Protein 3ZIL (pdb70)

B-factor: mean 29.74, std 12.54, range [10.55, 90.78]

Sequence (373 aa):
TLKYSEDLDFILSDNSMTTPEHRRNNMLRLCLDMMNNEDLCQYIVKYRHREVWEWCFQGTDPKQKVTSLLQCFIADKIPLLRHDKRWAMLSLENFILPLATDEVFPKKIAGSRLVKLNYQDLLRKLKFTNTCEYALYIWATYLLYTEAVYGAVPALARLISRGQLKDWDTACSLLENNIVAAPSGSDIEEYAQAFQTLAGLSREKLTNEGVLKCLIKLTNHTTVLELSADLLPSLVRSLAMSVQLHQNNIVSSISEIKTNLLILQLGLLLNIVSEATTAASTEELTNFGAVFRSVFVKKPTEMSFVLQLFLLVYAYSAGAAGVQLPPAEADFLKSELEAFATDVSSYNHNIHTRITRVLETLQNRERLQLLEE

Secondary structure (DSSP, 8-state):
-TTHHHHHHHHS--TTSS-HHHHHHHHHHHHHHHHH-HHHHHHIIIIIHHHHHHHHTSS--TT-HHHHHHHHHHHHHSPPPTT-GGGGGS-IIIIIHHHHT-----SS--S-HHHHHHHHHHHHHSS-SSHHHHHHHHHHHH-S-SS--TTHHHHHHHHHHH--SS--HHHHHHHHHT--SS--HHHHHHHHHHHHHHHTS-GGGGG-HHHHHHHHHHHTSHHHHHHTGGGHHHHHHHHHHHHHHTTHHHHS---HHHHHHHHHHHHHHHHHHTT-HHHHT-HHHHTHHHHHHHHHHS--S---HHHHHHHHHHHHHHHHTT----HHHHHHHHHHHHHHHHHHTTT-HHHHHHHHHHHTT-/------GGGG-

Foldseek 3Di:
DPVLVVLCVVLLDDPVPDDVVSVLLSLLVVLLCVLVPVPSLVVCQVPPVVSVLCSLLVDAAQVPWSSLVSNLSVCVSRNDPQPPPSVCSQPVQGHLLVLLLDPDHDPADPDDPVSRVSSVVVCVRDPDNGSNVSSLVSCQPRPLPDAQHPLLLLSLLVSVQVPPDDDCQSSLVSNLSNQDPDDDPRSLVSLLNSLVSLLPHDLVSLLPLSSLSSLLSSLLPVVSCVSNVVSQLVSLLSLLVVCVVVVVPQAPHPDPSSQSSLVSSLSSLLSNLLRPLVSLQNPSNQVLVVSLVVCLVVPDPDHDPSNLSNLLSNLSSCVSNVNDDPPSSLVVSLVSLVVVLVVCVVPPVPSNVSSVVSNVVD/DDDDPPCVVVD

Nearest PDB structures (foldseek):
  3zil-assembly1_A  TM=1.003E+00  e=4.219E-44  Eremothecium gossypii
  3zik-assembly1_A  TM=9.592E-01  e=8.229E-39  Eremothecium gossypii
  3zik-assembly2_B  TM=9.735E-01  e=9.080E-37  Eremothecium gossypii
  6tc0-assembly3_C  TM=2.743E-01  e=2.514E-01  Mus musculus
  3zjy-assembly3_G  TM=2.200E-01  e=1.321E-01  Homo sapiens

CATH classification: 1.25.10.60

Organism: Eremothecium gossypii (strain ATCC 10895 / CBS 109.51 / FGSC 9923 / NRRL Y-1056) (NCBI:txid284811)

Solvent-accessible surface area: 18057 Å² total; per-residue (Å²): 107,134,108,20,35,107,72,3,92,123,8,17,25,86,25,93,158,39,86,98,96,84,24,23,38,11,0,2,126,3,0,14,64,1,44,94,43,110,80,10,4,99,25,0,69,146,144,34,32,130,66,0,0,56,17,0,3,111,38,48,46,33,182,84,27,15,14,0,0,0,0,2,7,0,0,19,66,3,49,15,128,116,137,39,177,95,2,80,60,3,39,28,80,100,3,0,15,44,0,0,24,46,46,104,41,56,197,168,5,85,24,67,179,106,18,80,83,42,1,64,36,0,36,187,100,15,114,52,67,31,0,3,56,2,0,5,59,0,2,24,58,41,2,72,88,49,93,52,12,147,20,0,2,8,10,0,0,116,0,1,54,117,41,122,33,211,97,11,90,51,1,1,39,0,0,29,78,11,7,50,80,92,25,59,54,66,37,30,107,21,6,7,92,0,0,69,36,0,21,66,23,70,200,117,36,8,69,39,69,12,0,0,62,0,0,0,18,0,0,32,23,52,57,0,6,127,98,0,50,127,62,2,39,59,5,0,104,35,0,0,101,17,0,49,136,35,66,129,18,1,67,83,43,187,30,139,131,81,30,33,13,0,2,2,0,0,0,0,0,0,0,0,3,26,76,17,100,112,0,1,40,11,132,23,0,40,67,0,4,55,6,1,141,47,4,37,93,143,134,37,138,140,37,50,16,8,1,14,0,0,0,0,0,5,6,26,0,6,49,40,45,50,58,157,37,73,121,59,37,28,87,14,1,66,52,35,0,76,51,1,9,104,79,0,53,109,95,0,124,26,0,54,59,20,0,67,157,7,40,123,102,66,180,151,146,36,77,0,122,17,7,83,74

Radius of gyration: 26.15 Å; Cα contacts (8 Å, |Δi|>4): 420; chains: 2; bounding box: 85×42×45 Å

Structure (mmCIF, N/CA/C/O backbone):
data_3ZIL
#
_entry.id   3ZIL
#
_cell.length_a   97.402
_cell.length_b   35.207
_cell.length_c   117.381
_cell.angle_alpha   90.00
_cell.angle_beta   101.89
_cell.angle_gamma   90.00
#
_symmetry.space_group_name_H-M   'I 1 2 1'
#
loop_
_entity.id
_entity.type
_entity.pdbx_description
1 polymer AAR187CP
2 polymer AAL182WP
3 water water
#
loop_
_atom_site.group_PDB
_atom_site.id
_atom_site.type_symbol
_atom_site.label_atom_id
_atom_site.label_alt_id
_atom_site.label_comp_id
_atom_site.label_asym_id
_atom_site.label_entity_id
_atom_site.label_seq_id
_atom_site.pdbx_PDB_ins_code
_atom_site.Cartn_x
_atom_site.Cartn_y
_atom_site.Cartn_z
_atom_site.occupancy
_atom_site.B_iso_or_equiv
_atom_site.auth_seq_id
_atom_site.auth_comp_id
_atom_site.auth_asym_id
_atom_site.auth_atom_id
_atom_site.pdbx_PDB_model_num
ATOM 1 N N . THR A 1 17 ? 69.126 -13.714 50.664 1.00 58.46 200 THR A N 1
ATOM 2 C CA . THR A 1 17 ? 70.367 -14.278 50.072 1.00 64.18 200 THR A CA 1
ATOM 3 C C . THR A 1 17 ? 70.923 -13.398 48.922 1.00 68.10 200 THR A C 1
ATOM 4 O O . THR A 1 17 ? 70.279 -12.435 48.487 1.00 69.30 200 THR A O 1
ATOM 8 N N . LEU A 1 18 ? 72.156 -13.696 48.501 1.00 65.22 201 LEU A N 1
ATOM 9 C CA . LEU A 1 18 ? 72.639 -13.418 47.145 1.00 67.93 201 LEU A CA 1
ATOM 10 C C . LEU A 1 18 ? 72.013 -14.557 46.335 1.00 69.59 201 LEU A C 1
ATOM 11 O O . LEU A 1 18 ? 71.525 -15.553 46.911 1.00 72.50 201 LEU A O 1
ATOM 16 N N . LYS A 1 19 ? 72.061 -14.433 45.009 1.00 65.33 202 LYS A N 1
ATOM 17 C CA . LYS A 1 19 ? 71.209 -15.208 44.112 1.00 56.69 202 LYS A CA 1
ATOM 18 C C . LYS A 1 19 ? 70.093 -14.200 43.852 1.00 50.66 202 LYS A C 1
ATOM 19 O O . LYS A 1 19 ? 70.129 -13.543 42.825 1.00 45.13 202 LYS A O 1
ATOM 25 N N . TYR A 1 20 ? 69.164 -14.003 44.796 1.00 42.57 203 TYR A N 1
ATOM 26 C CA . TYR A 1 20 ? 68.050 -13.058 44.552 1.00 38.29 203 TYR A CA 1
ATOM 27 C C . TYR A 1 20 ? 68.573 -11.656 44.271 1.00 38.00 203 TYR A C 1
ATOM 28 O O . TYR A 1 20 ? 68.129 -10.989 43.354 1.00 39.76 203 TYR A O 1
ATOM 37 N N . SER A 1 21 ? 69.573 -11.251 45.034 1.00 35.80 204 SER A N 1
ATOM 38 C CA . SER A 1 21 ? 70.127 -9.936 44.936 1.00 37.97 204 SER A CA 1
ATOM 39 C C . SER A 1 21 ? 70.826 -9.690 43.602 1.00 36.84 204 SER A C 1
ATOM 40 O O . SER A 1 21 ? 70.691 -8.615 42.979 1.00 33.58 204 SER A O 1
ATOM 43 N N . GLU A 1 22 ? 71.527 -10.700 43.125 1.00 38.27 205 GLU A N 1
ATOM 44 C CA . GLU A 1 22 ? 72.240 -10.575 41.853 1.00 40.97 205 GLU A CA 1
ATOM 45 C C . GLU A 1 22 ? 71.245 -10.723 40.700 1.00 35.23 205 GLU A C 1
ATOM 46 O O . GLU A 1 22 ? 71.304 -9.975 39.721 1.00 36.63 205 GLU A O 1
ATOM 52 N N . ASP A 1 23 ? 70.304 -11.643 40.841 1.00 34.78 206 ASP A N 1
ATOM 53 C CA . ASP A 1 23 ? 69.201 -11.767 39.887 1.00 34.91 206 ASP A CA 1
ATOM 54 C C . ASP A 1 23 ? 68.494 -10.437 39.676 1.00 37.38 206 ASP A C 1
ATOM 55 O O . ASP A 1 23 ? 68.100 -10.137 38.560 1.00 38.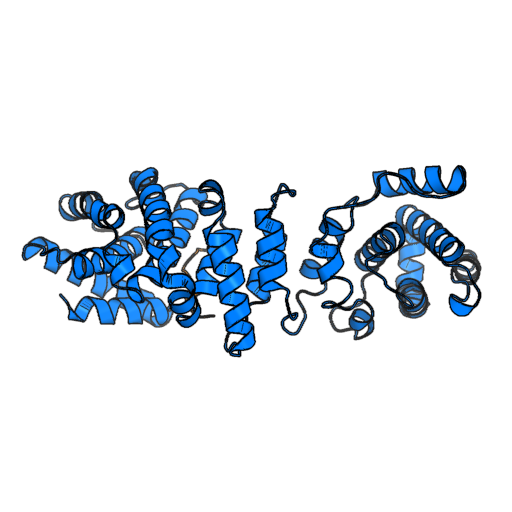15 206 ASP A O 1
ATOM 60 N N . LEU A 1 24 ? 68.297 -9.675 40.758 1.00 32.84 207 LEU A N 1
ATOM 61 C CA . LEU A 1 24 ? 67.481 -8.466 40.709 1.00 32.02 207 LEU A CA 1
ATOM 62 C C . LEU A 1 24 ? 68.217 -7.314 40.118 1.00 31.52 207 LEU A C 1
ATOM 63 O O . LEU A 1 24 ? 67.630 -6.530 39.359 1.00 27.41 207 LEU A O 1
ATOM 68 N N . ASP A 1 25 ? 69.514 -7.223 40.435 1.00 30.91 208 ASP A N 1
ATOM 69 C CA . ASP A 1 25 ? 70.398 -6.261 39.755 1.00 34.84 208 ASP A CA 1
ATOM 70 C C . ASP A 1 25 ? 70.332 -6.480 38.259 1.00 31.48 208 ASP A C 1
ATOM 71 O O . ASP A 1 25 ? 70.375 -5.560 37.492 1.00 27.67 208 ASP A O 1
ATOM 76 N N . PHE A 1 26 ? 70.272 -7.732 37.855 1.00 31.35 209 PHE A N 1
ATOM 77 C CA . PHE A 1 26 ? 70.243 -7.984 36.462 1.00 33.54 209 PHE A CA 1
ATOM 78 C C . PHE A 1 26 ? 68.901 -7.563 35.847 1.00 31.70 209 PHE A C 1
ATOM 79 O O . PHE A 1 26 ? 68.854 -6.834 34.854 1.00 32.85 209 PHE A O 1
ATOM 87 N N . ILE A 1 27 ? 67.807 -8.056 36.415 1.00 29.22 210 ILE A N 1
ATOM 88 C CA . ILE A 1 27 ? 66.488 -7.921 35.792 1.00 30.15 210 ILE A CA 1
ATOM 89 C C . ILE A 1 27 ? 66.026 -6.456 35.876 1.00 28.24 210 ILE A C 1
ATOM 90 O O . ILE A 1 27 ? 65.289 -5.964 34.997 1.00 25.32 210 ILE A O 1
ATOM 95 N N . LEU A 1 28 ? 66.491 -5.750 36.887 1.00 24.62 211 LEU A N 1
ATOM 96 C CA . LEU A 1 28 ? 66.057 -4.350 37.029 1.00 29.75 211 LEU A CA 1
ATOM 97 C C . LEU A 1 28 ? 66.961 -3.432 36.207 1.00 30.06 211 LEU A C 1
ATOM 98 O O . LEU A 1 28 ? 67.600 -2.492 36.730 1.00 27.47 211 LEU A O 1
ATOM 103 N N . SER A 1 29 ? 66.958 -3.646 34.891 1.00 30.37 212 SER A N 1
ATOM 104 C CA . SER A 1 29 ? 67.867 -2.891 33.986 1.00 29.49 212 SER A CA 1
ATOM 105 C C . SER A 1 29 ? 67.346 -1.447 33.825 1.00 29.44 212 SER A C 1
ATOM 106 O O . SER A 1 29 ? 66.162 -1.243 33.640 1.00 27.11 212 SER A O 1
ATOM 109 N N . ASP A 1 30 ? 68.229 -0.473 33.908 1.00 27.63 213 ASP A N 1
ATOM 110 C CA . ASP A 1 30 ? 67.948 0.973 33.597 1.00 27.58 213 ASP A CA 1
ATOM 111 C C . ASP A 1 30 ? 66.992 1.226 32.419 1.00 26.55 213 ASP A C 1
ATOM 112 O O . ASP A 1 30 ? 67.395 1.072 31.245 1.00 27.68 213 ASP A O 1
ATOM 117 N N . ASN A 1 31 ? 65.733 1.603 32.718 1.00 25.79 214 ASN A N 1
ATOM 118 C CA . ASN A 1 31 ? 64.686 1.775 31.705 1.00 29.42 214 ASN A CA 1
ATOM 119 C C . ASN A 1 31 ? 65.033 2.876 30.704 1.00 28.56 214 ASN A C 1
ATOM 120 O O . ASN A 1 31 ? 64.531 2.853 29.610 1.00 23.57 214 ASN A O 1
ATOM 125 N N . SER A 1 32 ? 65.956 3.773 31.048 1.00 28.51 215 SER A N 1
ATOM 126 C CA . SER A 1 32 ? 66.317 4.881 30.141 1.00 32.51 215 SER A CA 1
ATOM 127 C C . SER A 1 32 ? 67.403 4.403 29.139 1.00 35.80 215 SER A C 1
ATOM 128 O O . SER A 1 32 ? 67.713 5.092 28.143 1.00 31.75 215 SER A O 1
ATOM 131 N N . MET A 1 33 ? 67.936 3.208 29.395 1.00 31.45 216 MET A N 1
ATOM 132 C CA . MET A 1 33 ? 68.946 2.586 28.547 1.00 31.63 216 MET A CA 1
ATOM 133 C C . MET A 1 33 ? 68.410 1.378 27.739 1.00 34.07 216 MET A C 1
ATOM 134 O O . MET A 1 33 ? 69.162 0.835 26.952 1.00 30.71 216 MET A O 1
ATOM 139 N N . THR A 1 34 ? 67.128 0.982 27.904 1.00 31.57 217 THR A N 1
ATOM 140 C CA . THR A 1 34 ? 66.543 -0.174 27.185 1.00 30.46 217 THR A CA 1
ATOM 141 C C . THR A 1 34 ? 65.362 0.211 26.241 1.00 29.05 217 THR A C 1
ATOM 142 O O . THR A 1 34 ? 64.791 1.325 26.349 1.00 31.56 217 THR A O 1
ATOM 146 N N . THR A 1 35 ? 65.006 -0.695 25.328 1.00 28.87 218 THR A N 1
ATOM 147 C CA . THR A 1 35 ? 63.901 -0.502 24.354 1.00 28.84 218 THR A CA 1
ATOM 148 C C . THR A 1 35 ? 62.662 -0.970 25.118 1.00 31.24 218 THR A C 1
ATOM 149 O O . THR A 1 35 ? 62.818 -1.597 26.125 1.00 29.18 218 THR A O 1
ATOM 153 N N . PRO A 1 36 ? 61.445 -0.612 24.673 1.00 33.72 219 PRO A N 1
ATOM 154 C CA . PRO A 1 36 ? 60.318 -1.074 25.491 1.00 34.03 219 PRO A CA 1
ATOM 155 C C . PRO A 1 36 ? 60.118 -2.609 25.452 1.00 33.63 219 PRO A C 1
ATOM 156 O O . PRO A 1 36 ? 59.603 -3.176 26.410 1.00 29.04 219 PRO A O 1
ATOM 160 N N . GLU A 1 37 ? 60.532 -3.265 24.371 1.00 34.80 220 GLU A N 1
ATOM 161 C CA . GLU A 1 37 ? 60.426 -4.739 24.271 1.00 34.42 220 GLU A CA 1
ATOM 162 C C . GLU A 1 37 ? 61.317 -5.448 25.323 1.00 30.18 220 GLU A C 1
ATOM 163 O O . GLU A 1 37 ? 60.901 -6.434 25.939 1.00 35.33 220 GLU A O 1
ATOM 169 N N . HIS A 1 38 ? 62.557 -4.970 25.482 1.00 29.94 221 HIS A N 1
ATOM 170 C CA . HIS A 1 38 ? 63.505 -5.535 26.419 1.00 28.62 221 HIS A CA 1
ATOM 171 C C . HIS A 1 38 ? 62.975 -5.312 27.816 1.00 23.54 221 HIS A C 1
ATOM 172 O O . HIS A 1 38 ? 63.006 -6.211 28.669 1.00 23.38 221 HIS A O 1
ATOM 179 N N . ARG A 1 39 ? 62.552 -4.088 28.101 1.00 24.15 222 ARG A N 1
ATOM 180 C CA . ARG A 1 39 ? 61.912 -3.784 29.401 1.00 26.20 222 ARG A CA 1
ATOM 181 C C . ARG A 1 39 ? 60.783 -4.775 29.653 1.00 25.61 222 ARG A C 1
ATOM 182 O O . ARG A 1 39 ? 60.740 -5.497 30.703 1.00 23.90 222 ARG A O 1
ATOM 190 N N . ARG A 1 40 ? 59.868 -4.820 28.686 1.00 26.33 223 ARG A N 1
ATOM 191 C CA . ARG A 1 40 ? 58.731 -5.752 28.786 1.00 26.20 223 ARG A CA 1
ATOM 192 C C . ARG A 1 40 ? 59.188 -7.200 29.083 1.00 25.26 223 ARG A C 1
ATOM 193 O O . ARG A 1 40 ? 58.515 -7.919 29.844 1.00 22.26 223 ARG A O 1
ATOM 201 N N . ASN A 1 41 ? 60.290 -7.609 28.442 1.00 24.97 224 ASN A N 1
ATOM 202 C CA . ASN A 1 41 ? 60.770 -8.973 28.564 1.00 25.09 224 ASN A CA 1
ATOM 203 C C . ASN A 1 41 ? 61.365 -9.259 29.937 1.00 22.82 224 ASN A C 1
ATOM 204 O O . ASN A 1 41 ? 61.115 -10.339 30.525 1.00 20.83 224 ASN A O 1
ATOM 209 N N . ASN A 1 42 ? 62.123 -8.292 30.468 1.00 20.59 225 ASN A N 1
ATOM 210 C CA . ASN A 1 42 ? 62.613 -8.432 31.826 1.00 21.82 225 ASN A CA 1
ATOM 211 C C . ASN A 1 42 ? 61.400 -8.460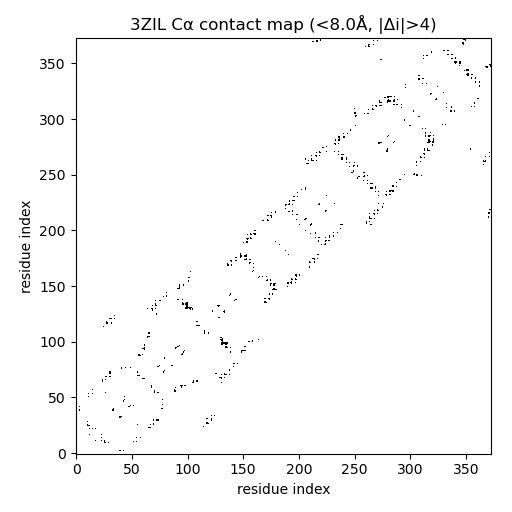 32.768 1.00 19.73 225 ASN A C 1
ATOM 212 O O . ASN A 1 42 ? 61.415 -9.207 33.738 1.00 20.11 225 ASN A O 1
ATOM 217 N N . MET A 1 43 ? 60.401 -7.626 32.516 1.00 18.34 226 MET A N 1
ATOM 218 C CA . MET A 1 43 ? 59.242 -7.567 33.508 1.00 19.80 226 MET A CA 1
ATOM 219 C C . MET A 1 43 ? 58.526 -8.935 33.473 1.00 17.25 226 MET A C 1
ATOM 220 O O . MET A 1 43 ? 58.072 -9.484 34.523 1.00 20.40 226 MET A O 1
ATOM 225 N N . LEU A 1 44 ? 58.399 -9.481 32.268 1.00 17.91 227 LEU A N 1
ATOM 226 C CA . LEU A 1 44 ? 57.786 -10.811 32.134 1.00 19.26 227 LEU A CA 1
ATOM 227 C C . LEU A 1 44 ? 58.490 -11.896 32.928 1.00 22.62 227 LEU A C 1
ATOM 228 O O . LEU A 1 44 ? 57.880 -12.710 33.686 1.00 21.17 227 LEU A O 1
ATOM 233 N N . ARG A 1 45 ? 59.800 -11.911 32.790 1.00 23.42 228 ARG A N 1
ATOM 234 C CA . ARG A 1 45 ? 60.611 -12.855 33.437 1.00 21.80 228 ARG A CA 1
ATOM 235 C C . ARG A 1 45 ? 60.549 -12.648 34.957 1.00 23.91 228 ARG A C 1
ATOM 236 O O . ARG A 1 45 ? 60.530 -13.619 35.727 1.00 20.50 228 ARG A O 1
ATOM 244 N N . LEU A 1 46 ? 60.445 -11.392 35.409 1.00 22.74 229 LEU A N 1
ATOM 245 C CA . LEU A 1 46 ? 60.296 -11.113 36.845 1.00 22.37 229 LEU A CA 1
ATOM 246 C C . LEU A 1 46 ? 58.974 -11.648 37.448 1.00 23.53 229 LEU A C 1
ATOM 247 O O . LEU A 1 46 ? 58.973 -12.272 38.561 1.00 22.09 229 LEU A O 1
ATOM 252 N N . CYS A 1 47 ? 57.881 -11.386 36.721 1.00 21.10 230 CYS A N 1
ATOM 253 C CA . CYS A 1 47 ? 56.519 -11.762 37.148 1.00 23.36 230 CYS A CA 1
ATOM 254 C C . CYS A 1 47 ? 56.516 -13.276 37.240 1.00 22.52 230 CYS A C 1
ATOM 255 O O . CYS A 1 47 ? 56.012 -13.865 38.203 1.00 23.54 230 CYS A O 1
ATOM 258 N N . LEU A 1 48 ? 57.107 -13.909 36.239 1.00 22.72 231 LEU A N 1
ATOM 259 C CA . LEU A 1 48 ? 57.039 -15.392 36.175 1.00 26.14 231 LEU A CA 1
ATOM 260 C C . LEU A 1 48 ? 57.859 -16.071 37.324 1.00 25.37 231 LEU A C 1
ATOM 261 O O . LEU A 1 48 ? 57.375 -16.985 37.985 1.00 28.05 231 LEU A O 1
ATOM 266 N N . ASP A 1 49 ? 59.042 -15.540 37.631 1.00 27.80 232 ASP A N 1
ATOM 267 C CA . ASP A 1 49 ? 59.799 -15.916 38.837 1.00 24.58 232 ASP A CA 1
ATOM 268 C C . ASP A 1 49 ? 58.995 -15.718 40.139 1.00 26.62 232 ASP A C 1
ATOM 269 O O . ASP A 1 49 ? 58.965 -16.596 41.034 1.00 27.33 232 ASP A O 1
ATOM 274 N N . MET A 1 50 ? 58.352 -14.568 40.261 1.00 21.86 233 MET A N 1
ATOM 275 C CA . MET A 1 50 ? 57.622 -14.205 41.486 1.00 23.15 233 MET A CA 1
ATOM 276 C C . MET A 1 50 ? 56.440 -15.110 41.608 1.00 22.43 233 MET A C 1
ATOM 277 O O . MET A 1 50 ? 56.179 -15.624 42.672 1.00 29.76 233 MET A O 1
ATOM 282 N N . MET A 1 51 ? 55.725 -15.304 40.507 1.00 22.16 234 MET A N 1
ATOM 283 C CA . MET A 1 51 ? 54.621 -16.278 40.434 1.00 25.16 234 MET A CA 1
ATOM 284 C C . MET A 1 51 ? 55.118 -17.668 40.836 1.00 26.50 234 MET A C 1
ATOM 285 O O . MET A 1 51 ? 54.421 -18.339 41.552 1.00 26.80 234 MET A O 1
ATOM 290 N N . ASN A 1 52 ? 56.358 -18.053 40.459 1.00 25.27 235 ASN A N 1
ATOM 291 C CA . ASN A 1 52 ? 56.866 -19.382 40.769 1.00 25.45 235 ASN A CA 1
ATOM 292 C C . ASN A 1 52 ? 57.601 -19.510 42.137 1.00 33.51 235 ASN A C 1
ATOM 293 O O . ASN A 1 52 ? 57.900 -20.622 42.590 1.00 32.68 235 ASN A O 1
ATOM 298 N N . ASN A 1 53 ? 57.911 -18.386 42.795 1.00 29.97 236 ASN A N 1
ATOM 299 C CA . ASN A 1 53 ? 58.824 -18.425 43.933 1.00 30.46 236 ASN A CA 1
ATOM 300 C C . ASN A 1 53 ? 58.419 -17.399 45.008 1.00 33.90 236 ASN A C 1
ATOM 301 O O . ASN A 1 53 ? 58.738 -16.191 44.918 1.00 32.14 236 ASN A O 1
ATOM 306 N N . GLU A 1 54 ? 57.657 -17.881 45.996 1.00 34.17 237 GLU A N 1
ATOM 307 C CA . GLU A 1 54 ? 57.154 -17.075 47.106 1.00 36.45 237 GLU A CA 1
ATOM 308 C C . GLU A 1 54 ? 58.353 -16.498 47.887 1.00 36.10 237 GLU A C 1
ATOM 309 O O . GLU A 1 54 ? 58.328 -15.381 48.392 1.00 31.25 237 GLU A O 1
ATOM 315 N N . ASP A 1 55 ? 59.443 -17.253 47.915 1.00 37.46 238 ASP A N 1
ATOM 316 C CA . ASP A 1 55 ? 60.662 -16.825 48.625 1.00 38.00 238 ASP A CA 1
ATOM 317 C C . ASP A 1 55 ? 61.270 -15.554 47.961 1.00 32.01 238 ASP A C 1
ATOM 318 O O . ASP A 1 55 ? 61.722 -14.638 48.630 1.00 31.86 238 ASP A O 1
ATOM 323 N N . LEU A 1 56 ? 61.259 -15.501 46.640 1.00 28.87 239 LEU A N 1
ATOM 324 C CA . LEU A 1 56 ? 61.725 -14.290 45.907 1.00 29.49 239 LEU A CA 1
ATOM 325 C C . LEU A 1 56 ? 60.806 -13.097 46.269 1.00 26.57 239 LEU A C 1
ATOM 326 O O . LEU A 1 56 ? 61.266 -11.989 46.547 1.00 25.99 239 LEU A O 1
ATOM 331 N N . CYS A 1 57 ? 59.510 -13.367 46.325 1.00 25.91 240 CYS A N 1
ATOM 332 C CA . CYS A 1 57 ? 58.536 -12.361 46.704 1.00 27.34 240 CYS A CA 1
ATOM 333 C C . CYS A 1 57 ? 58.793 -11.808 48.110 1.00 27.01 240 CYS A C 1
ATOM 334 O O . CYS A 1 57 ? 58.733 -10.617 48.305 1.00 26.62 240 CYS A O 1
ATOM 337 N N . GLN A 1 58 ? 59.072 -12.665 49.080 1.00 31.48 241 GLN A N 1
ATOM 338 C CA . GLN A 1 58 ? 59.345 -12.248 50.458 1.00 31.87 241 GLN A CA 1
ATOM 339 C C . GLN A 1 58 ? 60.595 -11.387 50.505 1.00 30.11 241 GLN A C 1
ATOM 340 O O . GLN A 1 58 ? 60.597 -10.268 51.045 1.00 29.41 241 GLN A O 1
ATOM 346 N N . TYR A 1 59 ? 61.624 -11.870 49.819 1.00 30.77 242 TYR A N 1
ATOM 347 C CA . TYR A 1 59 ? 62.858 -11.132 49.646 1.00 27.34 242 TYR A CA 1
ATOM 348 C C . TYR A 1 59 ? 62.624 -9.695 49.119 1.00 24.25 242 TYR A C 1
ATOM 349 O O . TYR A 1 59 ? 63.048 -8.697 49.742 1.00 26.02 242 TYR A O 1
ATOM 358 N N . ILE A 1 60 ? 61.966 -9.574 47.966 1.00 25.20 243 ILE A N 1
ATOM 359 C CA . ILE A 1 60 ? 61.612 -8.240 47.419 1.00 21.79 243 ILE A CA 1
ATOM 360 C C . ILE A 1 60 ? 60.936 -7.384 48.477 1.00 21.03 243 ILE A C 1
ATOM 361 O O . ILE A 1 60 ? 61.279 -6.195 48.718 1.00 24.16 243 ILE A O 1
ATOM 366 N N . VAL A 1 61 ? 59.969 -7.958 49.165 1.00 24.19 244 VAL A N 1
ATOM 367 C CA . VAL A 1 61 ? 59.129 -7.081 49.970 1.00 23.55 244 VAL A CA 1
ATOM 368 C C . VAL A 1 61 ? 59.952 -6.654 51.181 1.00 27.95 244 VAL A C 1
ATOM 369 O O . VAL A 1 61 ? 59.905 -5.473 51.584 1.00 25.53 244 VAL A O 1
ATOM 373 N N . LYS A 1 62 ? 60.781 -7.571 51.728 1.00 25.75 245 LYS A N 1
ATOM 374 C CA . LYS A 1 62 ? 61.567 -7.174 52.927 1.00 28.27 245 LYS A CA 1
ATOM 375 C C . LYS A 1 62 ? 62.680 -6.220 52.669 1.00 25.39 245 LYS A C 1
ATOM 376 O O . LYS A 1 62 ? 63.056 -5.488 53.567 1.00 25.14 245 LYS A O 1
ATOM 382 N N . TYR A 1 63 ? 63.302 -6.325 51.501 1.00 24.18 246 TYR A N 1
ATOM 383 C CA . TYR A 1 63 ? 64.585 -5.719 51.292 1.00 26.57 246 TYR A CA 1
ATOM 384 C C . TYR A 1 63 ? 64.691 -4.862 50.074 1.00 27.27 246 TYR A C 1
ATOM 385 O O . TYR A 1 63 ? 65.570 -4.018 50.067 1.00 30.75 246 TYR A O 1
ATOM 394 N N . ARG A 1 64 ? 63.911 -5.133 49.016 1.00 24.96 247 ARG A N 1
ATOM 395 C CA . ARG A 1 64 ? 64.026 -4.312 47.817 1.00 25.89 247 ARG A CA 1
ATOM 396 C C . ARG A 1 64 ? 62.706 -3.773 47.269 1.00 22.41 247 ARG A C 1
ATOM 397 O O . ARG A 1 64 ? 62.581 -3.574 46.098 1.00 21.59 247 ARG A O 1
ATOM 405 N N . HIS A 1 65 ? 61.713 -3.576 48.130 1.00 21.29 248 HIS A N 1
ATOM 406 C CA . HIS A 1 65 ? 60.397 -3.271 47.674 1.00 19.27 248 HIS A CA 1
ATOM 407 C C . HIS A 1 65 ? 60.374 -1.938 46.899 1.00 21.22 248 HIS A C 1
ATOM 408 O O . HIS A 1 65 ? 59.863 -1.848 45.764 1.00 19.23 248 HIS A O 1
ATOM 415 N N . ARG A 1 66 ? 60.974 -0.888 47.444 1.00 21.23 249 ARG A N 1
ATOM 416 C CA . ARG A 1 66 ? 60.938 0.390 46.733 1.00 22.35 249 ARG A CA 1
ATOM 417 C C . ARG A 1 66 ? 61.667 0.370 45.394 1.00 22.60 249 ARG A C 1
ATOM 418 O O . ARG A 1 66 ? 61.181 0.956 44.448 1.00 22.02 249 ARG A O 1
ATOM 426 N N . GLU A 1 67 ? 62.804 -0.313 45.274 1.00 22.04 250 GLU A N 1
ATOM 427 C CA . GLU A 1 67 ? 63.516 -0.265 43.992 1.00 22.98 250 GLU A CA 1
ATOM 428 C C . GLU A 1 67 ? 62.720 -1.098 42.933 1.00 22.65 250 GLU A C 1
ATOM 429 O O . GLU A 1 67 ? 62.620 -0.682 41.744 1.00 21.74 250 GLU A O 1
ATOM 435 N N . VAL A 1 68 ? 62.200 -2.277 43.345 1.00 18.51 251 VAL A N 1
ATOM 436 C CA . VAL A 1 68 ? 61.437 -3.101 42.380 1.00 20.19 251 VAL A CA 1
ATOM 437 C C . VAL A 1 68 ? 60.176 -2.297 41.892 1.00 20.10 251 VAL A C 1
ATOM 438 O O . VAL A 1 68 ? 59.845 -2.276 40.715 1.00 21.80 251 VAL A O 1
ATOM 442 N N . TRP A 1 69 ? 59.504 -1.609 42.820 1.00 21.88 252 TRP A N 1
ATOM 443 C CA . TRP A 1 69 ? 58.269 -0.888 42.509 1.00 23.08 252 TRP A CA 1
ATOM 444 C C . TRP A 1 69 ? 58.574 0.257 41.588 1.00 23.56 252 TRP A C 1
ATOM 445 O O . TRP A 1 69 ? 57.862 0.453 40.628 1.00 21.08 252 TRP A O 1
ATOM 456 N N . GLU A 1 70 ? 59.609 1.048 41.902 1.00 23.72 253 GLU A N 1
ATOM 457 C CA . GLU A 1 70 ? 59.904 2.230 41.055 1.00 25.88 253 GLU A CA 1
ATOM 458 C C . GLU A 1 70 ? 60.351 1.779 39.665 1.00 24.21 253 GLU A C 1
ATOM 459 O O . GLU A 1 70 ? 60.062 2.453 38.665 1.00 21.58 253 GLU A O 1
ATOM 465 N N . TRP A 1 71 ? 61.036 0.643 39.613 1.00 22.00 254 TRP A N 1
ATOM 466 C CA . TRP A 1 71 ? 61.404 0.044 38.336 1.00 22.25 254 TRP A CA 1
ATOM 467 C C . TRP A 1 71 ? 60.178 -0.393 37.561 1.00 23.69 254 TRP A C 1
ATOM 468 O O . TRP A 1 71 ? 60.020 0.031 36.395 1.00 22.92 254 TRP A O 1
ATOM 479 N N . CYS A 1 72 ? 59.256 -1.159 38.179 1.00 23.04 255 CYS A N 1
ATOM 480 C CA . CYS A 1 72 ? 58.075 -1.610 37.443 1.00 22.28 255 CYS A CA 1
ATOM 481 C C . CYS A 1 72 ? 57.224 -0.419 36.973 1.00 22.86 255 CYS A C 1
ATOM 482 O O . CYS A 1 72 ? 56.650 -0.463 35.898 1.00 20.88 255 CYS A O 1
ATOM 485 N N . PHE A 1 73 ? 57.120 0.634 37.765 1.00 22.70 256 PHE A N 1
ATOM 486 C CA . PHE A 1 73 ? 56.078 1.667 37.464 1.00 23.34 256 PHE A CA 1
ATOM 487 C C . PHE A 1 73 ? 56.698 2.926 36.983 1.00 25.34 256 PHE A C 1
ATOM 488 O O . PHE A 1 73 ? 56.066 3.948 36.981 1.00 30.71 256 PHE A O 1
ATOM 496 N N . GLN A 1 74 ? 57.945 2.837 36.533 1.00 24.83 257 GLN A N 1
ATOM 497 C CA . GLN A 1 74 ? 58.668 4.063 36.054 1.00 30.99 257 GLN A CA 1
ATOM 498 C C . GLN A 1 74 ? 57.932 4.694 34.833 1.00 30.51 257 GLN A C 1
ATOM 499 O O . GLN A 1 74 ? 57.823 5.917 34.705 1.00 33.53 257 GLN A O 1
ATOM 505 N N . GLY A 1 75 ? 57.475 3.840 33.941 1.00 28.47 258 GLY A N 1
ATOM 506 C CA . GLY A 1 75 ? 56.645 4.248 32.820 1.00 30.57 258 GLY A CA 1
ATOM 507 C C . GLY A 1 75 ? 55.362 3.424 32.866 1.00 29.42 258 GLY A C 1
ATOM 508 O O . GLY A 1 75 ? 55.382 2.187 33.142 1.00 28.12 258 GLY A O 1
ATOM 509 N N . THR A 1 76 ? 54.242 4.088 32.636 1.00 27.61 259 THR A N 1
ATOM 510 C CA . THR A 1 76 ? 52.944 3.390 32.549 1.00 30.65 259 THR A CA 1
ATOM 511 C C . THR A 1 76 ? 52.324 3.970 31.277 1.00 32.82 259 THR A C 1
ATOM 512 O O . THR A 1 76 ? 52.498 5.150 30.965 1.00 30.35 259 THR A O 1
ATOM 516 N N . ASP A 1 77 ? 51.677 3.134 30.497 1.00 28.30 260 ASP A N 1
ATOM 517 C CA . ASP A 1 77 ? 50.985 3.591 29.314 1.00 30.25 260 ASP A CA 1
ATOM 518 C C . ASP A 1 77 ? 49.854 2.594 29.086 1.00 26.70 260 ASP A C 1
ATOM 519 O O . ASP A 1 77 ? 50.133 1.426 28.873 1.00 26.36 260 ASP A O 1
ATOM 524 N N . PRO A 1 78 ? 48.574 3.047 29.178 1.00 29.52 261 PRO A N 1
ATOM 525 C CA . PRO A 1 78 ? 47.466 2.122 28.965 1.00 26.52 261 PRO A CA 1
ATOM 526 C C . PRO A 1 78 ? 47.382 1.539 27.548 1.00 27.86 261 PRO A C 1
ATOM 527 O O . PRO A 1 78 ? 46.718 0.524 27.353 1.00 28.04 261 PRO A O 1
ATOM 531 N N . LYS A 1 79 ? 48.104 2.120 26.590 1.00 28.54 262 LYS A N 1
ATOM 532 C CA . LYS A 1 79 ? 48.154 1.557 25.234 1.00 31.24 262 LYS A CA 1
ATOM 533 C C . LYS A 1 79 ? 49.086 0.351 25.140 1.00 28.44 262 LYS A C 1
ATOM 534 O O . LYS A 1 79 ? 48.991 -0.405 24.198 1.00 30.45 262 LYS A O 1
ATOM 540 N N . GLN A 1 80 ? 49.968 0.155 26.118 1.00 27.63 263 GLN A N 1
ATOM 541 C CA . GLN A 1 80 ? 50.866 -1.015 26.040 1.00 29.39 263 GLN A CA 1
ATOM 542 C C . GLN A 1 80 ? 50.234 -2.069 26.871 1.00 27.57 263 GLN A C 1
ATOM 543 O O . GLN A 1 80 ? 50.420 -2.100 28.083 1.00 28.67 263 GLN A O 1
ATOM 549 N N . LYS A 1 81 ? 49.471 -2.937 26.222 1.00 27.06 264 LYS A N 1
ATOM 550 C CA . LYS A 1 81 ? 48.569 -3.807 27.001 1.00 25.86 264 LYS A CA 1
ATOM 551 C C . LYS A 1 81 ? 49.300 -4.897 27.775 1.00 24.47 264 LYS A C 1
ATOM 552 O O . LYS A 1 81 ? 48.906 -5.204 28.899 1.00 20.35 264 LYS A O 1
ATOM 558 N N . VAL A 1 82 ? 50.378 -5.471 27.203 1.00 23.56 265 VAL A N 1
ATOM 559 C CA . VAL A 1 82 ? 51.002 -6.611 27.830 1.00 23.38 265 VAL A CA 1
ATOM 560 C C . VAL A 1 82 ? 51.799 -6.121 29.051 1.00 21.42 265 VAL A C 1
ATOM 561 O O . VAL A 1 82 ? 51.684 -6.675 30.128 1.00 24.78 265 VAL A O 1
ATOM 565 N N . THR A 1 83 ? 52.477 -4.991 28.895 1.00 20.91 266 THR A N 1
ATOM 566 C CA . THR A 1 83 ? 53.238 -4.404 29.983 1.00 20.54 266 THR A CA 1
ATOM 567 C C . THR A 1 83 ? 52.280 -4.028 31.120 1.00 19.32 266 THR A C 1
ATOM 568 O O . THR A 1 83 ? 52.568 -4.274 32.292 1.00 20.21 266 THR A O 1
ATOM 572 N N . SER A 1 84 ? 51.156 -3.433 30.745 1.00 16.84 267 SER A N 1
ATOM 573 C CA . SER A 1 84 ? 50.102 -2.992 31.719 1.00 18.44 267 SER A CA 1
ATOM 574 C C . SER A 1 84 ? 49.512 -4.147 32.562 1.00 16.31 267 SER A C 1
ATOM 575 O O . SER A 1 84 ? 49.297 -4.030 33.786 1.00 20.63 267 SER A O 1
ATOM 578 N N . LEU A 1 85 ? 49.283 -5.276 31.890 1.00 16.58 268 LEU A N 1
ATOM 579 C CA . LEU A 1 85 ? 48.932 -6.508 32.542 1.00 17.10 268 LEU A CA 1
ATOM 580 C C . LEU A 1 85 ? 49.957 -7.011 33.568 1.00 17.34 268 LEU A C 1
ATOM 581 O O . LEU A 1 85 ? 49.598 -7.379 34.694 1.00 16.23 268 LEU A O 1
ATOM 586 N N . LEU A 1 86 ? 51.232 -7.067 33.161 1.00 17.41 269 LEU A N 1
ATOM 587 C CA . LEU A 1 86 ? 52.299 -7.419 34.055 1.00 17.44 269 LEU A CA 1
ATOM 588 C C . LEU A 1 86 ? 52.336 -6.463 35.249 1.00 16.78 269 LEU A C 1
ATOM 589 O O . LEU A 1 86 ? 52.614 -6.888 36.356 1.00 18.09 269 LEU A O 1
ATOM 594 N N . GLN A 1 87 ? 52.116 -5.156 35.004 1.00 16.07 270 GLN A N 1
ATOM 595 C CA . GLN A 1 87 ? 52.208 -4.183 36.050 1.00 17.80 270 GLN A CA 1
ATOM 596 C C . GLN A 1 87 ? 51.046 -4.381 36.996 1.00 17.05 270 GLN A C 1
ATOM 597 O O . GLN A 1 87 ? 51.244 -4.154 38.184 1.00 16.24 270 GLN A O 1
ATOM 603 N N . CYS A 1 88 ? 49.864 -4.714 36.482 1.00 15.93 271 CYS A N 1
ATOM 604 C CA . CYS A 1 88 ? 48.719 -5.001 37.416 1.00 17.22 271 CYS A CA 1
ATOM 605 C C . CYS A 1 88 ? 49.040 -6.253 38.333 1.00 17.65 271 CYS A C 1
ATOM 606 O O . CYS A 1 88 ? 48.737 -6.223 39.505 1.00 18.66 271 CYS A O 1
ATOM 609 N N . PHE A 1 89 ? 49.617 -7.331 37.787 1.00 19.05 272 PHE A N 1
ATOM 610 C CA . PHE A 1 89 ? 50.106 -8.460 38.606 1.00 20.94 272 PHE A CA 1
ATOM 611 C C . PHE A 1 89 ? 51.104 -8.041 39.741 1.00 22.69 272 PHE A C 1
ATOM 612 O O . PHE A 1 89 ? 50.888 -8.379 40.895 1.00 22.01 272 PHE A O 1
ATOM 620 N N . ILE A 1 90 ? 52.133 -7.232 39.419 1.00 20.68 273 ILE A N 1
ATOM 621 C CA . ILE A 1 90 ? 53.046 -6.702 40.378 1.00 20.33 273 ILE A CA 1
ATOM 622 C C . ILE A 1 90 ? 52.306 -5.962 41.512 1.00 21.46 273 ILE A C 1
ATOM 623 O O . ILE A 1 90 ? 52.583 -6.207 42.722 1.00 20.32 273 ILE A O 1
ATOM 628 N N . ALA A 1 91 ? 51.423 -5.035 41.158 1.00 18.87 274 ALA A N 1
ATOM 629 C CA . ALA A 1 91 ? 50.693 -4.285 42.191 1.00 20.38 274 ALA A CA 1
ATOM 630 C C . ALA A 1 91 ? 49.937 -5.246 43.098 1.00 21.87 274 ALA A C 1
ATOM 631 O O . ALA A 1 91 ? 49.910 -5.078 44.319 1.00 23.56 274 ALA A O 1
ATOM 633 N N . ASP A 1 92 ? 49.278 -6.218 42.489 1.00 20.50 275 ASP A N 1
ATOM 634 C CA . ASP A 1 92 ? 48.580 -7.252 43.255 1.00 22.29 275 ASP A CA 1
ATOM 635 C C . ASP A 1 92 ? 49.496 -8.246 44.029 1.00 22.20 275 ASP A C 1
ATOM 636 O O . ASP A 1 92 ? 49.110 -8.691 45.076 1.00 19.80 275 ASP A O 1
ATOM 641 N N . LYS A 1 93 ? 50.687 -8.564 43.534 1.00 19.61 276 LYS A N 1
ATOM 642 C CA . LYS A 1 93 ? 51.510 -9.627 44.114 1.00 21.59 276 LYS A CA 1
ATOM 643 C C . LYS A 1 93 ? 52.327 -9.040 45.255 1.00 23.64 276 LYS A C 1
ATOM 644 O O . LYS A 1 93 ? 52.535 -9.727 46.240 1.00 23.62 276 LYS A O 1
ATOM 650 N N . ILE A 1 94 ? 52.736 -7.762 45.159 1.00 18.74 277 ILE A N 1
ATOM 651 C CA . ILE A 1 94 ? 53.574 -7.140 46.213 1.00 20.23 277 ILE A CA 1
ATOM 652 C C . ILE A 1 94 ? 53.108 -5.741 46.358 1.00 18.62 277 ILE A C 1
ATOM 653 O O . ILE A 1 94 ? 53.819 -4.771 45.960 1.00 20.59 277 ILE A O 1
ATOM 658 N N . PRO A 1 95 ? 51.894 -5.605 46.893 1.00 18.02 278 PRO A N 1
ATOM 659 C CA . PRO A 1 95 ? 51.277 -4.308 47.055 1.00 18.07 278 PRO A CA 1
ATOM 660 C C . PRO A 1 95 ? 52.056 -3.481 48.094 1.00 17.86 278 PRO A C 1
ATOM 661 O O . PRO A 1 95 ? 52.569 -4.036 49.083 1.00 16.64 278 PRO A O 1
ATOM 665 N N . LEU A 1 96 ? 52.160 -2.172 47.894 1.00 17.79 279 LEU A N 1
ATOM 666 C CA . LEU A 1 96 ? 52.681 -1.287 48.960 1.00 17.80 279 LEU A CA 1
ATOM 667 C C . LEU A 1 96 ? 51.601 -1.119 50.034 1.00 20.46 279 LEU A C 1
ATOM 668 O O . LEU A 1 96 ? 50.430 -1.469 49.788 1.00 18.72 279 LEU A O 1
ATOM 673 N N . LEU A 1 97 ? 51.972 -0.587 51.221 1.00 21.19 280 LEU A N 1
ATOM 674 C CA . LEU A 1 97 ? 50.967 -0.298 52.234 1.00 26.45 280 LEU A CA 1
ATOM 675 C C . LEU A 1 97 ? 49.981 0.682 51.658 1.00 28.55 280 LEU A C 1
ATOM 676 O O . LEU A 1 97 ? 50.382 1.460 50.759 1.00 27.20 280 LEU A O 1
ATOM 681 N N . ARG A 1 98 ? 48.755 0.726 52.230 1.00 30.85 281 ARG A N 1
ATOM 682 C CA . ARG A 1 98 ? 47.634 1.536 51.707 1.00 38.53 281 ARG A CA 1
ATOM 683 C C . ARG A 1 98 ? 47.932 3.044 51.465 1.00 36.03 281 ARG A C 1
ATOM 684 O O . ARG A 1 98 ? 47.495 3.639 50.464 1.00 37.40 281 ARG A O 1
ATOM 692 N N . HIS A 1 99 ? 48.688 3.643 52.360 1.00 30.15 282 HIS A N 1
ATOM 693 C CA . HIS A 1 99 ? 48.908 5.087 52.317 1.00 29.69 282 HIS A CA 1
ATOM 694 C C . HIS A 1 99 ? 50.259 5.432 51.730 1.00 27.28 282 HIS A C 1
ATOM 695 O O . HIS A 1 99 ? 50.695 6.594 51.757 1.00 30.37 282 HIS A O 1
ATOM 702 N N . ASP A 1 100 ? 50.974 4.450 51.212 1.00 22.44 283 ASP A N 1
ATOM 703 C CA . ASP A 1 100 ? 52.233 4.768 50.554 1.00 21.27 283 ASP A CA 1
ATOM 704 C C . ASP A 1 100 ? 51.977 5.680 49.304 1.00 25.72 283 ASP A C 1
ATOM 705 O O . ASP A 1 100 ? 51.258 5.305 48.362 1.00 23.99 283 ASP A O 1
ATOM 710 N N . LYS A 1 101 ? 52.584 6.854 49.278 1.00 22.24 284 LYS A N 1
ATOM 711 C CA . LYS A 1 101 ? 52.369 7.731 48.149 1.00 27.54 284 LYS A CA 1
ATOM 712 C C . LYS A 1 101 ? 52.846 7.180 46.783 1.00 26.70 284 LYS A C 1
ATOM 713 O O . LYS A 1 101 ? 52.482 7.750 45.734 1.00 23.10 284 LYS A O 1
ATOM 719 N N . ARG A 1 102 ? 53.647 6.108 46.785 1.00 21.98 285 ARG A N 1
ATOM 720 C CA . ARG A 1 102 ? 54.160 5.589 45.527 1.00 21.45 285 ARG A CA 1
ATOM 721 C C . ARG A 1 102 ? 53.056 4.805 44.810 1.00 20.54 285 ARG A C 1
ATOM 722 O O . ARG A 1 102 ? 53.242 4.390 43.700 1.00 15.60 285 ARG A O 1
ATOM 730 N N . TRP A 1 103 ? 51.888 4.656 45.448 1.00 19.19 286 TRP A N 1
ATOM 731 C CA . TRP A 1 103 ? 50.717 4.222 44.713 1.00 18.58 286 TRP A CA 1
ATOM 732 C C . TRP A 1 103 ? 50.353 5.238 43.605 1.00 20.12 286 TRP A C 1
ATOM 733 O O . TRP A 1 103 ? 49.881 4.829 42.547 1.00 22.99 286 TRP A O 1
ATOM 744 N N . ALA A 1 104 ? 50.677 6.528 43.783 1.00 20.36 287 ALA A N 1
ATOM 745 C CA . ALA A 1 104 ? 50.415 7.583 42.783 1.00 22.64 287 ALA A CA 1
ATOM 746 C C . ALA A 1 104 ? 51.225 7.313 41.518 1.00 25.20 287 ALA A C 1
ATOM 747 O O . ALA A 1 104 ? 50.939 7.897 40.455 1.00 25.00 287 ALA A O 1
ATOM 749 N N . MET A 1 105 ? 52.184 6.376 41.545 1.00 23.02 288 MET A N 1
ATOM 750 C CA . MET A 1 105 ? 52.827 6.126 40.236 1.00 22.73 288 MET A CA 1
ATOM 751 C C . MET A 1 105 ? 51.887 5.395 39.282 1.00 20.95 288 MET A C 1
ATOM 752 O O . MET A 1 105 ? 52.228 5.243 38.128 1.00 17.40 288 MET A O 1
ATOM 757 N N . LEU A 1 106 ? 50.738 4.890 39.779 1.00 21.28 289 LEU A N 1
ATOM 758 C CA . LEU A 1 106 ? 49.715 4.296 38.940 1.00 21.69 289 LEU A CA 1
ATOM 759 C C . LEU A 1 106 ? 48.576 5.299 38.801 1.00 23.64 289 LEU A C 1
ATOM 760 O O . LEU A 1 106 ? 47.628 5.264 39.656 1.00 25.27 289 LEU A O 1
ATOM 765 N N . SER A 1 107 ? 48.626 6.204 37.792 1.00 21.51 290 SER A N 1
ATOM 766 C CA . SER A 1 107 ? 47.660 7.318 37.796 1.00 21.46 290 SER A CA 1
ATOM 767 C C . SER A 1 107 ? 46.251 6.780 37.620 1.00 18.61 290 SER A C 1
ATOM 768 O O . SER A 1 107 ? 46.002 6.052 36.676 1.00 22.70 290 SER A O 1
ATOM 771 N N . LEU A 1 108 ? 45.354 7.108 38.533 1.00 19.09 291 LEU A N 1
ATOM 772 C CA . LEU A 1 108 ? 43.966 6.677 38.435 1.00 20.25 291 LEU A CA 1
ATOM 773 C C . LEU A 1 108 ? 43.352 7.226 37.162 1.00 20.30 291 LEU A C 1
ATOM 774 O O . LEU A 1 108 ? 42.856 6.511 36.306 1.00 19.17 291 LEU A O 1
ATOM 779 N N . GLU A 1 109 ? 43.408 8.531 37.021 1.00 19.55 292 GLU A N 1
ATOM 780 C CA . GLU A 1 109 ? 42.818 9.145 35.871 1.00 21.92 292 GLU A CA 1
ATOM 781 C C . GLU A 1 109 ? 43.498 8.793 34.522 1.00 22.36 292 GLU A C 1
ATOM 782 O O . GLU A 1 109 ? 42.825 8.584 33.483 1.00 21.41 292 GLU A O 1
ATOM 788 N N . ASN A 1 110 ? 44.825 8.710 34.490 1.00 24.55 293 ASN A N 1
ATOM 789 C CA . ASN A 1 110 ? 45.472 8.465 33.134 1.00 21.79 293 ASN A CA 1
ATOM 790 C C . ASN A 1 110 ? 45.955 7.016 32.839 1.00 22.15 293 ASN A C 1
ATOM 791 O O . ASN A 1 110 ? 46.499 6.760 31.760 1.00 21.44 293 ASN A O 1
ATOM 796 N N . PHE A 1 111 ? 45.851 6.077 33.794 1.00 19.03 294 PHE A N 1
ATOM 797 C CA . PHE A 1 111 ? 46.403 4.717 33.528 1.00 17.70 294 PHE A CA 1
ATOM 798 C C . PHE A 1 111 ? 45.324 3.714 33.932 1.00 18.69 294 PHE A C 1
ATOM 799 O O . PHE A 1 111 ? 44.827 2.975 33.125 1.00 18.92 294 PHE A O 1
ATOM 807 N N . ILE A 1 112 ? 44.984 3.723 35.210 1.00 20.22 295 ILE A N 1
ATOM 808 C CA . ILE A 1 112 ? 44.087 2.717 35.755 1.00 19.78 295 ILE A CA 1
ATOM 809 C C . ILE A 1 112 ? 42.691 2.847 35.109 1.00 20.20 295 ILE A C 1
ATOM 810 O O . ILE A 1 112 ? 42.157 1.847 34.670 1.00 19.50 295 ILE A O 1
ATOM 815 N N . LEU A 1 113 ? 42.090 4.046 35.110 1.00 20.48 296 LEU A N 1
ATOM 816 C CA . LEU A 1 113 ? 40.710 4.222 34.564 1.00 21.98 296 LEU A CA 1
ATOM 817 C C . LEU A 1 113 ? 40.660 3.821 33.093 1.00 21.55 296 LEU A C 1
ATOM 818 O O . LEU A 1 113 ? 39.825 3.020 32.703 1.00 20.04 296 LEU A O 1
ATOM 823 N N . PRO A 1 114 ? 41.629 4.296 32.279 1.00 21.03 297 PRO A N 1
ATOM 824 C CA . PRO A 1 114 ? 41.644 3.805 30.889 1.00 21.05 297 PRO A CA 1
ATOM 825 C C . PRO A 1 114 ? 41.736 2.332 30.753 1.00 19.25 297 PRO A C 1
ATOM 826 O O . PRO A 1 114 ? 41.009 1.730 29.916 1.00 19.33 297 PRO A O 1
ATOM 830 N N . LEU A 1 115 ? 42.666 1.704 31.468 1.00 16.33 298 LEU A N 1
ATOM 831 C CA . LEU A 1 115 ? 42.732 0.273 31.396 1.00 15.67 298 LEU A CA 1
ATOM 832 C C . LEU A 1 115 ? 41.412 -0.361 31.871 1.00 15.78 298 LEU A C 1
ATOM 833 O O . LEU A 1 115 ? 40.891 -1.333 31.237 1.00 20.19 298 LEU A O 1
ATOM 838 N N . ALA A 1 116 ? 40.875 0.128 32.975 1.00 14.91 299 ALA A N 1
ATOM 839 C CA . ALA A 1 116 ? 39.594 -0.485 33.528 1.00 17.93 299 ALA A CA 1
ATOM 840 C C . ALA A 1 116 ? 38.398 -0.558 32.572 1.00 19.34 299 ALA A C 1
ATOM 841 O O . ALA A 1 116 ? 37.479 -1.411 32.763 1.00 21.93 299 ALA A O 1
ATOM 843 N N . THR A 1 117 ? 38.374 0.379 31.615 1.00 19.76 300 THR A N 1
ATOM 844 C CA . THR A 1 117 ? 37.252 0.634 30.704 1.00 21.44 300 THR A CA 1
ATOM 845 C C . THR A 1 117 ? 37.541 0.290 29.233 1.00 21.91 300 THR A C 1
ATOM 846 O O . THR A 1 117 ? 36.761 0.616 28.361 1.00 23.50 300 THR A O 1
ATOM 850 N N . ASP A 1 118 ? 38.641 -0.426 28.965 1.00 22.01 301 ASP A N 1
ATOM 851 C CA . ASP A 1 118 ? 38.926 -0.861 27.626 1.00 22.93 301 ASP A CA 1
ATOM 852 C C . ASP A 1 118 ? 39.004 -2.414 27.569 1.00 23.81 301 ASP A C 1
ATOM 853 O O . ASP A 1 118 ? 40.036 -3.004 27.945 1.00 23.74 301 ASP A O 1
ATOM 858 N N . GLU A 1 119 ? 37.969 -3.041 27.012 1.00 25.34 302 GLU A N 1
ATOM 859 C CA . GLU A 1 119 ? 37.860 -4.506 26.944 1.00 25.50 302 GLU A CA 1
ATOM 860 C C . GLU A 1 119 ? 38.771 -5.172 25.884 1.00 28.35 302 GLU A C 1
ATOM 861 O O . GLU A 1 119 ? 38.876 -6.384 25.822 1.00 30.25 302 GLU A O 1
ATOM 867 N N . VAL A 1 120 ? 39.435 -4.406 25.065 1.00 30.37 303 VAL A N 1
ATOM 868 C CA . VAL A 1 120 ? 40.184 -5.048 23.986 1.00 33.08 303 VAL A CA 1
ATOM 869 C C . VAL A 1 120 ? 41.523 -5.417 24.518 1.00 28.35 303 VAL A C 1
ATOM 870 O O . VAL A 1 120 ? 42.214 -4.571 25.106 1.00 33.75 303 VAL A O 1
ATOM 874 N N . PHE A 1 121 ? 41.847 -6.691 24.430 1.00 25.69 304 PHE A N 1
ATOM 875 C CA . PHE A 1 121 ? 43.129 -7.159 24.925 1.00 27.72 304 PHE A CA 1
ATOM 876 C C . PHE A 1 121 ? 43.775 -8.032 23.842 1.00 24.94 304 PHE A C 1
ATOM 877 O O . PHE A 1 121 ? 43.099 -8.901 23.316 1.00 25.34 304 PHE A O 1
ATOM 885 N N . PRO A 1 122 ? 45.070 -7.810 23.503 1.00 25.16 305 PRO A N 1
ATOM 886 C CA . PRO A 1 122 ? 45.635 -8.681 22.441 1.00 25.71 305 PRO A CA 1
ATOM 887 C C . PRO A 1 122 ? 45.689 -10.166 22.821 1.00 28.80 305 PRO A C 1
ATOM 888 O O . PRO A 1 122 ? 45.966 -10.519 23.983 1.00 28.52 305 PRO A O 1
ATOM 892 N N . LYS A 1 123 ? 45.453 -11.035 21.852 1.00 34.33 306 LYS A N 1
ATOM 893 C CA . LYS A 1 123 ? 45.533 -12.475 22.089 1.00 34.09 306 LYS A CA 1
ATOM 894 C C . LYS A 1 123 ? 46.922 -13.049 21.779 1.00 37.59 306 LYS A C 1
ATOM 895 O O . LYS A 1 123 ? 47.201 -14.190 22.151 1.00 42.79 306 LYS A O 1
ATOM 901 N N . LYS A 1 124 ? 47.776 -12.298 21.079 1.00 34.82 307 LYS A N 1
ATOM 902 C CA . LYS A 1 124 ? 49.174 -12.691 20.823 1.00 41.37 307 LYS A CA 1
ATOM 903 C C . LYS A 1 124 ? 50.215 -11.714 21.445 1.00 45.25 307 LYS A C 1
ATOM 904 O O . LYS A 1 124 ? 49.951 -10.511 21.607 1.00 43.33 307 LYS A O 1
ATOM 910 N N . ILE A 1 125 ? 51.405 -12.221 21.767 1.00 39.72 308 ILE A N 1
ATOM 911 C CA . ILE A 1 125 ? 52.513 -11.345 22.164 1.00 36.17 308 ILE A CA 1
ATOM 912 C C . ILE A 1 125 ? 53.541 -11.339 20.998 1.00 41.24 308 ILE A C 1
ATOM 913 O O . ILE A 1 125 ? 53.854 -12.400 20.452 1.00 43.07 308 ILE A O 1
ATOM 918 N N . ALA A 1 126 ? 53.971 -10.154 20.552 1.00 40.70 309 ALA A N 1
ATOM 919 C CA . ALA A 1 126 ? 55.142 -10.003 19.662 1.00 37.32 309 ALA A CA 1
ATOM 920 C C . ALA A 1 126 ? 56.368 -10.481 20.437 1.00 38.93 309 ALA A C 1
ATOM 921 O O . ALA A 1 126 ? 56.676 -9.937 21.492 1.00 36.74 309 ALA A O 1
ATOM 923 N N . GLY A 1 127 ? 57.071 -11.499 19.979 1.00 36.67 310 GLY A N 1
ATOM 924 C CA . GLY A 1 127 ? 58.321 -11.820 20.660 1.00 37.91 310 GLY A CA 1
ATOM 925 C C . GLY A 1 127 ? 58.955 -13.103 20.218 1.00 35.30 310 GLY A C 1
ATOM 926 O O . GLY A 1 127 ? 58.391 -13.828 19.409 1.00 35.42 310 GLY A O 1
ATOM 927 N N . SER A 1 128 ? 60.134 -13.398 20.749 1.00 31.65 311 SER A N 1
ATOM 928 C CA . SER A 1 128 ? 60.726 -14.714 20.503 1.00 31.27 311 SER A CA 1
ATOM 929 C C . SER A 1 128 ? 59.748 -15.877 20.879 1.00 34.02 311 SER A C 1
ATOM 930 O O . SER A 1 128 ? 58.691 -15.698 21.555 1.00 33.68 311 SER A O 1
ATOM 933 N N . ARG A 1 129 ? 60.128 -17.078 20.494 1.00 30.55 312 ARG A N 1
ATOM 934 C CA . ARG A 1 129 ? 59.392 -18.275 20.881 1.00 34.22 312 ARG A CA 1
ATOM 935 C C . ARG A 1 129 ? 59.339 -18.445 22.377 1.00 31.75 312 ARG A C 1
ATOM 936 O O . ARG A 1 129 ? 58.289 -18.754 22.974 1.00 24.78 312 ARG A O 1
ATOM 944 N N . LEU A 1 130 ? 60.495 -18.335 23.021 1.00 33.86 313 LEU A N 1
ATOM 945 C CA . LEU A 1 130 ? 60.518 -18.505 24.479 1.00 28.64 313 LEU A CA 1
ATOM 946 C C . LEU A 1 130 ? 59.678 -17.425 25.244 1.00 28.42 313 LEU A C 1
ATOM 947 O O . LEU A 1 130 ? 59.087 -17.758 26.307 1.00 25.06 313 LEU A O 1
ATOM 952 N N . VAL A 1 131 ? 59.693 -16.165 24.720 1.00 28.55 314 VAL A N 1
ATOM 953 C CA . VAL A 1 131 ? 58.917 -15.035 25.247 1.00 25.03 314 VAL A CA 1
ATOM 954 C C . VAL A 1 131 ? 57.445 -15.464 25.204 1.00 25.68 314 VAL A C 1
ATOM 955 O O . VAL A 1 131 ? 56.734 -15.374 26.219 1.00 24.42 314 VAL A O 1
ATOM 959 N N . LYS A 1 132 ? 56.991 -15.991 24.051 1.00 27.83 315 LYS A N 1
ATOM 960 C CA . LYS A 1 132 ? 55.598 -16.370 23.873 1.00 28.62 315 LYS A CA 1
ATOM 961 C C . LYS A 1 132 ? 55.220 -17.546 24.777 1.00 29.19 315 LYS A C 1
ATOM 962 O O . LYS A 1 132 ? 54.142 -17.557 25.403 1.00 26.23 315 LYS A O 1
ATOM 968 N N . LEU A 1 133 ? 56.099 -18.549 24.866 1.00 30.85 316 LEU A N 1
ATOM 969 C CA . LEU A 1 133 ? 55.867 -19.644 25.836 1.00 30.08 316 LEU A CA 1
ATOM 970 C C . LEU A 1 133 ? 55.795 -19.128 27.255 1.00 29.23 316 LEU A C 1
ATOM 971 O O . LEU A 1 133 ? 54.963 -19.591 28.042 1.00 30.46 316 LEU A O 1
ATOM 976 N N . ASN A 1 134 ? 56.710 -18.232 27.629 1.00 27.12 317 ASN A N 1
ATOM 977 C CA . ASN A 1 134 ? 56.726 -17.678 29.007 1.00 27.73 317 ASN A CA 1
ATOM 978 C C . ASN A 1 134 ? 55.456 -16.915 29.335 1.00 22.19 317 ASN A C 1
ATOM 979 O O . ASN A 1 134 ? 54.936 -16.962 30.463 1.00 21.38 317 ASN A O 1
ATOM 984 N N . TYR A 1 135 ? 54.962 -16.224 28.322 1.00 22.65 318 TYR A N 1
ATOM 985 C CA . TYR A 1 135 ? 53.731 -15.422 28.446 1.00 25.81 318 TYR A CA 1
ATOM 986 C C . TYR A 1 135 ? 52.484 -16.279 28.647 1.00 26.74 318 TYR A C 1
ATOM 987 O O . TYR A 1 135 ? 51.751 -16.048 29.593 1.00 24.33 318 TYR A O 1
ATOM 996 N N . GLN A 1 136 ? 52.271 -17.269 27.758 1.00 28.87 319 GLN A N 1
ATOM 997 C CA . GLN A 1 136 ? 51.244 -18.333 27.974 1.00 30.77 319 GLN A CA 1
ATOM 998 C C . GLN A 1 136 ? 51.308 -18.959 29.348 1.00 28.48 319 GLN A C 1
ATOM 999 O O . GLN A 1 136 ? 50.300 -19.160 30.028 1.00 31.02 319 GLN A O 1
ATOM 1005 N N . ASP A 1 137 ? 52.500 -19.307 29.764 1.00 28.49 320 ASP A N 1
ATOM 1006 C CA . ASP A 1 137 ? 52.664 -19.941 31.059 1.00 28.95 320 ASP A CA 1
ATOM 1007 C C . ASP A 1 137 ? 52.178 -18.982 32.200 1.00 29.18 320 ASP A C 1
ATOM 1008 O O . ASP A 1 137 ? 51.366 -19.363 33.101 1.00 26.06 320 ASP A O 1
ATOM 1013 N N . LEU A 1 138 ? 52.638 -17.726 32.159 1.00 27.18 321 LEU A N 1
ATOM 1014 C CA . LEU A 1 138 ? 52.109 -16.732 33.118 1.00 25.42 321 LEU A CA 1
ATOM 1015 C C . LEU A 1 138 ? 50.587 -16.544 33.106 1.00 21.46 321 LEU A C 1
ATOM 1016 O O . LEU A 1 138 ? 49.967 -16.556 34.181 1.00 21.65 321 LEU A O 1
ATOM 1021 N N . LEU A 1 139 ? 50.018 -16.341 31.911 1.00 20.94 322 LEU A N 1
ATOM 1022 C CA . LEU A 1 139 ? 48.602 -16.200 31.698 1.00 25.07 322 LEU A CA 1
ATOM 1023 C C . LEU A 1 139 ? 47.763 -17.311 32.331 1.00 25.89 322 LEU A C 1
ATOM 1024 O O . LEU A 1 139 ? 46.764 -17.016 32.987 1.00 25.57 322 LEU A O 1
ATOM 1029 N N . ARG A 1 140 ? 48.142 -18.571 32.112 1.00 27.90 323 ARG A N 1
ATOM 1030 C CA . ARG A 1 140 ? 47.546 -19.718 32.850 1.00 30.86 323 ARG A CA 1
ATOM 1031 C C . ARG A 1 140 ? 47.588 -19.582 34.369 1.00 32.69 323 ARG A C 1
ATOM 1032 O O . ARG A 1 140 ? 46.759 -20.137 35.039 1.00 33.56 323 ARG A O 1
ATOM 1040 N N . LYS A 1 141 ? 48.520 -18.827 34.923 1.00 28.63 324 LYS A N 1
ATOM 1041 C CA . LYS A 1 141 ? 48.551 -18.641 36.372 1.00 28.08 324 LYS A CA 1
ATOM 1042 C C . LYS A 1 141 ? 47.916 -17.363 36.948 1.00 28.75 324 LYS A C 1
ATOM 1043 O O . LYS A 1 141 ? 47.759 -17.270 38.146 1.00 26.86 324 LYS A O 1
ATOM 1049 N N . LEU A 1 142 ? 47.662 -16.338 36.117 1.00 24.09 325 LEU A N 1
ATOM 1050 C CA . LEU A 1 142 ? 47.247 -15.007 36.642 1.00 20.62 325 LEU A CA 1
ATOM 1051 C C . LEU A 1 142 ? 45.812 -15.086 37.108 1.00 21.48 325 LEU A C 1
ATOM 1052 O O . LEU A 1 142 ? 45.020 -15.846 36.552 1.00 22.71 325 LEU A O 1
ATOM 1057 N N . LYS A 1 143 ? 45.500 -14.329 38.125 1.00 21.17 326 LYS A N 1
ATOM 1058 C CA . LYS A 1 143 ? 44.146 -14.180 38.563 1.00 24.32 326 LYS A CA 1
ATOM 1059 C C . LYS A 1 143 ? 43.218 -13.663 37.432 1.00 24.52 326 LYS A C 1
ATOM 1060 O O . LYS A 1 143 ? 42.035 -14.022 37.404 1.00 24.41 326 LYS A O 1
ATOM 1066 N N . PHE A 1 144 ? 43.708 -12.811 36.525 1.00 20.81 327 PHE A N 1
ATOM 1067 C CA . PHE A 1 144 ? 42.873 -12.251 35.402 1.00 18.46 327 PHE A CA 1
ATOM 1068 C C . PHE A 1 144 ? 43.766 -12.140 34.184 1.00 21.05 327 PHE A C 1
ATOM 1069 O O . PHE A 1 144 ? 44.936 -11.777 34.319 1.00 19.45 327 PHE A O 1
ATOM 1077 N N . THR A 1 145 ? 43.213 -12.374 32.986 1.00 21.28 328 THR A N 1
ATOM 1078 C CA . THR A 1 145 ? 44.058 -12.438 31.806 1.00 22.41 328 THR A CA 1
ATOM 1079 C C . THR A 1 145 ? 43.915 -11.225 30.867 1.00 23.43 328 THR A C 1
ATOM 1080 O O . THR A 1 145 ? 44.377 -11.232 29.749 1.00 21.80 328 THR A O 1
ATOM 1084 N N . ASN A 1 146 ? 43.346 -10.147 31.387 1.00 19.79 329 ASN A N 1
ATOM 1085 C CA . ASN A 1 146 ? 43.259 -8.968 30.623 1.00 20.70 329 ASN A CA 1
ATOM 1086 C C . ASN A 1 146 ? 43.258 -7.814 31.621 1.00 21.13 329 ASN A C 1
ATOM 1087 O O . ASN A 1 146 ? 42.977 -8.008 32.844 1.00 20.36 329 ASN A O 1
ATOM 1092 N N . THR A 1 147 ? 43.589 -6.636 31.106 1.00 20.60 330 THR A N 1
ATOM 1093 C CA . THR A 1 147 ? 43.766 -5.483 31.924 1.00 22.73 330 THR A CA 1
ATOM 1094 C C . THR A 1 147 ? 42.428 -4.834 32.296 1.00 21.48 330 THR A C 1
ATOM 1095 O O . THR A 1 147 ? 42.334 -4.151 33.296 1.00 20.87 330 THR A O 1
ATOM 1099 N N . CYS A 1 148 ? 41.384 -5.043 31.533 1.00 20.43 331 CYS A N 1
ATOM 1100 C CA . CYS A 1 148 ? 40.080 -4.461 31.941 1.00 18.39 331 CYS A CA 1
ATOM 1101 C C . CYS A 1 148 ? 39.734 -4.992 33.319 1.00 17.57 331 CYS A C 1
ATOM 1102 O O . CYS A 1 148 ? 39.584 -4.249 34.300 1.00 18.30 331 CYS A O 1
ATOM 1105 N N . GLU A 1 149 ? 39.700 -6.307 33.448 1.00 19.01 332 GLU A N 1
ATOM 1106 C CA . GLU A 1 149 ? 39.367 -6.937 34.736 1.00 18.44 332 GLU A CA 1
ATOM 1107 C C . GLU A 1 149 ? 40.474 -6.761 35.781 1.00 18.03 332 GLU A C 1
ATOM 1108 O O . GLU A 1 149 ? 40.173 -6.584 36.934 1.00 14.52 332 GLU A O 1
ATOM 1114 N N . TYR A 1 150 ? 41.772 -6.904 35.408 1.00 17.17 333 TYR A N 1
ATOM 1115 C CA . TYR A 1 150 ? 42.786 -6.728 36.417 1.00 16.96 333 TYR A CA 1
ATOM 1116 C C . TYR A 1 150 ? 42.794 -5.250 36.980 1.00 16.22 333 TYR A C 1
ATOM 1117 O O . TYR A 1 150 ? 43.037 -5.043 38.124 1.00 19.05 333 TYR A O 1
ATOM 1126 N N . ALA A 1 151 ? 42.584 -4.253 36.134 1.00 17.62 334 ALA A N 1
ATOM 1127 C CA . ALA A 1 151 ? 42.684 -2.868 36.513 1.00 17.28 334 ALA A CA 1
ATOM 1128 C C . ALA A 1 151 ? 41.493 -2.506 37.364 1.00 18.99 334 ALA A C 1
ATOM 1129 O O . ALA A 1 151 ? 41.675 -1.860 38.426 1.00 19.57 334 ALA A O 1
ATOM 1131 N N . LEU A 1 152 ? 40.290 -2.985 37.001 1.00 15.13 335 LEU A N 1
ATOM 1132 C CA . LEU A 1 152 ? 39.095 -2.853 37.947 1.00 16.18 335 LEU A CA 1
ATOM 1133 C C . LEU A 1 152 ? 39.420 -3.430 39.369 1.00 16.73 335 LEU A C 1
ATOM 1134 O O . LEU A 1 152 ? 39.168 -2.800 40.408 1.00 17.20 335 LEU A O 1
ATOM 1139 N N . TYR A 1 153 ? 39.984 -4.648 39.352 1.00 18.68 336 TYR A N 1
ATOM 1140 C CA . TYR A 1 153 ? 40.378 -5.328 40.589 1.00 19.70 336 TYR A CA 1
ATOM 1141 C C . TYR A 1 153 ? 41.411 -4.538 41.407 1.00 19.57 336 TYR A C 1
ATOM 1142 O O . TYR A 1 153 ? 41.237 -4.356 42.568 1.00 18.30 336 TYR A O 1
ATOM 1151 N N . ILE A 1 154 ? 42.501 -4.079 40.773 1.00 16.44 337 ILE A N 1
ATOM 1152 C CA . ILE A 1 154 ? 43.471 -3.322 41.474 1.00 17.18 337 ILE A CA 1
ATOM 1153 C C . ILE A 1 154 ? 42.835 -2.085 42.090 1.00 18.01 337 ILE A C 1
ATOM 1154 O O . ILE A 1 154 ? 43.118 -1.745 43.259 1.00 16.15 337 ILE A O 1
ATOM 1159 N N . TRP A 1 155 ? 42.064 -1.365 41.266 1.00 15.28 338 TRP A N 1
ATOM 1160 C CA . TRP A 1 155 ? 41.467 -0.106 41.633 1.00 16.81 338 TRP A CA 1
ATOM 1161 C C . TRP A 1 155 ? 40.555 -0.276 42.815 1.00 18.83 338 TRP A C 1
ATOM 1162 O O . TRP A 1 155 ? 40.628 0.504 43.770 1.00 22.88 338 TRP A O 1
ATOM 1173 N N . ALA A 1 156 ? 39.729 -1.324 42.820 1.00 17.04 339 ALA A N 1
ATOM 1174 C CA . ALA A 1 156 ? 38.751 -1.459 43.895 1.00 17.41 339 ALA A CA 1
ATOM 1175 C C . ALA A 1 156 ? 39.485 -2.075 45.095 1.00 18.65 339 ALA A C 1
ATOM 1176 O O . ALA A 1 156 ? 39.055 -1.890 46.226 1.00 15.29 339 ALA A O 1
ATOM 1178 N N . THR A 1 157 ? 40.602 -2.743 44.876 1.00 18.09 340 THR A N 1
ATOM 1179 C CA . THR A 1 157 ? 41.164 -3.525 46.044 1.00 19.64 340 THR A CA 1
ATOM 1180 C C . THR A 1 157 ? 42.164 -2.672 46.832 1.00 21.21 340 THR A C 1
ATOM 1181 O O . THR A 1 157 ? 42.246 -2.746 48.047 1.00 21.72 340 THR A O 1
ATOM 1185 N N . TYR A 1 158 ? 42.965 -1.909 46.122 1.00 22.31 341 TYR A N 1
ATOM 1186 C CA . TYR A 1 158 ? 44.093 -1.162 46.706 1.00 24.09 341 TYR A 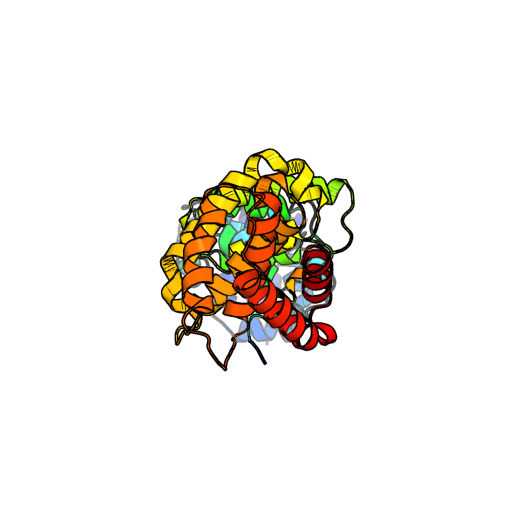CA 1
ATOM 1187 C C . TYR A 1 158 ? 43.850 0.332 46.616 1.00 24.87 341 TYR A C 1
ATOM 1188 O O . TYR A 1 158 ? 44.479 1.079 47.298 1.00 24.55 341 TYR A O 1
ATOM 1197 N N . LEU A 1 159 ? 42.937 0.784 45.760 1.00 23.75 342 LEU A N 1
ATOM 1198 C CA . LEU A 1 159 ? 42.913 2.225 45.527 1.00 23.90 342 LEU A CA 1
ATOM 1199 C C . LEU A 1 159 ? 41.528 2.781 45.734 1.00 26.66 342 LEU A C 1
ATOM 1200 O O . LEU A 1 159 ? 41.177 3.791 45.128 1.00 30.77 342 LEU A O 1
ATOM 1205 N N . LEU A 1 160 ? 40.707 2.113 46.542 1.00 30.02 343 LEU A N 1
ATOM 1206 C CA . LEU A 1 160 ? 39.381 2.666 46.817 1.00 39.86 343 LEU A CA 1
ATOM 1207 C C . LEU A 1 160 ? 39.701 3.920 47.686 1.00 48.54 343 LEU A C 1
ATOM 1208 O O . LEU A 1 160 ? 38.818 4.555 48.197 1.00 51.70 343 LEU A O 1
ATOM 1213 N N . TYR A 1 161 ? 41.015 4.206 47.812 1.00 58.45 344 TYR A N 1
ATOM 1214 C CA . TYR A 1 161 ? 41.671 5.506 48.159 1.00 69.55 344 TYR A CA 1
ATOM 1215 C C . TYR A 1 161 ? 40.657 6.564 48.497 1.00 63.00 344 TYR A C 1
ATOM 1216 O O . TYR A 1 161 ? 39.899 6.338 49.419 1.00 71.49 344 TYR A O 1
ATOM 1225 N N . THR A 1 162 ? 40.564 7.699 47.815 1.00 58.14 345 THR A N 1
ATOM 1226 C CA . THR A 1 162 ? 41.337 8.254 46.698 1.00 60.27 345 THR A CA 1
ATOM 1227 C C . THR A 1 162 ? 40.335 9.363 46.523 1.00 58.33 345 THR A C 1
ATOM 1228 O O . THR A 1 162 ? 39.150 9.190 46.865 1.00 65.84 345 THR A O 1
ATOM 1230 N N . GLU A 1 163 ? 40.765 10.508 46.031 1.00 52.15 346 GLU A N 1
ATOM 1231 C CA . GLU A 1 163 ? 39.829 11.561 45.697 1.00 42.84 346 GLU A CA 1
ATOM 1232 C C . GLU A 1 163 ? 38.970 10.983 44.541 1.00 38.83 346 GLU A C 1
ATOM 1233 O O . GLU A 1 163 ? 39.397 10.066 43.877 1.00 34.58 346 GLU A O 1
ATOM 1235 N N . ALA A 1 164 ? 37.753 11.465 44.332 1.00 34.60 347 ALA A N 1
ATOM 1236 C CA . ALA A 1 164 ? 36.985 11.098 43.108 1.00 31.92 347 ALA A CA 1
ATOM 1237 C C . ALA A 1 164 ? 37.801 11.172 41.774 1.00 28.50 347 ALA A C 1
ATOM 1238 O O . ALA A 1 164 ? 38.553 12.093 41.567 1.00 25.76 347 ALA A O 1
ATOM 1240 N N . VAL A 1 165 ? 37.668 10.199 40.873 1.00 24.45 348 VAL A N 1
ATOM 1241 C CA . VAL A 1 165 ? 38.518 10.240 39.652 1.00 23.29 348 VAL A CA 1
ATOM 1242 C C . VAL A 1 165 ? 37.703 10.925 38.527 1.00 23.29 348 VAL A C 1
ATOM 1243 O O . VAL A 1 165 ? 36.566 10.546 38.224 1.00 21.81 348 VAL A O 1
ATOM 1247 N N . TYR A 1 166 ? 38.272 11.942 37.916 1.00 23.00 349 TYR A N 1
ATOM 1248 C CA . TYR A 1 166 ? 37.580 12.715 36.919 1.00 23.53 349 TYR A CA 1
ATOM 1249 C C . TYR A 1 166 ? 37.216 11.823 35.708 1.00 23.53 349 TYR A C 1
ATOM 1250 O O . TYR A 1 166 ? 38.119 11.166 35.133 1.00 19.92 349 TYR A O 1
ATOM 1259 N N . GLY A 1 167 ? 35.927 11.757 35.374 1.00 19.05 350 GLY A N 1
ATOM 1260 C CA . GLY A 1 167 ? 35.479 11.054 34.150 1.00 19.41 350 GLY A CA 1
ATOM 1261 C C . GLY A 1 167 ? 35.144 9.574 34.433 1.00 18.85 350 GLY A C 1
ATOM 1262 O O . GLY A 1 167 ? 34.620 8.887 33.552 1.00 21.12 350 GLY A O 1
ATOM 1263 N N . ALA A 1 168 ? 35.359 9.135 35.681 1.00 16.78 351 ALA A N 1
ATOM 1264 C CA . ALA A 1 168 ? 35.177 7.694 36.129 1.00 18.65 351 ALA A CA 1
ATOM 1265 C C . ALA A 1 168 ? 33.735 7.253 36.090 1.00 15.75 351 ALA A C 1
ATOM 1266 O O . ALA A 1 168 ? 33.370 6.146 35.622 1.00 15.45 351 ALA A O 1
ATOM 1268 N N . VAL A 1 169 ? 32.872 8.114 36.607 1.00 15.47 352 VAL A N 1
ATOM 1269 C CA . VAL A 1 169 ? 31.452 7.671 36.772 1.00 15.57 352 VAL A CA 1
ATOM 1270 C C . VAL A 1 169 ? 30.745 7.417 35.367 1.00 16.15 352 VAL A C 1
ATOM 1271 O O . VAL A 1 169 ? 30.172 6.346 35.117 1.00 16.46 352 VAL A O 1
ATOM 1275 N N . PRO A 1 170 ? 30.865 8.351 34.425 1.00 16.06 353 PRO A N 1
ATOM 1276 C CA . PRO A 1 170 ? 30.256 8.004 33.134 1.00 16.29 353 PRO A CA 1
ATOM 1277 C C . PRO A 1 170 ? 31.032 6.909 32.397 1.00 17.63 353 PRO A C 1
ATOM 1278 O O . PRO A 1 170 ? 30.401 6.162 31.662 1.00 20.90 353 PRO A O 1
ATOM 1282 N N . ALA A 1 171 ? 32.372 6.834 32.525 1.00 17.91 354 ALA A N 1
ATOM 1283 C CA . ALA A 1 171 ? 33.112 5.847 31.752 1.00 18.98 354 ALA A CA 1
ATOM 1284 C C . ALA A 1 171 ? 32.761 4.438 32.290 1.00 18.67 354 ALA A C 1
ATOM 1285 O O . ALA A 1 171 ? 32.616 3.481 31.527 1.00 15.83 354 ALA A O 1
ATOM 1287 N N . LEU A 1 172 ? 32.564 4.321 33.594 1.00 20.87 355 LEU A N 1
ATOM 1288 C CA . LEU A 1 172 ? 32.194 2.994 34.126 1.00 17.59 355 LEU A CA 1
ATOM 1289 C C . LEU A 1 172 ? 30.779 2.552 33.701 1.00 18.47 355 LEU A C 1
ATOM 1290 O O . LEU A 1 172 ? 30.497 1.334 33.509 1.00 14.49 355 LEU A O 1
ATOM 1295 N N . ALA A 1 173 ? 29.875 3.540 33.645 1.00 18.59 356 ALA A N 1
ATOM 1296 C CA . ALA A 1 173 ? 28.490 3.309 33.259 1.00 19.38 356 ALA A CA 1
ATOM 1297 C C . ALA A 1 173 ? 28.539 2.829 31.769 1.00 17.13 356 ALA A C 1
ATOM 1298 O O . ALA A 1 173 ? 27.933 1.781 31.422 1.00 19.20 356 ALA A O 1
ATOM 1300 N N . ARG A 1 174 ? 29.317 3.521 30.930 1.00 16.56 357 ARG A N 1
ATOM 1301 C CA . ARG A 1 174 ? 29.460 3.088 29.520 1.00 18.47 357 ARG A CA 1
ATOM 1302 C C . ARG A 1 174 ? 29.996 1.643 29.436 1.00 18.52 357 ARG A C 1
ATOM 1303 O O . ARG A 1 174 ? 29.497 0.862 28.652 1.00 16.60 357 ARG A O 1
ATOM 1311 N N . LEU A 1 175 ? 30.969 1.296 30.289 1.00 16.76 358 LEU A N 1
ATOM 1312 C CA . LEU A 1 175 ? 31.540 -0.070 30.340 1.00 17.66 358 LEU A CA 1
ATOM 1313 C C . LEU A 1 175 ? 30.467 -1.101 30.699 1.00 17.16 358 LEU A C 1
ATOM 1314 O O . LEU A 1 175 ? 30.335 -2.118 30.046 1.00 17.55 358 LEU A O 1
ATOM 1319 N N . ILE A 1 176 ? 29.642 -0.823 31.711 1.00 15.90 359 ILE A N 1
ATOM 1320 C CA . ILE A 1 176 ? 28.534 -1.747 32.037 1.00 13.61 359 ILE A CA 1
ATOM 1321 C C . ILE A 1 176 ? 27.587 -1.921 30.868 1.00 14.96 359 ILE A C 1
ATOM 1322 O O . ILE A 1 176 ? 27.180 -3.050 30.606 1.00 18.01 359 ILE A O 1
ATOM 1327 N N . SER A 1 177 ? 27.251 -0.843 30.146 1.00 14.54 360 SER A N 1
ATOM 1328 C CA . SER A 1 177 ? 26.234 -0.884 29.111 1.00 16.49 360 SER A CA 1
ATOM 1329 C C . SER A 1 177 ? 26.715 -1.659 27.890 1.00 17.28 360 SER A C 1
ATOM 1330 O O . SER A 1 177 ? 25.910 -2.087 27.076 1.00 16.20 360 SER A O 1
ATOM 1333 N N . ARG A 1 178 ? 28.027 -1.736 27.676 1.00 18.82 361 ARG A N 1
ATOM 1334 C CA . ARG A 1 178 ? 28.565 -2.528 26.578 1.00 17.29 361 ARG A CA 1
ATOM 1335 C C . ARG A 1 178 ? 28.496 -4.024 26.915 1.00 20.41 361 ARG A C 1
ATOM 1336 O O . ARG A 1 178 ? 28.556 -4.867 25.970 1.00 21.07 361 ARG A O 1
ATOM 1344 N N . GLY A 1 179 ? 28.402 -4.345 28.223 1.00 19.23 362 GLY A N 1
ATOM 1345 C CA . GLY A 1 179 ? 28.018 -5.695 28.685 1.00 19.46 362 GLY A CA 1
ATOM 1346 C C . GLY A 1 179 ? 28.979 -6.863 28.465 1.00 24.01 362 GLY A C 1
ATOM 1347 O O . GLY A 1 179 ? 28.563 -8.037 28.444 1.00 19.05 362 GLY A O 1
ATOM 1348 N N . GLN A 1 180 ? 30.281 -6.580 28.330 1.00 20.66 363 GLN A N 1
ATOM 1349 C CA . GLN A 1 180 ? 31.236 -7.617 28.031 1.00 23.00 363 GLN A CA 1
ATOM 1350 C C . GLN A 1 180 ? 31.549 -8.522 29.238 1.00 24.37 363 GLN A C 1
ATOM 1351 O O . GLN A 1 180 ? 31.791 -9.725 29.053 1.00 22.12 363 GLN A O 1
ATOM 1357 N N . LEU A 1 181 ? 31.525 -7.978 30.454 1.00 22.54 364 LEU A N 1
ATOM 1358 C CA . LEU A 1 181 ? 31.889 -8.792 31.630 1.00 21.77 364 LEU A CA 1
ATOM 1359 C C . LEU A 1 181 ? 30.689 -9.544 32.155 1.00 23.12 364 LEU A C 1
ATOM 1360 O O . LEU A 1 181 ? 29.497 -9.180 31.891 1.00 23.14 364 LEU A O 1
ATOM 1365 N N . LYS A 1 182 ? 30.973 -10.608 32.895 1.00 20.43 365 LYS A N 1
ATOM 1366 C CA . LYS A 1 182 ? 29.869 -11.408 33.429 1.00 20.56 365 LYS A CA 1
ATOM 1367 C C . LYS A 1 182 ? 29.481 -11.030 34.816 1.00 19.96 365 LYS A C 1
ATOM 1368 O O . LYS A 1 182 ? 28.456 -11.469 35.303 1.00 18.48 365 LYS A O 1
ATOM 1374 N N . ASP A 1 183 ? 30.279 -10.207 35.483 1.00 21.74 366 ASP A N 1
ATOM 1375 C CA . ASP A 1 183 ? 29.938 -9.782 36.846 1.00 22.84 366 ASP A CA 1
ATOM 1376 C C . ASP A 1 183 ? 30.248 -8.266 36.909 1.00 21.54 366 ASP A C 1
ATOM 1377 O O . ASP A 1 183 ? 31.371 -7.843 36.558 1.00 19.66 366 ASP A O 1
ATOM 1382 N N . TRP A 1 184 ? 29.279 -7.477 37.341 1.00 18.43 367 TRP A N 1
ATOM 1383 C CA . TRP A 1 184 ? 29.447 -6.011 37.410 1.00 20.82 367 TRP A CA 1
ATOM 1384 C C . TRP A 1 184 ? 29.721 -5.485 38.801 1.00 18.51 367 TRP A C 1
ATOM 1385 O O . TRP A 1 184 ? 29.747 -4.255 38.997 1.00 20.44 367 TRP A O 1
ATOM 1396 N N . ASP A 1 185 ? 29.923 -6.368 39.788 1.00 18.22 368 ASP A N 1
ATOM 1397 C CA . ASP A 1 185 ? 29.945 -5.870 41.189 1.00 22.49 368 ASP A CA 1
ATOM 1398 C C . ASP A 1 185 ? 31.077 -4.859 41.469 1.00 19.25 368 ASP A C 1
ATOM 1399 O O . ASP A 1 185 ? 30.878 -3.821 42.083 1.00 19.93 368 ASP A O 1
ATOM 1404 N N . THR A 1 186 ? 32.238 -5.169 40.929 1.00 17.30 369 THR A N 1
ATOM 1405 C CA . THR A 1 186 ? 33.357 -4.304 41.043 1.00 17.17 369 THR A CA 1
ATOM 1406 C C . THR A 1 186 ? 33.198 -3.015 40.262 1.00 17.36 369 THR A C 1
ATOM 1407 O O . THR A 1 186 ? 33.436 -1.956 40.848 1.00 14.60 369 THR A O 1
ATOM 1411 N N . ALA A 1 187 ? 32.783 -3.076 38.977 1.00 15.92 370 ALA A N 1
ATOM 1412 C CA . ALA A 1 187 ? 32.551 -1.831 38.223 1.00 16.17 370 ALA A CA 1
ATOM 1413 C C . ALA A 1 187 ? 31.544 -0.948 38.948 1.00 15.77 370 ALA A C 1
ATOM 1414 O O . ALA A 1 187 ? 31.776 0.264 39.178 1.00 20.69 370 ALA A O 1
ATOM 1416 N N . CYS A 1 188 ? 30.454 -1.546 39.372 1.00 15.06 371 CYS A N 1
ATOM 1417 C CA . CYS A 1 188 ? 29.400 -0.768 40.035 1.00 14.59 371 CYS A CA 1
ATOM 1418 C C . CYS A 1 188 ? 29.881 -0.138 41.333 1.00 15.87 371 CYS A C 1
ATOM 1419 O O . CYS A 1 188 ? 29.508 1.002 41.664 1.00 14.51 371 CYS A O 1
ATOM 1422 N N . SER A 1 189 ? 30.554 -0.952 42.146 1.00 15.82 372 SER A N 1
ATOM 1423 C CA . SER A 1 189 ? 31.119 -0.400 43.382 1.00 18.07 372 SER A CA 1
ATOM 1424 C C . SER A 1 189 ? 32.073 0.778 43.136 1.00 14.94 372 SER A C 1
ATOM 1425 O O . SER A 1 189 ? 31.948 1.775 43.766 1.00 13.15 372 SER A O 1
ATOM 1428 N N . LEU A 1 190 ? 33.022 0.678 42.191 1.00 14.05 373 LEU A N 1
ATOM 1429 C CA . LEU A 1 190 ? 33.834 1.804 41.871 1.00 14.35 373 LEU A CA 1
ATOM 1430 C C . LEU A 1 190 ? 33.058 3.065 41.330 1.00 15.98 373 LEU A C 1
ATOM 1431 O O . LEU A 1 190 ? 33.387 4.201 41.645 1.00 16.55 373 LEU A O 1
ATOM 1436 N N . LEU A 1 191 ? 32.065 2.836 40.479 1.00 16.76 374 LEU A N 1
ATOM 1437 C CA . LEU A 1 191 ? 31.166 3.873 40.018 1.00 17.45 374 LEU A CA 1
ATOM 1438 C C . LEU A 1 191 ? 30.508 4.565 41.249 1.00 19.61 374 LEU A C 1
ATOM 1439 O O . LEU A 1 191 ? 30.582 5.784 41.394 1.00 15.92 374 LEU A O 1
ATOM 1444 N N . GLU A 1 192 ? 29.918 3.779 42.132 1.00 18.45 375 GLU A N 1
ATOM 1445 C CA . GLU A 1 192 ? 29.225 4.262 43.315 1.00 19.85 375 GLU A CA 1
ATOM 1446 C C . GLU A 1 192 ? 30.163 5.059 44.221 1.00 21.75 375 GLU A C 1
ATOM 1447 O O . GLU A 1 192 ? 29.865 6.147 44.637 1.00 19.67 375 GLU A O 1
ATOM 1453 N N . ASN A 1 193 ? 31.325 4.497 44.470 1.00 22.87 376 ASN A N 1
ATOM 1454 C CA . ASN A 1 193 ? 32.304 5.186 45.288 1.00 23.04 376 ASN A CA 1
ATOM 1455 C C . ASN A 1 193 ? 32.981 6.402 44.674 1.00 24.75 376 ASN A C 1
ATOM 1456 O O . ASN A 1 193 ? 33.710 7.058 45.369 1.00 17.00 376 ASN A O 1
ATOM 1461 N N . ASN A 1 194 ? 32.700 6.734 43.407 1.00 18.76 377 ASN A N 1
ATOM 1462 C CA . ASN A 1 194 ? 33.296 7.898 42.817 1.00 19.10 377 ASN A CA 1
ATOM 1463 C C . ASN A 1 194 ? 32.237 9.003 42.587 1.00 19.55 377 ASN A C 1
ATOM 1464 O O . ASN A 1 194 ? 32.486 9.966 41.886 1.00 19.33 377 ASN A O 1
ATOM 1469 N N . ILE A 1 195 ? 31.057 8.812 43.176 1.00 20.40 378 ILE A N 1
ATOM 1470 C CA . ILE A 1 195 ? 30.014 9.815 43.224 1.00 20.92 378 ILE A CA 1
ATOM 1471 C C . ILE A 1 195 ? 30.252 10.587 44.553 1.00 24.52 378 ILE A C 1
ATOM 1472 O O . ILE A 1 195 ? 30.216 9.981 45.615 1.00 22.08 378 ILE A O 1
ATOM 1477 N N . VAL A 1 196 ? 30.499 11.909 44.498 1.00 22.91 379 VAL A N 1
ATOM 1478 C CA . VAL A 1 196 ? 30.782 12.698 45.749 1.00 20.85 379 VAL A CA 1
ATOM 1479 C C . VAL A 1 196 ? 29.461 13.254 46.315 1.00 22.46 379 VAL A C 1
ATOM 1480 O O . VAL A 1 196 ? 28.396 13.354 45.591 1.00 20.74 379 VAL A O 1
ATOM 1484 N N . ALA A 1 197 ? 29.490 13.715 47.549 1.00 18.60 380 ALA A N 1
ATOM 1485 C CA . ALA A 1 197 ? 28.256 14.138 48.176 1.00 21.05 380 ALA A CA 1
ATOM 1486 C C . ALA A 1 197 ? 27.909 15.602 47.834 1.00 22.44 380 ALA A C 1
ATOM 1487 O O . ALA A 1 197 ? 26.756 16.011 48.018 1.00 24.23 380 ALA A O 1
ATOM 1489 N N . ALA A 1 198 ? 28.894 16.387 47.382 1.00 24.51 381 ALA A N 1
ATOM 1490 C CA . ALA A 1 198 ? 28.726 17.836 47.099 1.00 27.74 381 ALA A CA 1
ATOM 1491 C C . ALA A 1 198 ? 29.294 18.089 45.714 1.00 25.73 381 ALA A C 1
ATOM 1492 O O . ALA A 1 198 ? 30.334 18.718 45.573 1.00 29.90 381 ALA A O 1
ATOM 1494 N N . PRO A 1 199 ? 28.619 17.569 44.669 1.00 21.50 382 PRO A N 1
ATOM 1495 C CA . PRO A 1 199 ? 29.216 17.597 43.353 1.00 24.10 382 PRO A CA 1
ATOM 1496 C C . PRO A 1 199 ? 29.257 19.046 42.823 1.00 27.96 382 PRO A C 1
ATOM 1497 O O . PRO A 1 199 ? 28.329 19.789 43.126 1.00 26.74 382 PRO A O 1
ATOM 1501 N N . SER A 1 200 ? 30.274 19.401 42.022 1.00 24.57 383 SER A N 1
ATOM 1502 C CA . SER A 1 200 ? 30.256 20.609 41.234 1.00 25.36 383 SER A CA 1
ATOM 1503 C C . SER A 1 200 ? 29.276 20.470 40.061 1.00 28.19 383 SER A C 1
ATOM 1504 O O . SER A 1 200 ? 28.735 19.375 39.816 1.00 25.20 383 SER A O 1
ATOM 1507 N N . GLY A 1 201 ? 29.077 21.561 39.317 1.00 24.64 384 GLY A N 1
ATOM 1508 C CA . GLY A 1 201 ? 28.229 21.521 38.130 1.00 23.60 384 GLY A CA 1
ATOM 1509 C C . GLY A 1 201 ? 28.799 20.550 37.143 1.00 25.72 384 GLY A C 1
ATOM 1510 O O . GLY A 1 201 ? 28.095 19.815 36.491 1.00 26.92 384 GLY A O 1
ATOM 1511 N N . SER A 1 202 ? 30.108 20.499 37.040 1.00 24.02 385 SER A N 1
ATOM 1512 C CA . SER A 1 202 ? 30.711 19.543 36.169 1.00 25.06 385 SER A CA 1
ATOM 1513 C C . SER A 1 202 ? 30.493 18.030 36.596 1.00 24.60 385 SER A C 1
ATOM 1514 O O . SER A 1 202 ? 30.183 17.117 35.771 1.00 21.23 385 SER A O 1
ATOM 1517 N N . ASP A 1 203 ? 30.678 17.766 37.867 1.00 22.95 386 ASP A N 1
ATOM 1518 C CA . ASP A 1 203 ? 30.328 16.419 38.364 1.00 24.46 386 ASP A CA 1
ATOM 1519 C C . ASP A 1 203 ? 28.880 16.037 38.067 1.00 23.67 386 ASP A C 1
ATOM 1520 O O . ASP A 1 203 ? 28.582 14.868 37.764 1.00 19.95 386 ASP A O 1
ATOM 1525 N N . ILE A 1 204 ? 27.977 17.017 38.239 1.00 22.60 387 ILE A N 1
ATOM 1526 C CA . ILE A 1 204 ? 26.557 16.806 38.001 1.00 22.67 387 ILE A CA 1
ATOM 1527 C C . ILE A 1 204 ? 26.280 16.436 36.539 1.00 22.06 387 ILE A C 1
ATOM 1528 O O . ILE A 1 204 ? 25.478 15.500 36.234 1.00 20.87 387 ILE A O 1
ATOM 1533 N N . GLU A 1 205 ? 26.982 17.066 35.615 1.00 23.18 388 GLU A N 1
ATOM 1534 C CA . GLU A 1 205 ? 26.756 16.694 34.233 1.00 24.33 388 GLU A CA 1
ATOM 1535 C C . GLU A 1 205 ? 2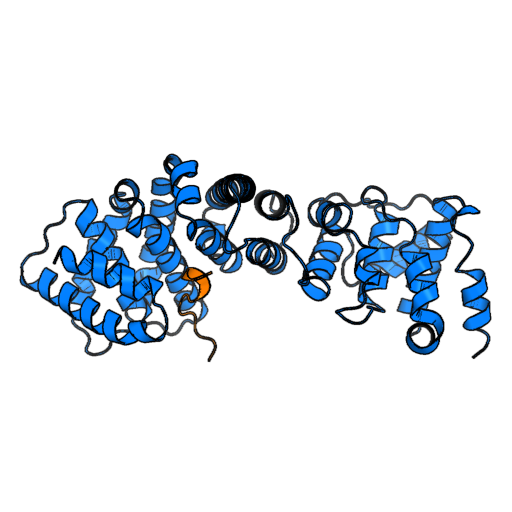7.258 15.262 34.001 1.00 23.08 388 GLU A C 1
ATOM 1536 O O . GLU A 1 205 ? 26.649 14.506 33.244 1.00 20.71 388 GLU A O 1
ATOM 1542 N N . GLU A 1 206 ? 28.359 14.914 34.620 1.00 20.64 389 GLU A N 1
ATOM 1543 C CA . GLU A 1 206 ? 28.863 13.490 34.520 1.00 24.34 389 GLU A CA 1
ATOM 1544 C C . GLU A 1 206 ? 27.849 12.523 35.121 1.00 20.97 389 GLU A C 1
ATOM 1545 O O . GLU A 1 206 ? 27.538 11.473 34.531 1.00 20.29 389 GLU A O 1
ATOM 1551 N N . TYR A 1 207 ? 27.300 12.908 36.280 1.00 19.85 390 TYR A N 1
ATOM 1552 C CA . TYR A 1 207 ? 26.262 12.098 36.936 1.00 21.40 390 TYR A CA 1
ATOM 1553 C C . TYR A 1 207 ? 24.998 11.936 36.055 1.00 19.49 390 TYR A C 1
ATOM 1554 O O . TYR A 1 207 ? 24.475 10.824 35.959 1.00 16.69 390 TYR A O 1
ATOM 1563 N N . ALA A 1 208 ? 24.538 13.027 35.435 1.00 17.83 391 ALA A N 1
ATOM 1564 C CA . ALA A 1 208 ? 23.478 12.976 34.439 1.00 16.61 391 ALA A CA 1
ATOM 1565 C C . ALA A 1 208 ? 23.738 11.962 33.330 1.00 18.35 391 ALA A C 1
ATOM 1566 O O . ALA A 1 208 ? 22.879 11.097 33.088 1.00 16.68 391 ALA A O 1
ATOM 1568 N N . GLN A 1 209 ? 24.942 12.045 32.691 1.00 16.22 392 GLN A N 1
ATOM 1569 C CA . GLN A 1 209 ? 25.347 11.082 31.670 1.00 18.30 392 GLN A CA 1
ATOM 1570 C C . GLN A 1 209 ? 25.285 9.675 32.097 1.00 17.33 392 GLN A C 1
ATOM 1571 O O . GLN A 1 209 ? 24.719 8.819 31.367 1.00 17.32 392 GLN A O 1
ATOM 1577 N N . ALA A 1 210 ? 25.898 9.386 33.256 1.00 16.23 393 ALA A N 1
ATOM 1578 C CA . ALA A 1 210 ? 25.955 8.046 33.778 1.00 17.35 393 ALA A CA 1
ATOM 1579 C C . ALA A 1 210 ? 24.528 7.542 34.079 1.00 16.85 393 ALA A C 1
ATOM 1580 O O . ALA A 1 210 ? 24.188 6.359 33.840 1.00 18.37 393 ALA A O 1
ATOM 1582 N N . PHE A 1 211 ? 23.713 8.393 34.696 1.00 14.92 394 PHE A N 1
ATOM 1583 C CA . PHE A 1 211 ? 22.353 7.962 34.998 1.00 15.13 394 PHE A CA 1
ATOM 1584 C C . PHE A 1 211 ? 21.568 7.611 33.669 1.00 16.12 394 PHE A C 1
ATOM 1585 O O . PHE A 1 211 ? 20.952 6.573 33.537 1.00 15.57 394 PHE A O 1
ATOM 1593 N N . GLN A 1 212 ? 21.701 8.450 32.666 1.00 18.32 395 GLN A N 1
ATOM 1594 C CA . GLN A 1 212 ? 21.013 8.151 31.397 1.00 18.44 395 GLN A CA 1
ATOM 1595 C C . GLN A 1 212 ? 21.552 6.841 30.813 1.00 19.30 395 GLN A C 1
ATOM 1596 O O . GLN A 1 212 ? 20.805 6.068 30.193 1.00 20.40 395 GLN A O 1
ATOM 1602 N N . THR A 1 213 ? 22.839 6.552 31.030 1.00 17.48 396 THR A N 1
ATOM 1603 C CA . THR A 1 213 ? 23.345 5.329 30.508 1.00 17.17 396 THR A CA 1
ATOM 1604 C C . THR A 1 213 ? 22.776 4.145 31.229 1.00 17.00 396 THR A C 1
ATOM 1605 O O . THR A 1 213 ? 22.339 3.191 30.586 1.00 18.29 396 THR A O 1
ATOM 1609 N N . LEU A 1 214 ? 22.782 4.186 32.551 1.00 17.20 397 LEU A N 1
ATOM 1610 C CA . LEU A 1 214 ? 22.325 3.031 33.342 1.00 17.73 397 LEU A CA 1
ATOM 1611 C C . LEU A 1 214 ? 20.818 2.883 33.169 1.00 18.80 397 LEU A C 1
ATOM 1612 O O . LEU A 1 214 ? 20.303 1.772 33.093 1.00 16.09 397 LEU A O 1
ATOM 1617 N N . ALA A 1 215 ? 20.123 4.005 33.054 1.00 19.26 398 ALA A N 1
ATOM 1618 C CA . ALA A 1 215 ? 18.640 3.943 32.914 1.00 20.10 398 ALA A CA 1
ATOM 1619 C C . ALA A 1 215 ? 18.265 3.342 31.527 1.00 22.85 398 ALA A C 1
ATOM 1620 O O . ALA A 1 215 ? 17.146 2.825 31.372 1.00 19.71 398 ALA A O 1
ATOM 1622 N N . GLY A 1 216 ? 19.222 3.369 30.568 1.00 18.65 399 GLY A N 1
ATOM 1623 C CA . GLY A 1 216 ? 19.070 2.763 29.226 1.00 19.27 399 GLY A CA 1
ATOM 1624 C C . GLY A 1 216 ? 19.441 1.285 29.105 1.00 20.80 399 GLY A C 1
ATOM 1625 O O . GLY A 1 216 ? 19.370 0.715 28.004 1.00 18.50 399 GLY A O 1
ATOM 1626 N N . LEU A 1 217 ? 19.815 0.634 30.213 1.00 17.96 400 LEU A N 1
ATOM 1627 C CA . LEU A 1 217 ? 20.250 -0.774 30.178 1.00 18.13 400 LEU A CA 1
ATOM 1628 C C . LEU A 1 217 ? 19.051 -1.687 29.957 1.00 19.47 400 LEU A C 1
ATOM 1629 O O . LEU A 1 217 ? 17.908 -1.272 30.240 1.00 18.53 400 LEU A O 1
ATOM 1634 N N . SER A 1 218 ? 19.300 -2.951 29.631 1.00 20.58 401 SER A N 1
ATOM 1635 C CA . SER A 1 218 ? 18.190 -3.909 29.518 1.00 21.92 401 SER A CA 1
ATOM 1636 C C . SER A 1 218 ? 17.395 -3.961 30.836 1.00 24.91 401 SER A C 1
ATOM 1637 O O . SER A 1 218 ? 17.966 -3.676 31.928 1.00 23.96 401 SER A O 1
ATOM 1640 N N . ARG A 1 219 ? 16.107 -4.360 30.788 1.00 23.88 402 ARG A N 1
ATOM 1641 C CA . ARG A 1 219 ? 15.329 -4.429 32.063 1.00 29.61 402 ARG A CA 1
ATOM 1642 C C . ARG A 1 219 ? 15.924 -5.409 33.100 1.00 29.72 402 ARG A C 1
ATOM 1643 O O . ARG A 1 219 ? 15.821 -5.186 34.291 1.00 30.38 402 ARG A O 1
ATOM 1651 N N . GLU A 1 220 ? 16.570 -6.466 32.646 1.00 31.25 403 GLU A N 1
ATOM 1652 C CA . GLU A 1 220 ? 17.360 -7.368 33.498 1.00 35.19 403 GLU A CA 1
ATOM 1653 C C . GLU A 1 220 ? 18.344 -6.654 34.501 1.00 34.58 403 GLU A C 1
ATOM 1654 O O . GLU A 1 220 ? 18.538 -7.071 35.682 1.00 30.50 403 GLU A O 1
ATOM 1660 N N . LYS A 1 221 ? 18.995 -5.601 34.017 1.00 28.66 404 LYS A N 1
ATOM 1661 C CA . LYS A 1 221 ? 19.954 -4.887 34.847 1.00 25.17 404 LYS A CA 1
ATOM 1662 C C . LYS A 1 221 ? 19.271 -4.145 35.971 1.00 27.12 404 LYS A C 1
ATOM 1663 O O . LYS A 1 221 ? 19.896 -3.766 36.950 1.00 28.03 404 LYS A O 1
ATOM 1669 N N . LEU A 1 222 ? 17.980 -3.909 35.833 1.00 26.27 405 LEU A N 1
ATOM 1670 C CA . LEU A 1 222 ? 17.238 -3.347 36.937 1.00 30.33 405 LEU A CA 1
ATOM 1671 C C . LEU A 1 222 ? 17.008 -4.339 38.066 1.00 27.45 405 LEU A C 1
ATOM 1672 O O . LEU A 1 222 ? 16.362 -3.996 39.085 1.00 26.19 405 LEU A O 1
ATOM 1677 N N . THR A 1 223 ? 17.520 -5.567 37.932 1.00 24.25 406 THR A N 1
ATOM 1678 C CA . THR A 1 223 ? 17.386 -6.525 39.045 1.00 24.46 406 THR A CA 1
ATOM 1679 C C . THR A 1 223 ? 18.780 -6.748 39.666 1.00 25.60 406 THR A C 1
ATOM 1680 O O . THR A 1 223 ? 19.024 -7.677 40.442 1.00 23.47 406 THR A O 1
ATOM 1684 N N . ASN A 1 224 ? 19.750 -5.981 39.216 1.00 21.43 407 ASN A N 1
ATOM 1685 C CA . ASN A 1 224 ? 21.121 -6.228 39.667 1.00 20.04 407 ASN A CA 1
ATOM 1686 C C . ASN A 1 224 ? 21.355 -5.254 40.825 1.00 17.32 407 ASN A C 1
ATOM 1687 O O . ASN A 1 224 ? 21.179 -4.036 40.684 1.00 14.05 407 ASN A O 1
ATOM 1692 N N . GLU A 1 225 ? 21.681 -5.770 41.998 1.00 18.02 408 GLU A N 1
ATOM 1693 C CA . GLU A 1 225 ? 21.826 -4.881 43.155 1.00 19.94 408 GLU A CA 1
ATOM 1694 C C . GLU A 1 225 ? 22.866 -3.774 42.926 1.00 17.74 408 GLU A C 1
ATOM 1695 O O . GLU A 1 225 ? 22.657 -2.628 43.359 1.00 17.82 408 GLU A O 1
ATOM 1701 N N . GLY A 1 226 ? 24.014 -4.130 42.326 1.00 16.36 409 GLY A N 1
ATOM 1702 C CA . GLY A 1 226 ? 25.075 -3.114 42.035 1.00 15.30 409 GLY A CA 1
ATOM 1703 C C . GLY A 1 226 ? 24.563 -1.923 41.224 1.00 15.69 409 GLY A C 1
ATOM 1704 O O . GLY A 1 226 ? 24.770 -0.705 41.583 1.00 15.63 409 GLY A O 1
ATOM 1705 N N . VAL A 1 227 ? 23.815 -2.241 40.155 1.00 13.72 410 VAL A N 1
ATOM 1706 C CA . VAL A 1 227 ? 23.311 -1.201 39.285 1.00 11.54 410 VAL A CA 1
ATOM 1707 C C . VAL A 1 227 ? 22.275 -0.357 40.000 1.00 10.95 410 VAL A C 1
ATOM 1708 O O . VAL A 1 227 ? 22.292 0.887 39.908 1.00 10.55 410 VAL A O 1
ATOM 1712 N N . LEU A 1 228 ? 21.396 -0.996 40.776 1.00 11.24 411 LEU A N 1
ATOM 1713 C CA . LEU A 1 228 ? 20.388 -0.235 41.483 1.00 13.16 411 LEU A CA 1
ATOM 1714 C C . LEU A 1 228 ? 21.046 0.727 42.478 1.00 15.75 411 LEU A C 1
ATOM 1715 O O . LEU A 1 228 ? 20.541 1.830 42.629 1.00 17.07 411 LEU A O 1
ATOM 1720 N N . LYS A 1 229 ? 22.081 0.284 43.223 1.00 13.59 412 LYS A N 1
ATOM 1721 C CA . LYS A 1 229 ? 22.734 1.198 44.132 1.00 16.83 412 LYS A CA 1
ATOM 1722 C C . LYS A 1 229 ? 23.363 2.364 43.407 1.00 17.55 412 LYS A C 1
ATOM 1723 O O . LYS A 1 229 ? 23.273 3.498 43.907 1.00 18.07 412 LYS A O 1
ATOM 1729 N N . CYS A 1 230 ? 23.984 2.117 42.238 1.00 16.52 413 CYS A N 1
ATOM 1730 C CA . CYS A 1 230 ? 24.440 3.293 41.511 1.00 18.76 413 CYS A CA 1
ATOM 1731 C C . CYS A 1 230 ? 23.278 4.225 41.188 1.00 17.39 413 CYS A C 1
ATOM 1732 O O . CYS A 1 230 ? 23.418 5.457 41.366 1.00 17.35 413 CYS A O 1
ATOM 1735 N N . LEU A 1 231 ? 22.162 3.668 40.711 1.00 16.98 414 LEU A N 1
ATOM 1736 C CA . LEU A 1 231 ? 21.017 4.487 40.269 1.00 19.30 414 LEU A CA 1
ATOM 1737 C C . LEU A 1 231 ? 20.455 5.278 41.459 1.00 21.22 414 LEU A C 1
ATOM 1738 O O . LEU A 1 231 ? 20.112 6.495 41.342 1.00 19.63 414 LEU A O 1
ATOM 1743 N N . ILE A 1 232 ? 20.387 4.623 42.605 1.00 19.04 415 ILE A N 1
ATOM 1744 C CA . ILE A 1 232 ? 19.903 5.338 43.816 1.00 19.32 415 ILE A CA 1
ATOM 1745 C C . ILE A 1 232 ? 20.875 6.534 44.145 1.00 19.91 415 ILE A C 1
ATOM 1746 O O . ILE A 1 232 ? 20.457 7.716 44.213 1.00 18.62 415 ILE A O 1
ATOM 1751 N N . LYS A 1 233 ? 22.152 6.211 44.281 1.00 20.17 416 LYS A N 1
ATOM 1752 C CA . LYS A 1 233 ? 23.154 7.181 44.533 1.00 20.23 416 LYS A CA 1
ATOM 1753 C C . LYS A 1 233 ? 23.169 8.319 43.549 1.00 20.50 416 LYS A C 1
ATOM 1754 O O . LYS A 1 233 ? 23.307 9.418 43.958 1.00 20.11 416 LYS A O 1
ATOM 1760 N N . LEU A 1 234 ? 22.994 8.044 42.274 1.00 18.63 417 LEU A N 1
ATOM 1761 C CA . LEU A 1 234 ? 22.987 9.146 41.290 1.00 18.18 417 LEU A CA 1
ATOM 1762 C C . LEU A 1 234 ? 21.711 10.000 41.466 1.00 19.81 417 LEU A C 1
ATOM 1763 O O . LEU A 1 234 ? 21.757 11.211 41.380 1.00 19.18 417 LEU A O 1
ATOM 1768 N N . THR A 1 235 ? 20.588 9.340 41.726 1.00 19.70 418 THR A N 1
ATOM 1769 C CA . THR A 1 235 ? 19.342 10.037 41.877 1.00 21.13 418 THR A CA 1
ATOM 1770 C C . THR A 1 235 ? 19.163 10.802 43.197 1.00 22.63 418 THR A C 1
ATOM 1771 O O . THR A 1 235 ? 18.134 11.481 43.362 1.00 19.92 418 THR A O 1
ATOM 1775 N N . ASN A 1 236 ? 20.152 10.709 44.117 1.00 20.79 419 ASN A N 1
ATOM 1776 C CA . ASN A 1 236 ? 20.167 11.477 45.342 1.00 21.99 419 ASN A CA 1
ATOM 1777 C C . ASN A 1 236 ? 20.323 12.951 44.968 1.00 23.93 419 ASN A C 1
ATOM 1778 O O . ASN A 1 236 ? 19.890 13.823 45.692 1.00 25.50 419 ASN A O 1
ATOM 1783 N N . HIS A 1 237 ? 20.962 13.232 43.837 1.00 25.49 420 HIS A N 1
ATOM 1784 C CA . HIS A 1 237 ? 21.129 14.617 43.365 1.00 24.31 420 HIS A CA 1
ATOM 1785 C C . HIS A 1 237 ? 20.011 14.943 42.467 1.00 27.01 420 HIS A C 1
ATOM 1786 O O . HIS A 1 237 ? 19.907 14.399 41.349 1.00 26.05 420 HIS A O 1
ATOM 1793 N N . THR A 1 238 ? 19.112 15.794 42.959 1.00 32.14 421 THR A N 1
ATOM 1794 C CA . THR A 1 238 ? 17.850 16.039 42.272 1.00 31.05 421 THR A CA 1
ATOM 1795 C C . THR A 1 238 ? 18.096 16.720 40.952 1.00 31.29 421 THR A C 1
ATOM 1796 O O . THR A 1 238 ? 17.328 16.509 40.011 1.00 30.84 421 THR A O 1
ATOM 1800 N N . THR A 1 239 ? 19.187 17.484 40.834 1.00 27.06 422 THR A N 1
ATOM 1801 C CA . THR A 1 239 ? 19.473 18.057 39.521 1.00 25.98 422 THR A CA 1
ATOM 1802 C C . THR A 1 239 ? 19.774 16.998 38.408 1.00 24.90 422 THR A C 1
ATOM 1803 O O . THR A 1 239 ? 19.471 17.251 37.243 1.00 21.69 422 THR A O 1
ATOM 1807 N N . VAL A 1 240 ? 20.307 15.819 38.785 1.00 20.83 423 VAL A N 1
ATOM 1808 C CA . VAL A 1 240 ? 20.393 14.637 37.877 1.00 18.01 423 VAL A CA 1
ATOM 1809 C C . VAL A 1 240 ? 19.033 14.212 37.367 1.00 19.31 423 VAL A C 1
ATOM 1810 O O . VAL A 1 240 ? 18.869 13.847 36.213 1.00 19.02 423 VAL A O 1
ATOM 1814 N N . LEU A 1 241 ? 18.019 14.244 38.236 1.00 18.73 424 LEU A N 1
ATOM 1815 C CA . LEU A 1 241 ? 16.655 13.931 37.798 1.00 19.80 424 LEU A CA 1
ATOM 1816 C C . LEU A 1 241 ? 16.103 14.991 36.780 1.00 20.72 424 LEU A C 1
ATOM 1817 O O . LEU A 1 241 ? 15.499 14.638 35.738 1.00 19.13 424 LEU A O 1
ATOM 1822 N N . GLU A 1 242 ? 16.325 16.285 37.048 1.00 21.60 425 GLU A N 1
ATOM 1823 C CA . GLU A 1 242 ? 15.915 17.348 36.097 1.00 21.67 425 GLU A CA 1
ATOM 1824 C C . GLU A 1 242 ? 16.583 17.286 34.744 1.00 20.67 425 GLU A C 1
ATOM 1825 O O . GLU A 1 242 ? 15.920 17.377 33.617 1.00 21.21 425 GLU A O 1
ATOM 1831 N N . LEU A 1 243 ? 17.881 17.106 34.775 1.00 18.52 426 LEU A N 1
ATOM 1832 C CA . LEU A 1 243 ? 18.604 16.952 33.492 1.00 19.75 426 LEU A CA 1
ATOM 1833 C C . LEU A 1 243 ? 18.197 15.692 32.687 1.00 23.06 426 LEU A C 1
ATOM 1834 O O . LEU A 1 243 ? 18.439 15.596 31.461 1.00 27.11 426 LEU A O 1
ATOM 1839 N N . SER A 1 244 ? 17.583 14.717 33.363 1.00 20.98 427 SER A N 1
ATOM 1840 C CA . SER A 1 244 ? 17.235 13.442 32.700 1.00 19.23 427 SER A CA 1
ATOM 1841 C C . SER A 1 244 ? 15.723 13.170 32.704 1.00 18.47 427 SER A C 1
ATOM 1842 O O . SER A 1 244 ? 15.288 11.983 32.572 1.00 18.77 427 SER A O 1
ATOM 1845 N N . ALA A 1 245 ? 14.926 14.240 32.792 1.00 19.06 428 ALA A N 1
ATOM 1846 C CA . ALA A 1 245 ? 13.511 14.081 33.229 1.00 17.12 428 ALA A CA 1
ATOM 1847 C C . ALA A 1 245 ? 12.698 13.261 32.232 1.00 17.77 428 ALA A C 1
ATOM 1848 O O . ALA A 1 245 ? 11.748 12.614 32.658 1.00 15.96 428 ALA A O 1
ATOM 1850 N N . ASP A 1 246 ? 13.052 13.324 30.941 1.00 15.41 429 ASP A N 1
ATOM 1851 C CA . ASP A 1 246 ? 12.261 12.697 29.897 1.00 18.29 429 ASP A CA 1
ATOM 1852 C C . ASP A 1 246 ? 12.398 11.149 29.920 1.00 19.79 429 ASP A C 1
ATOM 1853 O O . ASP A 1 246 ? 11.588 10.432 29.336 1.00 21.14 429 ASP A O 1
ATOM 1858 N N . LEU A 1 247 ? 13.433 10.662 30.597 1.00 17.76 430 LEU A N 1
ATOM 1859 C CA . LEU A 1 247 ? 13.652 9.198 30.810 1.00 18.68 430 LEU A CA 1
ATOM 1860 C C . LEU A 1 247 ? 12.932 8.605 32.033 1.00 17.32 430 LEU A C 1
ATOM 1861 O O . LEU A 1 247 ? 12.909 7.388 32.228 1.00 17.64 430 LEU A O 1
ATOM 1866 N N . LEU A 1 248 ? 12.387 9.446 32.889 1.00 19.56 431 LEU A N 1
ATOM 1867 C CA . LEU A 1 248 ? 11.920 8.950 34.224 1.00 21.77 431 LEU A CA 1
ATOM 1868 C C . LEU A 1 248 ? 10.657 8.060 34.200 1.00 19.81 431 LEU A C 1
ATOM 1869 O O . LEU A 1 248 ? 10.620 7.021 34.898 1.00 19.55 431 LEU A O 1
ATOM 1874 N N . PRO A 1 249 ? 9.665 8.405 33.350 1.00 21.00 432 PRO A N 1
ATOM 1875 C CA . PRO A 1 249 ? 8.476 7.554 33.348 1.00 18.62 432 PRO A CA 1
ATOM 1876 C C . PRO A 1 249 ? 8.842 6.171 32.866 1.00 18.94 432 PRO A C 1
ATOM 1877 O O . PRO A 1 249 ? 8.259 5.200 33.309 1.00 18.27 432 PRO A O 1
ATOM 1881 N N . SER A 1 250 ? 9.773 6.073 31.915 1.00 20.79 433 SER A N 1
ATOM 1882 C CA . SER A 1 250 ? 10.159 4.772 31.439 1.00 21.46 433 SER A CA 1
ATOM 1883 C C . SER A 1 250 ? 10.843 3.943 32.552 1.00 17.95 433 SER A C 1
ATOM 1884 O O . SER A 1 250 ? 10.601 2.719 32.768 1.00 17.28 433 SER A O 1
ATOM 1887 N N . LEU A 1 251 ? 11.775 4.553 33.233 1.00 16.11 434 LEU A N 1
ATOM 1888 C CA . LEU A 1 251 ? 12.388 3.830 34.345 1.00 13.82 434 LEU A CA 1
ATOM 1889 C C . LEU A 1 251 ? 11.293 3.416 35.404 1.00 16.53 434 LEU A C 1
ATOM 1890 O O . LEU A 1 251 ? 11.213 2.264 35.880 1.00 15.63 434 LEU A O 1
ATOM 1895 N N . VAL A 1 252 ? 10.490 4.356 35.826 1.00 17.21 435 VAL A N 1
ATOM 1896 C CA . VAL A 1 252 ? 9.384 4.064 36.708 1.00 17.19 435 VAL A CA 1
ATOM 1897 C C . VAL A 1 252 ? 8.539 2.859 36.218 1.00 23.25 435 VAL A C 1
ATOM 1898 O O . VAL A 1 252 ? 8.245 1.970 37.061 1.00 20.86 435 VAL A O 1
ATOM 1902 N N . ARG A 1 253 ? 8.157 2.784 34.902 1.00 20.30 436 ARG A N 1
ATOM 1903 C CA . ARG A 1 253 ? 7.368 1.590 34.468 1.00 23.58 436 ARG A CA 1
ATOM 1904 C C . ARG A 1 253 ? 8.079 0.326 34.789 1.00 21.28 436 ARG A C 1
ATOM 1905 O O . ARG A 1 253 ? 7.451 -0.551 35.351 1.00 18.58 436 ARG A O 1
ATOM 1913 N N . SER A 1 254 ? 9.346 0.214 34.310 1.00 20.08 437 SER A N 1
ATOM 1914 C CA . SER A 1 254 ? 10.167 -0.961 34.545 1.00 20.97 437 SER A CA 1
ATOM 1915 C C . SER A 1 254 ? 10.216 -1.342 35.997 1.00 20.64 437 SER A C 1
ATOM 1916 O O . SER A 1 254 ? 9.985 -2.526 36.341 1.00 19.01 437 SER A O 1
ATOM 1919 N N . LEU A 1 255 ? 10.522 -0.367 36.847 1.00 18.17 438 LEU A N 1
ATOM 1920 C CA . LEU A 1 255 ? 10.616 -0.644 38.270 1.00 19.92 438 LEU A CA 1
ATOM 1921 C C . LEU A 1 255 ? 9.245 -1.051 38.813 1.00 23.63 438 LEU A C 1
ATOM 1922 O O . LEU A 1 255 ? 9.168 -2.037 39.634 1.00 22.45 438 LEU A O 1
ATOM 1927 N N . ALA A 1 256 ? 8.172 -0.333 38.392 1.00 20.58 439 ALA A N 1
ATOM 1928 C CA . ALA A 1 256 ? 6.853 -0.687 38.966 1.00 22.87 439 ALA A CA 1
ATOM 1929 C C . ALA A 1 256 ? 6.398 -2.136 38.492 1.00 25.23 439 ALA A C 1
ATOM 1930 O O . ALA A 1 256 ? 5.698 -2.854 39.211 1.00 23.25 439 ALA A O 1
ATOM 1932 N N . MET A 1 257 ? 6.901 -2.616 37.365 1.00 26.43 440 MET A N 1
ATOM 1933 C CA . MET A 1 257 ? 6.424 -3.899 36.901 1.00 35.07 440 MET A CA 1
ATOM 1934 C C . MET A 1 257 ? 7.183 -4.988 37.616 1.00 32.82 440 MET A C 1
ATOM 1935 O O . MET A 1 257 ? 6.593 -5.932 38.136 1.00 31.07 440 MET A O 1
ATOM 1940 N N . SER A 1 258 ? 8.489 -4.803 37.675 1.00 28.69 441 SER A N 1
ATOM 1941 C CA . SER A 1 258 ? 9.293 -5.586 38.574 1.00 31.98 441 SER A CA 1
ATOM 1942 C C . SER A 1 258 ? 8.762 -5.722 40.045 1.00 31.40 441 SER A C 1
ATOM 1943 O O . SER A 1 258 ? 8.621 -6.850 40.612 1.00 35.07 441 SER A O 1
ATOM 1946 N N . VAL A 1 259 ? 8.408 -4.615 40.664 1.00 26.27 442 VAL A N 1
ATOM 1947 C CA . VAL A 1 259 ? 7.837 -4.727 42.011 1.00 29.54 442 VAL A CA 1
ATOM 1948 C C . VAL A 1 259 ? 6.544 -5.550 41.963 1.00 33.55 442 VAL A C 1
ATOM 1949 O O . VAL A 1 259 ? 6.346 -6.470 42.786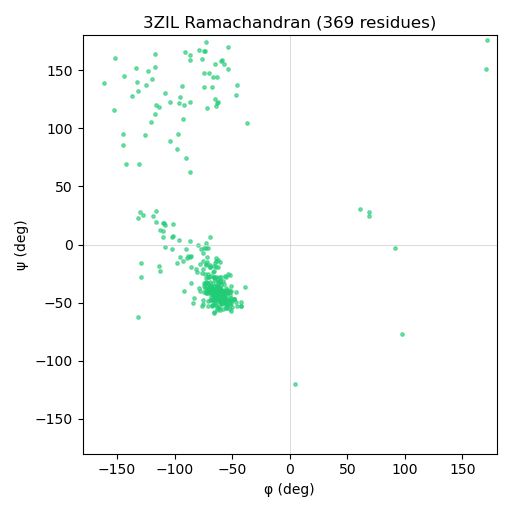 1.00 31.97 442 VAL A O 1
ATOM 1953 N N . GLN A 1 260 ? 5.692 -5.258 40.968 1.00 33.78 443 GLN A N 1
ATOM 1954 C CA . GLN A 1 260 ? 4.434 -5.998 40.777 1.00 36.01 443 GLN A CA 1
ATOM 1955 C C . GLN A 1 260 ? 4.669 -7.487 40.534 1.00 32.70 443 GLN A C 1
ATOM 1956 O O . GLN A 1 260 ? 3.870 -8.287 40.976 1.00 30.61 443 GLN A O 1
ATOM 1962 N N . LEU A 1 261 ? 5.757 -7.837 39.848 1.00 36.64 444 LEU A N 1
ATOM 1963 C CA . LEU A 1 261 ? 6.087 -9.202 39.570 1.00 35.85 444 LEU A CA 1
ATOM 1964 C C . LEU A 1 261 ? 6.321 -9.929 40.903 1.00 37.35 444 LEU A C 1
ATOM 1965 O O . LEU A 1 261 ? 6.047 -11.091 40.994 1.00 34.81 444 LEU A O 1
ATOM 1970 N N . HIS A 1 262 ? 6.841 -9.243 41.925 1.00 33.13 445 HIS A N 1
ATOM 1971 C CA . HIS A 1 262 ? 7.297 -9.930 43.133 1.00 34.64 445 HIS A CA 1
ATOM 1972 C C . HIS A 1 262 ? 6.472 -9.482 44.257 1.00 33.73 445 HIS A C 1
ATOM 1973 O O . HIS A 1 262 ? 6.933 -9.428 45.370 1.00 30.20 445 HIS A O 1
ATOM 1980 N N . GLN A 1 263 ? 5.234 -9.112 43.960 1.00 33.93 446 GLN A N 1
ATOM 1981 C CA . GLN A 1 263 ? 4.387 -8.508 44.986 1.00 40.78 446 GLN A CA 1
ATOM 1982 C C . GLN A 1 263 ? 4.087 -9.452 46.179 1.00 39.74 446 GLN A C 1
ATOM 1983 O O . GLN A 1 263 ? 3.952 -9.001 47.315 1.00 43.57 446 GLN A O 1
ATOM 1989 N N . ASN A 1 264 ? 4.055 -10.756 45.906 1.00 42.88 447 ASN A N 1
ATOM 1990 C CA . ASN A 1 264 ? 3.959 -11.810 46.926 1.00 43.14 447 ASN A CA 1
ATOM 1991 C C . ASN A 1 264 ? 4.999 -11.695 48.040 1.00 42.59 447 ASN A C 1
ATOM 1992 O O . ASN A 1 264 ? 4.741 -12.102 49.193 1.00 38.91 447 ASN A O 1
ATOM 1997 N N . ASN A 1 265 ? 6.140 -11.075 47.710 1.00 39.35 448 ASN A N 1
ATOM 1998 C CA . ASN A 1 265 ? 7.234 -10.856 48.665 1.00 37.98 448 ASN A CA 1
ATOM 1999 C C . ASN A 1 265 ? 7.172 -9.568 49.446 1.00 35.17 448 ASN A C 1
ATOM 2000 O O . ASN A 1 265 ? 8.017 -9.364 50.312 1.00 35.61 448 ASN A O 1
ATOM 2005 N N . ILE A 1 266 ? 6.195 -8.704 49.150 1.00 33.82 449 ILE A N 1
ATOM 2006 C CA . ILE A 1 266 ? 6.058 -7.393 49.853 1.00 31.01 449 ILE A CA 1
ATOM 2007 C C . ILE A 1 266 ? 5.497 -7.531 51.260 1.00 29.55 449 ILE A C 1
ATOM 2008 O O . ILE A 1 266 ? 6.014 -6.940 52.223 1.00 32.89 449 ILE A O 1
ATOM 2013 N N . VAL A 1 267 ? 4.423 -8.281 51.400 1.00 34.34 450 VAL A N 1
ATOM 2014 C CA . VAL A 1 267 ? 3.797 -8.373 52.719 1.00 39.61 450 VAL A CA 1
ATOM 2015 C C . VAL A 1 267 ? 4.642 -9.264 53.607 1.00 40.76 450 VAL A C 1
ATOM 2016 O O . VAL A 1 267 ? 5.033 -8.857 54.710 1.00 44.78 450 VAL A O 1
ATOM 2020 N N . SER A 1 268 ? 4.954 -10.448 53.082 1.00 34.98 451 SER A N 1
ATOM 2021 C CA . SER A 1 268 ? 5.778 -11.405 53.759 1.00 43.15 451 SER A CA 1
ATOM 2022 C C . SER A 1 268 ? 6.814 -11.932 52.770 1.00 43.19 4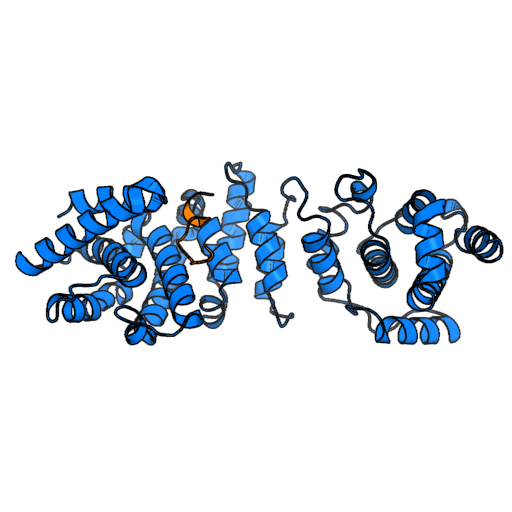51 SER A C 1
ATOM 2023 O O . SER A 1 268 ? 6.553 -11.948 51.569 1.00 45.39 451 SER A O 1
ATOM 2026 N N . SER A 1 269 ? 7.982 -12.349 53.266 1.00 45.53 452 SER A N 1
ATOM 2027 C CA . SER A 1 269 ? 9.085 -12.921 52.429 1.00 47.56 452 SER A CA 1
ATOM 2028 C C . SER A 1 269 ? 10.104 -13.725 53.257 1.00 50.46 452 SER A C 1
ATOM 2029 O O . SER A 1 269 ? 10.491 -13.336 54.351 1.00 40.93 452 SER A O 1
ATOM 2032 N N . ILE A 1 270 ? 10.523 -14.847 52.692 1.00 45.89 453 ILE A N 1
ATOM 2033 C CA . ILE A 1 270 ? 11.544 -15.698 53.291 1.00 50.63 453 ILE A CA 1
ATOM 2034 C C . ILE A 1 270 ? 12.782 -15.711 52.322 1.00 50.22 453 ILE A C 1
ATOM 2035 O O . ILE A 1 270 ? 13.655 -16.603 52.383 1.00 42.82 453 ILE A O 1
ATOM 2040 N N . SER A 1 271 ? 12.846 -14.704 51.438 1.00 42.95 454 SER A N 1
ATOM 2041 C CA . SER A 1 271 ? 13.925 -14.588 50.450 1.00 44.73 454 SER A CA 1
ATOM 2042 C C . SER A 1 271 ? 14.717 -13.302 50.747 1.00 51.67 454 SER A C 1
ATOM 2043 O O . SER A 1 271 ? 14.151 -12.206 50.758 1.00 50.39 454 SER A O 1
ATOM 2046 N N . GLU A 1 272 ? 16.012 -13.447 51.019 1.00 54.36 455 GLU A N 1
ATOM 2047 C CA . GLU A 1 272 ? 16.885 -12.314 51.275 1.00 53.73 455 GLU A CA 1
ATOM 2048 C C . GLU A 1 272 ? 17.122 -11.628 49.964 1.00 53.02 455 GLU A C 1
ATOM 2049 O O . GLU A 1 272 ? 17.152 -10.395 49.900 1.00 52.03 455 GLU A O 1
ATOM 2055 N N . ILE A 1 273 ? 17.333 -12.422 48.920 1.00 48.34 456 ILE A N 1
ATOM 2056 C CA . ILE A 1 273 ? 17.577 -11.835 47.607 1.00 51.02 456 ILE A CA 1
ATOM 2057 C C . ILE A 1 273 ? 16.315 -11.051 47.163 1.00 48.48 456 ILE A C 1
ATOM 2058 O O . ILE A 1 273 ? 16.394 -9.883 46.731 1.00 44.75 456 ILE A O 1
ATOM 2063 N N . LYS A 1 274 ? 15.141 -11.644 47.321 1.00 36.47 457 LYS A N 1
ATOM 2064 C CA . LYS A 1 274 ? 14.023 -10.922 46.795 1.00 36.58 457 LYS A CA 1
ATOM 2065 C C . LYS A 1 274 ? 13.715 -9.645 47.640 1.00 32.92 457 LYS A C 1
ATOM 2066 O O . LYS A 1 274 ? 13.233 -8.663 47.109 1.00 35.21 457 LYS A O 1
ATOM 2072 N N . THR A 1 275 ? 14.042 -9.663 48.919 1.00 28.07 458 THR A N 1
ATOM 2073 C CA . THR A 1 275 ? 13.660 -8.611 49.824 1.00 30.55 458 THR A CA 1
ATOM 2074 C C . THR A 1 275 ? 14.544 -7.388 49.615 1.00 31.06 458 THR A C 1
ATOM 2075 O O . THR A 1 275 ? 14.041 -6.318 49.379 1.00 26.53 458 THR A O 1
ATOM 2079 N N . ASN A 1 276 ? 15.857 -7.596 49.660 1.00 30.23 459 ASN A N 1
ATOM 2080 C CA . ASN A 1 276 ? 16.794 -6.566 49.310 1.00 32.87 459 ASN A CA 1
ATOM 2081 C C . ASN A 1 276 ? 16.588 -5.939 47.951 1.00 30.10 459 ASN A C 1
ATOM 2082 O O . ASN A 1 276 ? 16.706 -4.734 47.800 1.00 29.02 459 ASN A O 1
ATOM 2087 N N . LEU A 1 277 ? 16.258 -6.758 46.969 1.00 28.24 460 LEU A N 1
ATOM 2088 C CA . LEU A 1 277 ? 15.909 -6.293 45.661 1.00 27.43 460 LEU A CA 1
ATOM 2089 C C . LEU A 1 277 ? 14.668 -5.388 45.671 1.00 25.88 460 LEU A C 1
ATOM 2090 O O . LEU A 1 277 ? 14.628 -4.363 44.980 1.00 22.91 460 LEU A O 1
ATOM 2095 N N . LEU A 1 278 ? 13.617 -5.808 46.377 1.00 20.19 461 LEU A N 1
ATOM 2096 C CA . LEU A 1 278 ? 12.463 -4.980 46.399 1.00 20.74 461 LEU A CA 1
ATOM 2097 C C . LEU A 1 278 ? 12.793 -3.708 47.142 1.00 18.13 461 LEU A C 1
ATOM 2098 O O . LEU A 1 278 ? 12.320 -2.630 46.748 1.00 16.37 461 LEU A O 1
ATOM 2103 N N . ILE A 1 279 ? 13.556 -3.820 48.250 1.00 16.83 462 ILE A N 1
ATOM 2104 C CA . ILE A 1 279 ? 13.883 -2.587 48.998 1.00 15.23 462 ILE A CA 1
ATOM 2105 C C . ILE A 1 279 ? 14.664 -1.624 48.088 1.00 15.17 462 ILE A C 1
ATOM 2106 O O . ILE A 1 279 ? 14.428 -0.411 48.056 1.00 16.45 462 ILE A O 1
ATOM 2111 N N . LEU A 1 280 ? 15.655 -2.140 47.356 1.00 14.99 463 LEU A N 1
ATOM 2112 C CA . LEU A 1 280 ? 16.435 -1.246 46.502 1.00 15.14 463 LEU A CA 1
ATOM 2113 C C . LEU A 1 280 ? 15.581 -0.653 45.293 1.00 16.59 463 LEU A C 1
ATOM 2114 O O . LEU A 1 280 ? 15.683 0.566 44.985 1.00 16.92 463 LEU A O 1
ATOM 2119 N N . GLN A 1 281 ? 14.754 -1.487 44.618 1.00 15.68 464 GLN A N 1
ATOM 2120 C CA . GLN A 1 281 ? 13.858 -0.919 43.627 1.00 18.11 464 GLN A CA 1
ATOM 2121 C C . GLN A 1 281 ? 12.882 0.126 44.201 1.00 17.20 464 GLN A C 1
ATOM 2122 O O . GLN A 1 281 ? 12.635 1.155 43.570 1.00 15.22 464 GLN A O 1
ATOM 2128 N N . LEU A 1 282 ? 12.332 -0.125 45.404 1.00 18.25 465 LEU A N 1
ATOM 2129 C CA . LEU A 1 282 ? 11.446 0.887 46.023 1.00 19.21 465 LEU A CA 1
ATOM 2130 C C . LEU A 1 282 ? 12.241 2.152 46.432 1.00 19.23 465 LEU A C 1
ATOM 2131 O O . LEU A 1 282 ? 11.775 3.239 46.258 1.00 21.11 465 LEU A O 1
ATOM 2136 N N . GLY A 1 283 ? 13.434 1.973 46.970 1.00 18.37 466 GLY A N 1
ATOM 2137 C CA . GLY A 1 283 ? 14.299 3.097 47.309 1.00 17.84 466 GLY A CA 1
ATOM 2138 C C . GLY A 1 283 ? 14.543 3.878 46.025 1.00 20.64 466 GLY A C 1
ATOM 2139 O O . GLY A 1 283 ? 14.506 5.116 46.033 1.00 20.77 466 GLY A O 1
ATOM 2140 N N . LEU A 1 284 ? 14.740 3.184 44.901 1.00 18.27 467 LEU A N 1
ATOM 2141 C CA . LEU A 1 284 ? 14.985 3.956 43.657 1.00 18.57 467 LEU A CA 1
ATOM 2142 C C . LEU A 1 284 ? 13.691 4.676 43.187 1.00 18.71 467 LEU A C 1
ATOM 2143 O O . LEU A 1 284 ? 13.726 5.862 42.863 1.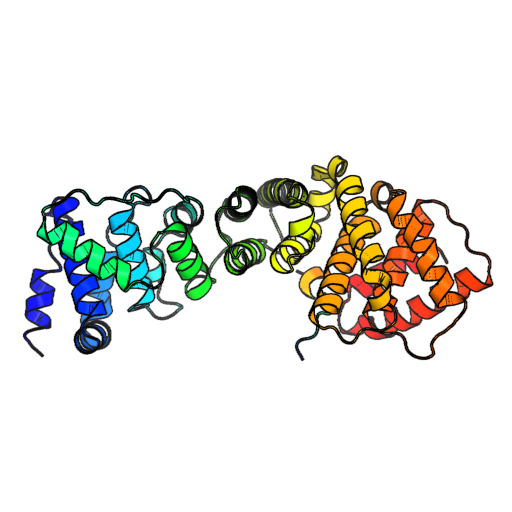00 15.98 467 LEU A O 1
ATOM 2148 N N . LEU A 1 285 ? 12.560 3.938 43.139 1.00 18.25 468 LEU A N 1
ATOM 2149 C CA . LEU A 1 285 ? 11.267 4.593 42.990 1.00 19.05 468 LEU A CA 1
ATOM 2150 C C . LEU A 1 285 ? 11.103 5.868 43.866 1.00 18.72 468 LEU A C 1
ATOM 2151 O O . LEU A 1 285 ? 10.691 6.935 43.346 1.00 20.05 468 LEU A O 1
ATOM 2156 N N . LEU A 1 286 ? 11.360 5.730 45.153 1.00 18.47 469 LEU A N 1
ATOM 2157 C CA . LEU A 1 286 ? 11.191 6.823 46.121 1.00 20.14 469 LEU A CA 1
ATOM 2158 C C . LEU A 1 286 ? 12.004 8.069 45.736 1.00 21.06 469 LEU A C 1
ATOM 2159 O O . LEU A 1 286 ? 11.482 9.204 45.777 1.00 23.44 469 LEU A O 1
ATOM 2164 N N . ASN A 1 287 ? 13.267 7.830 45.359 1.00 18.06 470 ASN A N 1
ATOM 2165 C CA . ASN A 1 287 ? 14.146 8.861 44.890 1.00 19.25 470 ASN A CA 1
ATOM 2166 C C . ASN A 1 287 ? 13.504 9.595 43.708 1.00 18.99 470 ASN A C 1
ATOM 2167 O O . ASN A 1 287 ? 13.523 10.810 43.641 1.00 23.60 470 ASN A O 1
ATOM 2172 N N . ILE A 1 288 ? 12.861 8.862 42.824 1.00 18.28 471 ILE A N 1
ATOM 2173 C CA . ILE A 1 288 ? 12.321 9.509 41.592 1.00 19.13 471 ILE A CA 1
ATOM 2174 C C . ILE A 1 288 ? 10.955 10.115 41.928 1.00 24.11 471 ILE A C 1
ATOM 2175 O O . ILE A 1 288 ? 10.703 11.308 41.611 1.00 24.63 471 ILE A O 1
ATOM 2180 N N . VAL A 1 289 ? 10.063 9.316 42.553 1.00 23.37 472 VAL A N 1
ATOM 2181 C CA . VAL A 1 289 ? 8.693 9.791 42.673 1.00 23.78 472 VAL A CA 1
ATOM 2182 C C . VAL A 1 289 ? 8.448 10.901 43.696 1.00 27.07 472 VAL A C 1
ATOM 2183 O O . VAL A 1 289 ? 7.450 11.630 43.514 1.00 24.57 472 VAL A O 1
ATOM 2187 N N . SER A 1 290 ? 9.302 11.017 44.746 1.00 24.43 473 SER A N 1
ATOM 2188 C CA . SER A 1 290 ? 9.185 12.105 45.727 1.00 24.00 473 SER A CA 1
ATOM 2189 C C . SER A 1 290 ? 9.709 13.418 45.128 1.00 25.19 473 SER A C 1
ATOM 2190 O O . SER A 1 290 ? 9.503 14.481 45.674 1.00 25.91 473 SER A O 1
ATOM 2193 N N . GLU A 1 291 ? 10.430 13.363 44.011 1.00 24.93 474 GLU A N 1
ATOM 2194 C CA . GLU A 1 291 ? 11.018 14.594 43.448 1.00 27.37 474 GLU A CA 1
ATOM 2195 C C . GLU A 1 291 ? 10.358 14.952 42.113 1.00 28.89 474 GLU A C 1
ATOM 2196 O O . GLU A 1 291 ? 10.434 16.048 41.687 1.00 33.51 474 GLU A O 1
ATOM 2202 N N . ALA A 1 292 ? 9.766 14.012 41.420 1.00 29.49 475 ALA A N 1
ATOM 2203 C CA . ALA A 1 292 ? 9.264 14.312 40.044 1.00 31.61 475 ALA A CA 1
ATOM 2204 C C . ALA A 1 292 ? 7.826 13.930 40.003 1.00 29.54 475 ALA A C 1
ATOM 2205 O O . ALA A 1 292 ? 7.519 12.786 39.751 1.00 28.65 475 ALA A O 1
ATOM 2207 N N . THR A 1 293 ? 6.938 14.891 40.256 1.00 31.23 476 THR A N 1
ATOM 2208 C CA . THR A 1 293 ? 5.502 14.551 40.375 1.00 34.27 476 THR A CA 1
ATOM 2209 C C . THR A 1 293 ? 4.925 14.040 39.020 1.00 31.26 476 THR A C 1
ATOM 2210 O O . THR A 1 293 ? 4.089 13.118 38.974 1.00 31.01 476 THR A O 1
ATOM 2214 N N . THR A 1 294 ? 5.500 14.515 37.908 1.00 31.97 477 THR A N 1
ATOM 2215 C CA . THR A 1 294 ? 5.127 13.992 36.589 1.00 35.54 477 THR A CA 1
ATOM 2216 C C . THR A 1 294 ? 5.414 12.453 36.523 1.00 33.61 477 THR A C 1
ATOM 2217 O O . THR A 1 294 ? 4.547 11.666 36.103 1.00 31.66 477 THR A O 1
ATOM 2221 N N . ALA A 1 295 ? 6.630 12.043 36.906 1.00 30.48 478 ALA A N 1
ATOM 2222 C CA . ALA A 1 295 ? 6.988 10.580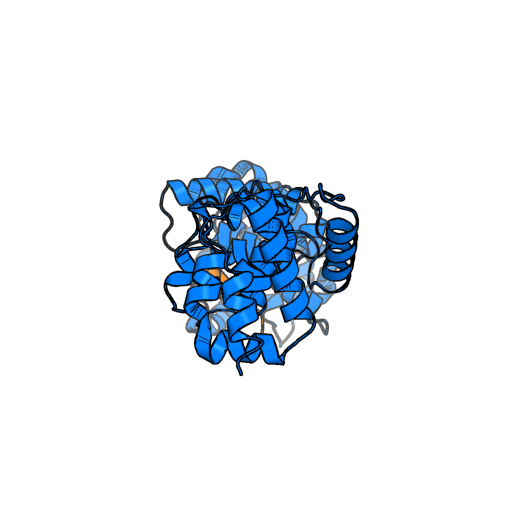 37.017 1.00 32.03 478 ALA A CA 1
ATOM 2223 C C . ALA A 1 295 ? 6.196 9.766 38.082 1.00 27.10 478 ALA A C 1
ATOM 2224 O O . ALA A 1 295 ? 5.871 8.585 37.892 1.00 23.81 478 ALA A O 1
ATOM 2226 N N . ALA A 1 296 ? 5.886 10.401 39.205 1.00 31.30 479 ALA A N 1
ATOM 2227 C CA . ALA A 1 296 ? 5.006 9.778 40.249 1.00 31.57 479 ALA A CA 1
ATOM 2228 C C . ALA A 1 296 ? 3.611 9.348 39.695 1.00 30.99 479 ALA A C 1
ATOM 2229 O O . ALA A 1 296 ? 2.991 8.363 40.157 1.00 38.37 479 ALA A O 1
ATOM 2231 N N . SER A 1 297 ? 3.147 10.022 38.650 1.00 31.52 480 SER A N 1
ATOM 2232 C CA . SER A 1 297 ? 1.841 9.711 38.086 1.00 32.94 480 SER A CA 1
ATOM 2233 C C . SER A 1 297 ? 1.878 8.775 36.913 1.00 38.24 480 SER A C 1
ATOM 2234 O O . SER A 1 297 ? 0.829 8.503 36.303 1.00 38.50 480 SER A O 1
ATOM 2237 N N . THR A 1 298 ? 3.075 8.271 36.568 1.00 35.14 481 THR A N 1
ATOM 2238 C CA . THR A 1 298 ? 3.191 7.241 35.533 1.00 35.68 481 THR A CA 1
ATOM 2239 C C . THR A 1 298 ? 2.127 6.176 35.807 1.00 34.53 481 THR A C 1
ATOM 2240 O O . THR A 1 298 ? 2.026 5.691 36.925 1.00 31.50 481 THR A O 1
ATOM 2244 N N . GLU A 1 299 ? 1.322 5.837 34.792 1.00 42.23 482 GLU A N 1
ATOM 2245 C CA . GLU A 1 299 ? 0.208 4.873 34.966 1.00 41.86 482 GLU A CA 1
ATOM 2246 C C . GLU A 1 299 ? 0.537 3.515 35.615 1.00 39.13 482 GLU A C 1
ATOM 2247 O O . GLU A 1 299 ? -0.228 3.076 36.459 1.00 36.91 482 GLU A O 1
ATOM 2253 N N . GLU A 1 300 ? 1.630 2.838 35.260 1.00 35.83 483 GLU A N 1
ATOM 2254 C CA . GLU A 1 300 ? 1.894 1.505 35.902 1.00 38.69 483 GLU A CA 1
ATOM 2255 C C . GLU A 1 300 ? 2.174 1.599 37.400 1.00 36.83 483 GLU A C 1
ATOM 2256 O O . GLU A 1 300 ? 2.033 0.607 38.091 1.00 32.12 483 GLU A O 1
ATOM 2262 N N . LEU A 1 301 ? 2.619 2.759 37.886 1.00 33.62 484 LEU A N 1
ATOM 2263 C CA . LEU A 1 301 ? 2.916 2.867 39.299 1.00 37.18 484 LEU A CA 1
ATOM 2264 C C . LEU A 1 301 ? 1.575 2.898 40.057 1.00 39.64 484 LEU A C 1
ATOM 2265 O O . LEU A 1 301 ? 1.477 2.428 41.206 1.00 35.86 484 LEU A O 1
ATOM 2270 N N . THR A 1 302 ? 0.540 3.408 39.389 1.00 40.80 485 THR A N 1
ATOM 2271 C CA . THR A 1 302 ? -0.779 3.448 40.004 1.00 41.06 485 THR A CA 1
ATOM 2272 C C . THR A 1 302 ? -1.400 2.041 40.097 1.00 43.02 485 THR A C 1
ATOM 2273 O O . THR A 1 302 ? -2.347 1.838 40.848 1.00 51.84 485 THR A O 1
ATOM 2277 N N . ASN A 1 303 ? -0.862 1.069 39.369 1.00 35.49 486 ASN A N 1
ATOM 2278 C CA . ASN A 1 303 ? -1.288 -0.316 39.572 1.00 35.53 486 ASN A CA 1
ATOM 2279 C C . ASN A 1 303 ? -0.770 -0.872 40.854 1.00 34.49 486 ASN A C 1
ATOM 2280 O O . ASN A 1 303 ? -1.039 -2.038 41.166 1.00 34.50 486 ASN A O 1
ATOM 2285 N N . PHE A 1 304 ? 0.025 -0.082 41.573 1.00 29.56 487 PHE A N 1
ATOM 2286 C CA . PHE A 1 304 ? 0.349 -0.417 42.972 1.00 28.28 487 PHE A CA 1
ATOM 2287 C C . PHE A 1 304 ? -0.990 -0.320 43.778 1.00 33.35 487 PHE A C 1
ATOM 2288 O O . PHE A 1 304 ? -1.089 -0.872 44.903 1.00 29.51 487 PHE A O 1
ATOM 2296 N N . GLY A 1 305 ? -1.996 0.370 43.206 1.00 31.90 488 GLY A N 1
ATOM 2297 C CA . GLY A 1 305 ? -3.381 0.380 43.774 1.00 36.32 488 GLY A CA 1
ATOM 2298 C C . GLY A 1 305 ? -3.871 -0.979 44.262 1.00 37.97 488 GLY A C 1
ATOM 2299 O O . GLY A 1 305 ? -4.367 -1.125 45.405 1.00 39.47 488 GLY A O 1
ATOM 2300 N N . ALA A 1 306 ? -3.712 -1.989 43.400 1.00 40.32 489 ALA A N 1
ATOM 2301 C CA . ALA A 1 306 ? -4.149 -3.369 43.670 1.00 43.33 489 ALA A CA 1
ATOM 2302 C C . ALA A 1 306 ? -3.572 -3.870 44.967 1.00 39.34 489 ALA A C 1
ATOM 2303 O O . ALA A 1 306 ? -4.281 -4.316 45.871 1.00 44.30 489 ALA A O 1
ATOM 2305 N N . VAL A 1 307 ? -2.270 -3.786 45.069 1.00 37.35 490 VAL A N 1
ATOM 2306 C CA . VAL A 1 307 ? -1.553 -4.309 46.234 1.00 38.00 490 VAL A CA 1
ATOM 2307 C C . VAL A 1 307 ? -1.942 -3.595 47.535 1.00 39.26 490 VAL A C 1
ATOM 2308 O O . VAL A 1 307 ? -2.168 -4.222 48.557 1.00 46.41 490 VAL A O 1
ATOM 2312 N N . PHE A 1 308 ? -2.034 -2.275 47.500 1.00 35.00 491 PHE A N 1
ATOM 2313 C CA . PHE A 1 308 ? -2.413 -1.537 48.684 1.00 33.51 491 PHE A CA 1
ATOM 2314 C C . PHE A 1 308 ? -3.811 -2.005 49.139 1.00 32.37 491 PHE A C 1
ATOM 2315 O O . PHE A 1 308 ? -4.056 -2.105 50.316 1.00 32.60 491 PHE A O 1
ATOM 2323 N N . ARG A 1 309 ? -4.716 -2.250 48.200 1.00 39.13 492 ARG A N 1
ATOM 2324 C CA . ARG A 1 309 ? -6.077 -2.760 48.527 1.00 44.46 492 ARG A CA 1
ATOM 2325 C C . ARG A 1 309 ? -6.019 -4.091 49.297 1.00 44.27 492 ARG A C 1
ATOM 2326 O O . ARG A 1 309 ? -6.639 -4.231 50.363 1.00 48.66 492 ARG A O 1
ATOM 2334 N N . SER A 1 310 ? -5.243 -5.037 48.767 1.00 46.90 493 SER A N 1
ATOM 2335 C CA . SER A 1 310 ? -4.937 -6.307 49.435 1.00 49.22 493 SER A CA 1
ATOM 2336 C C . SER A 1 310 ? -4.564 -6.130 50.878 1.00 49.86 493 SER A C 1
ATOM 2337 O O . SER A 1 310 ? -5.102 -6.788 51.769 1.00 55.57 493 SER A O 1
ATOM 2340 N N . VAL A 1 311 ? -3.593 -5.253 51.096 1.00 45.73 494 VAL A N 1
ATOM 2341 C CA . VAL A 1 311 ? -3.028 -5.010 52.415 1.00 45.47 494 VAL A CA 1
ATOM 2342 C C . VAL A 1 311 ? -4.058 -4.350 53.361 1.00 45.52 494 VAL A C 1
ATOM 2343 O O . VAL A 1 311 ? -4.122 -4.642 54.570 1.00 44.01 494 VAL A O 1
ATOM 2347 N N . PHE A 1 312 ? -4.836 -3.432 52.805 1.00 40.35 495 PHE A N 1
ATOM 2348 C CA . PHE A 1 312 ? -5.798 -2.683 53.586 1.00 42.74 495 PHE A CA 1
ATOM 2349 C C . PHE A 1 312 ? -6.935 -3.588 54.088 1.00 45.20 495 PHE A C 1
ATOM 2350 O O . PHE A 1 312 ? -7.374 -3.461 55.234 1.00 39.91 495 PHE A O 1
ATOM 2358 N N . VAL A 1 313 ? -7.410 -4.467 53.199 1.00 49.64 496 VAL A N 1
ATOM 2359 C CA . VAL A 1 313 ? -8.538 -5.344 53.503 1.00 52.02 496 VAL A CA 1
ATOM 2360 C C . VAL A 1 313 ? -8.132 -6.297 54.593 1.00 53.11 496 VAL A C 1
ATOM 2361 O O . VAL A 1 313 ? -8.730 -6.307 55.653 1.00 56.91 496 VAL A O 1
ATOM 2365 N N . LYS A 1 314 ? -7.087 -7.060 54.339 1.00 61.84 497 LYS A N 1
ATOM 2366 C CA . LYS A 1 314 ? -6.615 -8.042 55.286 1.00 65.26 497 LYS A CA 1
ATOM 2367 C C . LYS A 1 314 ? -5.490 -7.363 55.992 1.00 60.65 497 LYS A C 1
ATOM 2368 O O . LYS A 1 314 ? -4.355 -7.558 55.584 1.00 64.50 497 LYS A O 1
ATOM 2374 N N . LYS A 1 315 ? -5.803 -6.532 56.994 1.00 60.97 498 LYS A N 1
ATOM 2375 C CA . LYS A 1 315 ? -4.808 -5.798 57.804 1.00 57.27 498 LYS A CA 1
ATOM 2376 C C . LYS A 1 315 ? -3.779 -6.769 58.381 1.00 63.72 498 LYS A C 1
ATOM 2377 O O . LYS A 1 315 ? -4.103 -7.939 58.570 1.00 70.02 498 LYS A O 1
ATOM 2383 N N . PRO A 1 316 ? -2.528 -6.328 58.618 1.00 57.40 499 PRO A N 1
ATOM 2384 C CA . PRO A 1 316 ? -1.679 -7.229 59.421 1.00 55.21 499 PRO A CA 1
ATOM 2385 C C . PRO A 1 316 ? -1.144 -6.545 60.678 1.00 51.86 499 PRO A C 1
ATOM 2386 O O . PRO A 1 316 ? -0.968 -5.333 60.661 1.00 51.54 499 PRO A O 1
ATOM 2390 N N . THR A 1 317 ? -0.908 -7.262 61.777 1.00 47.99 500 THR A N 1
ATOM 2391 C CA . THR A 1 317 ? -0.520 -6.520 62.997 1.00 55.03 500 THR A CA 1
ATOM 2392 C C . THR A 1 317 ? 0.925 -6.130 62.806 1.00 54.44 500 THR A C 1
ATOM 2393 O O . THR A 1 317 ? 1.375 -5.141 63.368 1.00 59.23 500 THR A O 1
ATOM 2397 N N . GLU A 1 318 ? 1.615 -6.906 61.964 1.00 48.38 501 GLU A N 1
ATOM 2398 C CA . GLU A 1 318 ? 3.042 -6.773 61.701 1.00 47.16 501 GLU A CA 1
ATOM 2399 C C . GLU A 1 318 ? 3.341 -6.111 60.356 1.00 39.05 501 GLU A C 1
ATOM 2400 O O . GLU A 1 318 ? 2.913 -6.613 59.309 1.00 34.44 501 GLU A O 1
ATOM 2406 N N . MET A 1 319 ? 4.081 -5.005 60.386 1.00 33.16 502 MET A N 1
ATOM 2407 C CA . MET A 1 319 ? 4.464 -4.325 59.148 1.00 35.02 502 MET A CA 1
ATOM 2408 C C . MET A 1 319 ? 5.990 -4.325 58.961 1.00 33.56 502 MET A C 1
ATOM 2409 O O . MET A 1 319 ? 6.676 -3.659 59.686 1.00 37.40 502 MET A O 1
ATOM 2414 N N . SER A 1 320 ? 6.501 -5.036 57.978 1.00 32.34 503 SER A N 1
ATOM 2415 C CA . SER A 1 320 ? 7.942 -5.054 57.684 1.00 30.53 503 SER A CA 1
ATOM 2416 C C . SER A 1 320 ? 8.346 -3.768 56.975 1.00 29.22 503 SER A C 1
ATOM 2417 O O . SER A 1 320 ? 7.508 -3.059 56.353 1.00 33.30 503 SER A O 1
ATOM 2420 N N . PHE A 1 321 ? 9.632 -3.474 57.037 1.00 29.37 504 PHE A N 1
ATOM 2421 C CA . PHE A 1 321 ? 10.199 -2.326 56.344 1.00 28.53 504 PHE A CA 1
ATOM 2422 C C . PHE A 1 321 ? 9.769 -2.321 54.854 1.00 25.26 504 PHE A C 1
ATOM 2423 O O . PHE A 1 321 ? 9.311 -1.316 54.339 1.00 23.13 504 PHE A O 1
ATOM 2431 N N . VAL A 1 322 ? 9.854 -3.458 54.174 1.00 25.30 505 VAL A N 1
ATOM 2432 C CA . VAL A 1 322 ? 9.475 -3.444 52.758 1.00 26.29 505 VAL A CA 1
ATOM 2433 C C . VAL A 1 322 ? 8.037 -2.998 52.490 1.00 25.52 505 VAL A C 1
ATOM 2434 O O . VAL A 1 322 ? 7.808 -2.224 51.581 1.00 22.23 505 VAL A O 1
ATOM 2438 N N . LEU A 1 323 ? 7.073 -3.508 53.278 1.00 24.28 506 LEU A N 1
ATOM 2439 C CA . LEU A 1 323 ? 5.718 -3.052 53.132 1.00 22.55 506 LEU A CA 1
ATOM 2440 C C . LEU A 1 323 ? 5.558 -1.574 53.456 1.00 20.98 506 LEU A C 1
ATOM 2441 O O . LEU A 1 323 ? 4.815 -0.888 52.775 1.00 21.70 506 LEU A O 1
ATOM 2446 N N . GLN A 1 324 ? 6.234 -1.087 54.486 1.00 20.08 507 GLN A N 1
ATOM 2447 C CA . GLN A 1 324 ? 6.188 0.346 54.811 1.00 20.88 507 GLN A CA 1
ATOM 2448 C C . GLN A 1 324 ? 6.694 1.223 53.700 1.00 20.82 507 GLN A C 1
ATOM 2449 O O . GLN A 1 324 ? 6.110 2.265 53.381 1.00 19.13 507 GLN A O 1
ATOM 2455 N N . LEU A 1 325 ? 7.791 0.773 53.097 1.00 19.28 508 LEU A N 1
ATOM 2456 C CA . LEU A 1 325 ? 8.392 1.485 51.999 1.00 19.50 508 LEU A CA 1
ATOM 2457 C C . LEU A 1 325 ? 7.410 1.440 50.800 1.00 21.38 508 LEU A C 1
ATOM 2458 O O . LEU A 1 325 ? 7.187 2.434 50.100 1.00 18.34 508 LEU A O 1
ATOM 2463 N N . PHE A 1 326 ? 6.786 0.288 50.573 1.00 21.64 509 PHE A N 1
ATOM 2464 C CA . PHE A 1 326 ? 5.852 0.197 49.463 1.00 22.72 509 PHE A CA 1
ATOM 2465 C C . PHE A 1 326 ? 4.733 1.215 49.618 1.00 25.20 509 PHE A C 1
ATOM 2466 O O . PHE A 1 326 ? 4.294 1.822 48.644 1.00 23.75 509 PHE A O 1
ATOM 2474 N N . LEU A 1 327 ? 4.233 1.360 50.851 1.00 27.42 510 LEU A N 1
ATOM 2475 C CA . LEU A 1 327 ? 3.081 2.234 51.105 1.00 25.78 510 LEU A CA 1
ATOM 2476 C C . LEU A 1 327 ? 3.464 3.708 50.917 1.00 24.74 510 LEU A C 1
ATOM 2477 O O . LEU A 1 327 ? 2.667 4.516 50.465 1.00 23.38 510 LEU A O 1
ATOM 2482 N N . LEU A 1 328 ? 4.676 4.056 51.355 1.00 22.86 511 LEU A N 1
ATOM 2483 C CA . LEU A 1 328 ? 5.181 5.399 51.154 1.00 22.29 511 LEU A CA 1
ATOM 2484 C C . LEU A 1 328 ? 5.259 5.691 49.648 1.00 21.91 511 LEU A C 1
ATOM 2485 O O . LEU A 1 328 ? 4.843 6.775 49.205 1.00 19.92 511 LEU A O 1
ATOM 2490 N N . VAL A 1 329 ? 5.816 4.755 48.881 1.00 21.52 512 VAL A N 1
ATOM 2491 C CA . VAL A 1 329 ? 6.004 5.017 47.467 1.00 23.53 512 VAL A CA 1
ATOM 2492 C C . VAL A 1 329 ? 4.589 5.127 46.838 1.00 25.65 512 VAL A C 1
ATOM 2493 O O . VAL A 1 329 ? 4.313 6.056 46.068 1.00 24.35 512 VAL A O 1
ATOM 2497 N N . TYR A 1 330 ? 3.699 4.214 47.226 1.00 26.14 513 TYR A N 1
ATOM 2498 C CA . TYR A 1 330 ? 2.284 4.281 46.832 1.00 25.84 513 TYR A CA 1
ATOM 2499 C C . TYR A 1 330 ? 1.580 5.650 47.141 1.00 22.74 513 TYR A C 1
ATOM 2500 O O . TYR A 1 330 ? 0.905 6.206 46.295 1.00 23.92 513 TYR A O 1
ATOM 2509 N N . ALA A 1 331 ? 1.753 6.171 48.332 1.00 23.94 514 ALA A N 1
ATOM 2510 C CA . ALA A 1 331 ? 1.149 7.458 48.732 1.00 23.93 514 ALA A CA 1
ATOM 2511 C C . ALA A 1 331 ? 1.587 8.546 47.747 1.00 26.53 514 ALA A C 1
ATOM 2512 O O . ALA A 1 331 ? 0.765 9.394 47.353 1.00 26.23 514 ALA A O 1
ATOM 2514 N N . TYR A 1 332 ? 2.871 8.507 47.319 1.00 24.57 515 TYR A N 1
ATOM 2515 C CA . TYR A 1 332 ? 3.364 9.458 46.292 1.00 22.25 515 TYR A CA 1
ATOM 2516 C C . TYR A 1 332 ? 2.672 9.249 44.952 1.00 23.09 515 TYR A C 1
ATOM 2517 O O . TYR A 1 332 ? 2.244 10.218 44.273 1.00 25.09 515 TYR A O 1
ATOM 2526 N N . SER A 1 333 ? 2.477 7.985 44.582 1.00 26.76 516 SER A N 1
ATOM 2527 C CA . SER A 1 333 ? 1.833 7.688 43.312 1.00 29.67 516 SER A CA 1
ATOM 2528 C C . SER A 1 333 ? 0.342 8.162 43.310 1.00 33.18 516 SER A C 1
ATOM 2529 O O . SER A 1 333 ? -0.098 8.986 42.466 1.00 31.10 516 SER A O 1
ATOM 2532 N N . ALA A 1 334 ? -0.411 7.627 44.257 1.00 31.44 517 ALA A N 1
ATOM 2533 C CA . ALA A 1 334 ? -1.768 8.078 44.503 1.00 32.80 517 ALA A CA 1
ATOM 2534 C C . ALA A 1 334 ? -1.923 9.602 44.456 1.00 31.03 517 ALA A C 1
ATOM 2535 O O . ALA A 1 334 ? -2.779 10.093 43.729 1.00 37.17 517 ALA A O 1
ATOM 2537 N N . GLY A 1 335 ? -1.113 10.338 45.212 1.00 32.46 518 GLY A N 1
ATOM 2538 C CA . GLY A 1 335 ? -1.222 11.794 45.262 1.00 29.09 518 GLY A CA 1
ATOM 2539 C C . GLY A 1 335 ? -1.049 12.438 43.909 1.00 35.76 518 GLY A C 1
ATOM 2540 O O . GLY A 1 335 ? -1.867 13.271 43.507 1.00 35.67 518 GLY A O 1
ATOM 2541 N N . ALA A 1 336 ? -0.010 12.040 43.163 1.00 36.49 519 ALA A N 1
ATOM 2542 C CA . ALA A 1 336 ? 0.272 12.651 41.838 1.00 31.97 519 ALA A CA 1
ATOM 2543 C C . ALA A 1 336 ? -0.792 12.335 40.768 1.00 40.54 519 ALA A C 1
ATOM 2544 O O . ALA A 1 336 ? -1.077 13.189 39.916 1.00 38.12 519 ALA A O 1
ATOM 2546 N N . ALA A 1 337 ? -1.334 11.101 40.780 1.00 41.99 520 ALA A N 1
ATOM 2547 C CA . ALA A 1 337 ? -2.344 10.691 39.789 1.00 45.19 520 ALA A CA 1
ATOM 2548 C C . ALA A 1 337 ? -3.754 11.221 40.142 1.00 46.67 520 ALA A C 1
ATOM 2549 O O . ALA A 1 337 ? -4.712 10.987 39.410 1.00 50.94 520 ALA A O 1
ATOM 2551 N N . GLY A 1 338 ? -3.867 11.934 41.257 1.00 48.51 521 GLY A N 1
ATOM 2552 C CA . GLY A 1 338 ? -5.160 12.420 41.749 1.00 47.64 521 GLY A CA 1
ATOM 2553 C C . GLY A 1 338 ? -6.083 11.308 42.247 1.00 51.74 521 GLY A C 1
ATOM 2554 O O . GLY A 1 338 ? -7.318 11.438 42.185 1.00 51.28 521 GLY A O 1
ATOM 2555 N N . VAL A 1 339 ? -5.506 10.203 42.727 1.00 48.46 522 VAL A N 1
ATOM 2556 C CA . VAL A 1 339 ? -6.311 9.175 43.370 1.00 49.77 522 VAL A CA 1
ATOM 2557 C C . VAL A 1 339 ? -6.850 9.772 44.672 1.00 55.97 522 VAL A C 1
ATOM 2558 O O . VAL A 1 339 ? -6.138 10.511 45.397 1.00 56.26 522 VAL A O 1
ATOM 2562 N N . GLN A 1 340 ? -8.140 9.527 44.900 1.00 54.97 523 GLN A N 1
ATOM 2563 C CA . GLN A 1 340 ? -8.811 9.887 46.149 1.00 52.69 523 GLN A CA 1
ATOM 2564 C C . GLN A 1 340 ? -9.197 8.598 46.851 1.00 47.89 523 GLN A C 1
ATOM 2565 O O . GLN A 1 340 ? -9.918 7.733 46.303 1.00 38.52 523 GLN A O 1
ATOM 2571 N N . LEU A 1 341 ? -8.626 8.437 48.040 1.00 39.93 524 LEU A N 1
ATOM 2572 C CA . LEU A 1 341 ? -8.841 7.225 48.779 1.00 43.64 524 LEU A CA 1
ATOM 2573 C C . LEU A 1 341 ? -10.032 7.556 49.695 1.00 39.76 524 LEU A C 1
ATOM 2574 O O . LEU A 1 341 ? -10.084 8.662 50.259 1.00 36.64 524 LEU A O 1
ATOM 2579 N N . PRO A 1 342 ? -11.002 6.630 49.805 1.00 40.64 525 PRO A N 1
ATOM 2580 C CA . PRO A 1 342 ? -12.132 6.827 50.764 1.00 37.68 525 PRO A CA 1
ATOM 2581 C C . PRO A 1 342 ? -11.533 6.968 52.149 1.00 39.02 525 PRO A C 1
ATOM 2582 O O . PRO A 1 342 ? -10.385 6.544 52.314 1.00 35.93 525 PRO A O 1
ATOM 2586 N N . PRO A 1 343 ? -12.277 7.580 53.126 1.00 37.67 526 PRO A N 1
ATOM 2587 C CA . PRO A 1 343 ? -11.748 7.867 54.472 1.00 30.49 526 PRO A CA 1
ATOM 2588 C C . PRO A 1 343 ? -11.058 6.718 55.272 1.00 34.64 526 PRO A C 1
ATOM 2589 O O . PRO A 1 343 ? -10.089 6.997 55.993 1.00 32.61 526 PRO A O 1
ATOM 2593 N N . ALA A 1 344 ? -11.540 5.466 55.154 1.00 36.00 527 ALA A N 1
ATOM 2594 C CA . ALA A 1 344 ? -10.921 4.267 55.758 1.00 32.78 527 ALA A CA 1
ATOM 2595 C C . ALA A 1 344 ? -9.528 4.018 55.172 1.00 32.20 527 ALA A C 1
ATOM 2596 O O . ALA A 1 344 ? -8.563 3.837 55.906 1.00 29.73 527 ALA A O 1
ATOM 2598 N N . GLU A 1 345 ? -9.463 3.929 53.852 1.00 32.62 528 GLU A N 1
ATOM 2599 C CA . GLU A 1 345 ? -8.185 3.725 53.141 1.00 33.66 528 GLU A CA 1
ATOM 2600 C C . GLU A 1 345 ? -7.133 4.818 53.462 1.00 32.98 528 GLU A C 1
ATOM 2601 O O . GLU A 1 345 ? -5.974 4.480 53.795 1.00 31.95 528 GLU A O 1
ATOM 2607 N N . ALA A 1 346 ? -7.528 6.096 53.369 1.00 30.93 529 ALA A N 1
ATOM 2608 C CA . ALA A 1 346 ? -6.662 7.247 53.735 1.00 32.34 529 ALA A CA 1
ATOM 2609 C C . ALA A 1 346 ? -6.162 7.213 55.181 1.00 33.52 529 ALA A C 1
ATOM 2610 O O . ALA A 1 346 ? -4.989 7.477 55.432 1.00 34.98 529 ALA A O 1
ATOM 2612 N N . ASP A 1 347 ? -7.050 6.903 56.137 1.00 30.02 530 ASP A N 1
ATOM 2613 C CA . ASP A 1 347 ? -6.653 6.840 57.533 1.00 30.96 530 ASP A CA 1
ATOM 2614 C C . ASP A 1 347 ? -5.700 5.672 57.849 1.00 29.71 530 ASP A C 1
ATOM 2615 O O . ASP A 1 347 ? -4.832 5.818 58.716 1.00 24.43 530 ASP A O 1
ATOM 2620 N N . PHE A 1 348 ? -5.911 4.510 57.214 1.00 26.91 531 PHE A N 1
ATOM 2621 C CA . PHE A 1 348 ? -4.979 3.358 57.369 1.00 30.80 531 PHE A CA 1
ATOM 2622 C C . PHE A 1 348 ? -3.555 3.742 56.872 1.00 30.38 531 PHE A C 1
ATOM 2623 O O . PHE A 1 348 ? -2.530 3.451 57.537 1.00 30.28 531 PHE A O 1
ATOM 2631 N N . LEU A 1 349 ? -3.519 4.425 55.739 1.00 27.63 532 LEU A N 1
ATOM 2632 C CA . LEU A 1 349 ? -2.263 4.810 55.085 1.00 28.63 532 LEU A CA 1
ATOM 2633 C C . LEU A 1 349 ? -1.538 5.846 55.968 1.00 31.18 532 LEU A C 1
ATOM 2634 O O . LEU A 1 349 ? -0.380 5.634 56.355 1.00 30.47 532 LEU A O 1
ATOM 2639 N N . LYS A 1 350 ? -2.266 6.915 56.350 1.00 34.06 533 LYS A N 1
ATOM 2640 C CA . LYS A 1 350 ? -1.749 8.022 57.160 1.00 32.90 533 LYS A CA 1
ATOM 2641 C C . LYS A 1 350 ? -1.177 7.429 58.415 1.00 35.50 533 LYS A C 1
ATOM 2642 O O . LYS A 1 350 ? -0.067 7.740 58.823 1.00 37.46 533 LYS A O 1
ATOM 2648 N N . SER A 1 351 ? -1.922 6.485 58.969 1.00 36.33 534 SER A N 1
ATOM 2649 C CA . SER A 1 351 ? -1.578 5.865 60.238 1.00 33.06 534 SER A CA 1
ATOM 2650 C C . SER A 1 351 ? -0.370 4.912 60.178 1.00 28.44 534 SER A C 1
ATOM 2651 O O . SER A 1 351 ? 0.437 4.866 61.065 1.00 31.06 534 SER A O 1
ATOM 2654 N N . GLU A 1 352 ? -0.247 4.152 59.116 1.00 29.16 535 GLU A N 1
ATOM 2655 C CA . GLU A 1 352 ? 0.905 3.263 58.947 1.00 29.39 535 GLU A CA 1
ATOM 2656 C C . GLU A 1 352 ? 2.157 4.115 58.599 1.00 25.48 535 GLU A C 1
ATOM 2657 O O . GLU A 1 352 ? 3.244 3.856 59.093 1.00 29.76 535 GLU A O 1
ATOM 2663 N N . LEU A 1 353 ? 1.952 5.196 57.868 1.00 25.25 536 LEU A N 1
ATOM 2664 C CA . LEU A 1 353 ? 3.029 6.119 57.524 1.00 24.59 536 LEU A CA 1
ATOM 2665 C C . LEU A 1 353 ? 3.587 6.818 58.754 1.00 26.99 536 LEU A C 1
ATOM 2666 O O . LEU A 1 353 ? 4.821 6.950 58.896 1.00 21.88 536 LEU A O 1
ATOM 2671 N N . GLU A 1 354 ? 2.699 7.193 59.707 1.00 27.81 537 GLU A N 1
ATOM 2672 C CA . GLU A 1 354 ? 3.154 7.848 60.948 1.00 27.35 537 GLU A CA 1
ATOM 2673 C C . GLU A 1 354 ? 3.976 6.910 61.829 1.00 26.09 537 GLU A C 1
ATOM 2674 O O . GLU A 1 354 ? 4.960 7.314 62.437 1.00 25.22 537 GLU A O 1
ATOM 2680 N N . ALA A 1 355 ? 3.544 5.666 61.945 1.00 26.42 538 ALA A N 1
ATOM 2681 C CA . ALA A 1 355 ? 4.331 4.685 62.642 1.00 25.40 538 ALA A CA 1
ATOM 2682 C C . ALA A 1 355 ? 5.734 4.452 61.968 1.00 25.42 538 ALA A C 1
ATOM 2683 O O . ALA A 1 355 ? 6.731 4.237 62.634 1.00 24.59 538 ALA A O 1
ATOM 2685 N N . PHE A 1 356 ? 5.769 4.379 60.654 1.00 27.37 539 PHE A N 1
ATOM 2686 C CA . PHE A 1 356 ? 7.059 4.221 59.883 1.00 23.35 539 PHE A CA 1
ATOM 2687 C C . PHE A 1 356 ? 7.972 5.414 60.146 1.00 23.63 539 PHE A C 1
ATOM 2688 O O . PHE A 1 356 ? 9.196 5.241 60.342 1.00 26.96 539 PHE A O 1
ATOM 2696 N N . ALA A 1 357 ? 7.383 6.616 60.237 1.00 21.04 540 ALA A N 1
ATOM 2697 C CA . ALA A 1 357 ? 8.127 7.817 60.604 1.00 21.18 540 ALA A CA 1
ATOM 2698 C C . ALA A 1 357 ? 8.801 7.758 61.974 1.00 26.60 540 ALA A C 1
ATOM 2699 O O . ALA A 1 357 ? 9.942 8.196 62.133 1.00 27.30 540 ALA A O 1
ATOM 2701 N N . THR A 1 358 ? 8.123 7.159 62.945 1.00 26.00 541 THR A N 1
ATOM 2702 C CA . THR A 1 358 ? 8.687 7.033 64.248 1.00 27.46 541 THR A CA 1
ATOM 2703 C C . THR A 1 358 ? 9.823 6.050 64.241 1.00 24.89 541 THR A C 1
ATOM 2704 O O . THR A 1 358 ? 10.808 6.282 64.942 1.00 27.77 541 THR A O 1
ATOM 2708 N N . ASP A 1 359 ? 9.710 4.947 63.465 1.00 32.52 542 ASP A N 1
ATOM 2709 C CA . ASP A 1 359 ? 10.850 3.996 63.336 1.00 29.03 542 ASP A CA 1
ATOM 2710 C C . ASP A 1 359 ? 12.035 4.671 62.689 1.00 29.91 542 ASP A C 1
ATOM 2711 O O . ASP A 1 359 ? 13.135 4.694 63.297 1.00 36.06 542 ASP A O 1
ATOM 2716 N N . VAL A 1 360 ? 11.828 5.226 61.491 1.00 28.09 543 VAL A N 1
ATOM 2717 C CA . VAL A 1 360 ? 12.964 5.719 60.699 1.00 28.32 543 VAL A CA 1
ATOM 2718 C C . VAL A 1 360 ? 13.599 6.999 61.212 1.00 27.14 543 VAL A C 1
ATOM 2719 O O . VAL A 1 360 ? 14.729 7.365 60.785 1.00 28.15 543 VAL A O 1
ATOM 2723 N N . SER A 1 361 ? 12.902 7.720 62.083 1.00 25.80 544 SER A N 1
ATOM 2724 C CA . SER A 1 361 ? 13.411 9.056 62.439 1.00 24.59 544 SER A CA 1
ATOM 2725 C C . SER A 1 361 ? 14.816 9.013 63.022 1.00 28.05 544 SER A C 1
ATOM 2726 O O . SER A 1 361 ? 15.566 9.957 62.832 1.00 26.22 544 SER A O 1
ATOM 2729 N N . SER A 1 362 ? 15.202 7.947 63.730 1.00 23.92 545 SER A N 1
ATOM 2730 C CA . SER A 1 362 ? 16.570 8.017 64.338 1.00 26.89 545 SER A CA 1
ATOM 2731 C C . SER A 1 362 ? 17.653 7.513 63.392 1.00 25.46 545 SER A C 1
ATOM 2732 O O . SER A 1 362 ? 18.835 7.622 63.701 1.00 24.17 545 SER A O 1
ATOM 2735 N N . TYR A 1 363 ? 17.264 6.903 62.276 1.00 25.20 546 TYR A N 1
ATOM 2736 C CA . TYR A 1 363 ? 18.295 6.266 61.383 1.00 25.86 546 TYR A CA 1
ATOM 2737 C C . TYR A 1 363 ? 18.275 6.624 59.889 1.00 28.61 546 TYR A C 1
ATOM 2738 O O . TYR A 1 363 ? 19.260 6.331 59.181 1.00 31.19 546 TYR A O 1
ATOM 2747 N N . ASN A 1 364 ? 17.181 7.208 59.394 1.00 27.27 547 ASN A N 1
ATOM 2748 C CA . ASN A 1 364 ? 17.116 7.619 57.993 1.00 28.52 547 ASN A CA 1
ATOM 2749 C C . ASN A 1 364 ? 16.282 8.924 57.891 1.00 29.25 547 ASN A C 1
ATOM 2750 O O . ASN A 1 364 ? 15.058 8.902 57.693 1.00 28.07 547 ASN A O 1
ATOM 2755 N N . HIS A 1 365 ? 16.954 10.062 58.086 1.00 28.06 548 HIS A N 1
ATOM 2756 C CA . HIS A 1 365 ? 16.315 11.357 58.046 1.00 29.58 548 HIS A CA 1
ATOM 2757 C C . HIS A 1 365 ? 15.696 11.590 56.669 1.00 27.62 548 HIS A C 1
ATOM 2758 O O . HIS A 1 365 ? 14.661 12.239 56.528 1.00 30.49 548 HIS A O 1
ATOM 2765 N N . ASN A 1 366 ? 16.308 11.044 55.635 1.00 24.61 549 ASN A N 1
ATOM 2766 C CA . ASN A 1 366 ? 15.779 11.179 54.253 1.00 26.83 549 ASN A CA 1
ATOM 2767 C C . ASN A 1 366 ? 14.377 10.560 54.095 1.00 25.57 549 ASN A C 1
ATOM 2768 O O . ASN A 1 366 ? 13.430 11.183 53.569 1.00 26.85 549 ASN A O 1
ATOM 2773 N N . ILE A 1 367 ? 14.242 9.298 54.498 1.00 25.68 550 ILE A N 1
ATOM 2774 C CA . ILE A 1 367 ? 12.907 8.671 54.480 1.00 23.10 550 ILE A CA 1
ATOM 2775 C C . ILE A 1 367 ? 11.910 9.423 55.414 1.00 22.42 550 ILE A C 1
ATOM 2776 O O . ILE A 1 367 ? 10.776 9.674 55.010 1.00 26.45 550 ILE A O 1
ATOM 2781 N N . HIS A 1 368 ? 12.321 9.773 56.626 1.00 22.93 551 HIS A N 1
ATOM 2782 C CA . HIS A 1 368 ? 11.415 10.421 57.590 1.00 26.19 551 HIS A CA 1
ATOM 2783 C C . HIS A 1 368 ? 10.801 11.662 56.953 1.00 25.43 551 HIS A C 1
ATOM 2784 O O . HIS A 1 368 ? 9.607 11.973 57.086 1.00 24.65 551 HIS A O 1
ATOM 2791 N N . THR A 1 369 ? 11.662 12.353 56.251 1.00 25.90 552 THR A N 1
ATOM 2792 C CA . THR A 1 369 ? 11.465 13.692 55.737 1.00 29.69 552 THR A CA 1
ATOM 2793 C C . THR A 1 369 ? 10.482 13.515 54.532 1.00 28.17 552 THR A C 1
ATOM 2794 O O . THR A 1 369 ? 9.564 14.315 54.311 1.00 30.91 552 THR A O 1
ATOM 2798 N N . ARG A 1 370 ? 10.627 12.410 53.805 1.00 22.41 553 ARG A N 1
ATOM 2799 C CA . ARG A 1 370 ? 9.686 12.097 52.720 1.00 22.00 553 ARG A CA 1
ATOM 2800 C C . ARG A 1 370 ? 8.311 11.656 53.174 1.00 22.32 553 ARG A C 1
ATOM 2801 O O . ARG A 1 370 ? 7.326 11.904 52.506 1.00 27.28 553 ARG A O 1
ATOM 2809 N N . ILE A 1 371 ? 8.275 10.989 54.308 1.00 24.97 554 ILE A N 1
ATOM 2810 C CA . ILE A 1 371 ? 7.046 10.588 54.932 1.00 23.95 554 ILE A CA 1
ATOM 2811 C C . ILE A 1 371 ? 6.305 11.863 55.388 1.00 27.09 554 ILE A C 1
ATOM 2812 O O . ILE A 1 371 ? 5.153 12.050 55.057 1.00 33.37 554 ILE A O 1
ATOM 2817 N N . THR A 1 372 ? 6.980 12.739 56.127 1.00 29.83 555 THR A N 1
ATOM 2818 C CA . THR A 1 372 ? 6.385 13.982 56.611 1.00 32.35 555 THR A CA 1
ATOM 2819 C C . THR A 1 372 ? 5.697 14.770 55.498 1.00 33.80 555 THR A C 1
ATOM 2820 O O . THR A 1 372 ? 4.562 15.185 55.649 1.00 32.11 555 THR A O 1
ATOM 2824 N N . ARG A 1 373 ? 6.459 15.027 54.433 1.00 35.22 556 ARG A N 1
ATOM 2825 C CA . ARG A 1 373 ? 5.995 15.710 53.243 1.00 38.12 556 ARG A CA 1
ATOM 2826 C C . ARG A 1 373 ? 4.678 15.132 52.713 1.00 38.19 556 ARG A C 1
ATOM 2827 O O . ARG A 1 373 ? 3.737 15.900 52.451 1.00 39.04 556 ARG A O 1
ATOM 2835 N N . VAL A 1 374 ? 4.615 13.798 52.615 1.00 32.16 557 VAL A N 1
ATOM 2836 C CA . VAL A 1 374 ? 3.478 13.075 52.082 1.00 32.07 557 VAL A CA 1
ATOM 2837 C C . VAL A 1 374 ? 2.308 13.150 53.069 1.00 33.72 557 VAL A C 1
ATOM 2838 O O . VAL A 1 374 ? 1.173 13.322 52.641 1.00 31.26 557 VAL A O 1
ATOM 2842 N N . LEU A 1 375 ? 2.567 13.077 54.381 1.00 32.02 558 LEU A N 1
ATOM 2843 C CA . LEU A 1 375 ? 1.486 13.119 55.350 1.00 34.66 558 LEU A CA 1
ATOM 2844 C C . LEU A 1 375 ? 0.741 14.476 55.331 1.00 48.68 558 LEU A C 1
ATOM 2845 O O . LEU A 1 375 ? -0.361 14.600 55.869 1.00 48.07 558 LEU A O 1
ATOM 2850 N N . GLU A 1 376 ? 1.352 15.491 54.729 1.00 49.28 559 GLU A N 1
ATOM 2851 C CA . GLU A 1 376 ? 0.690 16.788 54.626 1.00 50.83 559 GLU A CA 1
ATOM 2852 C C . GLU A 1 376 ? -0.477 16.738 53.675 1.00 57.22 559 GLU A C 1
ATOM 2853 O O . GLU A 1 376 ? -1.334 17.600 53.712 1.00 65.13 559 GLU A O 1
ATOM 2859 N N . THR A 1 377 ? -0.519 15.722 52.825 1.00 59.87 560 THR A N 1
ATOM 2860 C CA . THR A 1 377 ? -1.633 15.579 51.908 1.00 57.96 560 THR A CA 1
ATOM 2861 C C . THR A 1 377 ? -2.671 14.510 52.368 1.00 60.36 560 THR A C 1
ATOM 2862 O O . THR A 1 377 ? -3.498 14.038 51.563 1.00 54.49 560 THR A O 1
ATOM 2866 N N . LEU A 1 378 ? -2.641 14.141 53.653 1.00 62.07 561 LEU A N 1
ATOM 2867 C CA . LEU A 1 378 ? -3.516 13.061 54.168 1.00 59.62 561 LEU A CA 1
ATOM 2868 C C . LEU A 1 378 ? -4.446 13.468 55.324 1.00 55.27 561 LEU A C 1
ATOM 2869 O O . LEU A 1 378 ? -4.037 13.588 56.489 1.00 53.37 561 LEU A O 1
ATOM 2874 N N . GLN B 2 18 ? 23.737 -4.309 62.370 1.00 76.04 153 GLN B N 1
ATOM 2875 C CA . GLN B 2 18 ? 23.655 -5.518 61.490 1.00 76.26 153 GLN B CA 1
ATOM 2876 C C . GLN B 2 18 ? 23.481 -5.173 59.979 1.00 76.58 153 GLN B C 1
ATOM 2877 O O . GLN B 2 18 ? 23.139 -4.039 59.637 1.00 69.07 153 GLN B O 1
ATOM 2883 N N . ASN B 2 19 ? 23.739 -6.149 59.095 1.00 76.00 154 ASN B N 1
ATOM 2884 C CA . ASN B 2 19 ? 23.687 -5.961 57.629 1.00 69.54 154 ASN B CA 1
ATOM 2885 C C . ASN B 2 19 ? 22.328 -6.233 57.006 1.00 63.34 154 ASN B C 1
ATOM 2886 O O . ASN B 2 19 ? 22.126 -7.254 56.354 1.00 73.62 154 ASN B O 1
ATOM 2891 N N . ARG B 2 20 ? 21.400 -5.318 57.193 1.00 53.22 155 ARG B N 1
ATOM 2892 C CA . ARG B 2 20 ? 20.088 -5.417 56.539 1.00 51.84 155 ARG B CA 1
ATOM 2893 C C . ARG B 2 20 ? 19.963 -4.158 55.680 1.00 41.21 155 ARG B C 1
ATOM 2894 O O . ARG B 2 20 ? 20.418 -3.086 56.086 1.00 38.62 155 ARG B O 1
ATOM 2902 N N . GLU B 2 21 ? 19.371 -4.270 54.498 1.00 37.81 156 GLU B N 1
ATOM 2903 C CA . GLU B 2 21 ? 19.284 -3.099 53.618 1.00 31.19 156 GLU B CA 1
ATOM 2904 C C . GLU B 2 21 ? 18.251 -2.125 54.226 1.00 27.19 156 GLU B C 1
ATOM 2905 O O . GLU B 2 21 ? 17.049 -2.455 54.402 1.00 23.95 156 GLU B O 1
ATOM 2911 N N . ARG B 2 22 ? 18.698 -0.936 54.590 1.00 25.84 157 ARG B N 1
ATOM 2912 C CA . ARG B 2 22 ? 17.746 0.051 55.135 1.00 28.26 157 ARG B CA 1
ATOM 2913 C C . ARG B 2 22 ? 17.918 1.405 54.460 1.00 30.49 157 ARG B C 1
ATOM 2914 O O . ARG B 2 22 ? 17.600 2.479 55.046 1.00 26.72 157 ARG B O 1
ATOM 2922 N N . LEU B 2 23 ? 18.491 1.336 53.241 1.00 27.05 158 LEU B N 1
ATOM 2923 C CA . LEU B 2 23 ? 18.604 2.503 52.401 1.00 22.35 158 LEU B CA 1
ATOM 2924 C C . LEU B 2 23 ? 19.432 3.684 52.965 1.00 24.13 158 LEU B C 1
ATOM 2925 O O . LEU B 2 23 ? 19.144 4.849 52.649 1.00 25.75 158 LEU B O 1
ATOM 2930 N N . GLN B 2 24 ? 20.445 3.431 53.788 1.00 25.12 159 GLN B N 1
ATOM 2931 C CA . GLN B 2 24 ? 21.288 4.572 54.265 1.00 30.53 159 GLN B CA 1
ATOM 2932 C C . GLN B 2 24 ? 21.974 5.320 53.080 1.00 30.24 159 GLN B C 1
ATOM 2933 O O . GLN B 2 24 ? 22.130 6.565 53.119 1.00 26.98 159 GLN B O 1
ATOM 2939 N N . LEU B 2 25 ? 22.214 4.564 51.981 1.00 26.95 160 LEU B N 1
ATOM 2940 C CA . LEU B 2 25 ? 22.580 5.104 50.637 1.00 28.89 160 LEU B CA 1
ATOM 2941 C C . LEU B 2 25 ? 21.845 6.387 50.218 1.00 27.96 160 LEU B C 1
ATOM 2942 O O . LEU B 2 25 ? 22.423 7.204 49.514 1.00 28.16 160 LEU B O 1
ATOM 2947 N N . LEU B 2 26 ? 20.561 6.526 50.579 1.00 24.13 161 LEU B N 1
ATOM 2948 C CA . LEU B 2 26 ? 19.806 7.729 50.265 1.00 25.86 161 LEU B CA 1
ATOM 2949 C C . LEU B 2 26 ? 20.381 9.022 50.874 1.00 33.67 161 LEU B C 1
ATOM 2950 O O . LEU B 2 26 ? 19.980 10.128 50.472 1.00 32.27 161 LEU B O 1
ATOM 2955 N N . GLU B 2 27 ? 21.287 8.863 51.850 1.00 38.55 162 GLU B N 1
ATOM 2956 C CA . GLU B 2 27 ? 21.846 9.970 52.620 1.00 42.03 162 GLU B CA 1
ATOM 2957 C C . GLU B 2 27 ? 23.317 10.267 52.317 1.00 45.01 162 GLU B C 1
ATOM 2958 O O . GLU B 2 27 ? 23.972 10.941 53.128 1.00 50.16 162 GLU B O 1
ATOM 2964 N N . GLU B 2 28 ? 23.828 9.784 51.170 1.00 46.26 163 GLU B N 1
ATOM 2965 C CA . GLU B 2 28 ? 25.179 10.178 50.650 1.00 54.80 163 GLU B CA 1
ATOM 2966 C C . GLU B 2 28 ? 25.308 10.664 49.176 1.00 58.09 163 GLU B C 1
ATOM 2967 O O . GLU B 2 28 ? 26.431 10.828 48.635 1.00 56.09 163 GLU B O 1
#

GO terms:
  GO:0005515 protein binding (F, IPI)

InterPro domains:
  IPR031550 Rad61, Wapl domain [PF16997] (188-561)
  IPR038496 Rad61, Wapl domain superfamily [G3DSA:1.25.10.60] (200-561)